Protein AF-A0A1Y0HB71-F1 (afdb_monomer_lite)

Structure (mmCIF, N/CA/C/O backbone):
data_AF-A0A1Y0HB71-F1
#
_entry.id   AF-A0A1Y0HB71-F1
#
loop_
_atom_site.group_PDB
_atom_site.id
_atom_site.type_symbol
_atom_site.label_atom_id
_atom_site.label_alt_id
_atom_site.label_comp_id
_atom_site.label_asym_id
_atom_site.label_entity_id
_atom_site.label_seq_id
_atom_site.pdbx_PDB_ins_code
_atom_site.Cartn_x
_atom_site.Cartn_y
_atom_site.Cartn_z
_atom_site.occupancy
_atom_site.B_iso_or_equiv
_atom_site.auth_seq_id
_atom_site.auth_comp_id
_atom_site.auth_asym_id
_atom_site.auth_atom_id
_atom_site.pdbx_PDB_model_num
ATOM 1 N N . MET A 1 1 ? -40.252 -22.165 -15.837 1.00 37.53 1 MET A N 1
ATOM 2 C CA . MET A 1 1 ? -40.962 -21.085 -16.557 1.00 37.53 1 MET A CA 1
ATOM 3 C C . MET A 1 1 ? -39.885 -20.087 -16.956 1.00 37.53 1 MET A C 1
ATOM 5 O O . MET A 1 1 ? -39.397 -19.407 -16.073 1.00 37.53 1 MET A O 1
ATOM 9 N N . GLY A 1 2 ? -39.192 -20.272 -18.083 1.00 37.19 2 GLY A N 1
ATOM 10 C CA . GLY A 1 2 ? -39.544 -19.841 -19.454 1.00 37.19 2 GLY A CA 1
ATOM 11 C C . GLY A 1 2 ? -38.642 -18.632 -19.774 1.00 37.19 2 GLY A C 1
ATOM 12 O O . GLY A 1 2 ? -38.455 -17.816 -18.886 1.00 37.19 2 GLY A O 1
ATOM 13 N N . ALA A 1 3 ? -37.976 -18.424 -20.906 1.00 38.16 3 ALA A N 1
ATOM 14 C CA . ALA A 1 3 ? -37.747 -19.089 -22.192 1.00 38.16 3 ALA A CA 1
ATOM 15 C C . ALA A 1 3 ? -36.296 -18.679 -22.601 1.00 38.16 3 ALA A C 1
ATOM 17 O O . ALA A 1 3 ? -35.815 -17.652 -22.133 1.00 38.16 3 ALA A O 1
ATOM 18 N N . GLY A 1 4 ? -35.474 -19.438 -23.329 1.00 35.97 4 GLY A N 1
ATOM 19 C CA . GLY A 1 4 ? -35.713 -20.003 -24.657 1.00 35.97 4 GLY A CA 1
ATOM 20 C C . GLY A 1 4 ? -35.324 -18.972 -25.726 1.00 35.97 4 GLY A C 1
ATOM 21 O O . GLY A 1 4 ? -36.161 -18.161 -26.102 1.00 35.97 4 GLY A O 1
ATOM 22 N N . GLY A 1 5 ? -34.065 -18.978 -26.176 1.00 39.28 5 GLY A N 1
ATOM 23 C CA . GLY A 1 5 ? -33.543 -18.055 -27.189 1.00 39.28 5 GLY A CA 1
ATOM 24 C C . GLY A 1 5 ? -32.379 -18.676 -27.957 1.00 39.28 5 GLY A C 1
ATOM 25 O O . GLY A 1 5 ? -31.220 -18.482 -27.600 1.00 39.28 5 GLY A O 1
ATOM 26 N N . ASP A 1 6 ? -32.725 -19.452 -28.982 1.00 39.50 6 ASP A N 1
ATOM 27 C CA . ASP A 1 6 ? -31.816 -20.077 -29.940 1.00 39.50 6 ASP A CA 1
ATOM 28 C C . ASP A 1 6 ? -31.273 -19.041 -30.934 1.00 39.50 6 ASP A C 1
ATOM 30 O O . ASP A 1 6 ? -32.037 -18.270 -31.516 1.00 39.50 6 ASP A O 1
ATOM 34 N N . CYS A 1 7 ? -29.959 -19.057 -31.179 1.00 41.44 7 CYS A N 1
ATOM 35 C CA . CYS A 1 7 ? -29.343 -18.322 -32.282 1.00 41.44 7 CYS A CA 1
ATOM 36 C C . CYS A 1 7 ? -28.682 -19.289 -33.268 1.00 41.44 7 CYS A C 1
ATOM 38 O O . CYS A 1 7 ? -27.858 -20.133 -32.920 1.00 41.44 7 CYS A O 1
ATOM 40 N N . VAL A 1 8 ? -29.112 -19.128 -34.514 1.00 42.53 8 VAL A N 1
ATOM 41 C CA . VAL A 1 8 ? -28.923 -19.972 -35.690 1.00 42.53 8 VAL A CA 1
ATOM 42 C C . VAL A 1 8 ? -27.473 -19.958 -36.182 1.00 42.53 8 VAL A C 1
ATOM 44 O O . VAL A 1 8 ? -26.896 -18.907 -36.452 1.00 42.53 8 VAL A O 1
ATOM 47 N N . SER A 1 9 ? -26.902 -21.149 -36.365 1.00 38.56 9 SER A N 1
ATOM 48 C CA . SER A 1 9 ? -25.626 -21.374 -37.045 1.00 38.56 9 SER A CA 1
ATOM 49 C C . SER A 1 9 ? -25.825 -21.437 -38.564 1.00 38.56 9 SER A C 1
ATOM 51 O O . SER A 1 9 ? -26.446 -22.377 -39.065 1.00 38.56 9 SER A O 1
ATOM 53 N N . HIS A 1 10 ? -25.255 -20.491 -39.310 1.00 45.56 10 HIS A N 1
ATOM 54 C CA . HIS A 1 10 ? -25.123 -20.611 -40.762 1.00 45.56 10 HIS A CA 1
ATOM 55 C C . HIS A 1 10 ? -23.908 -21.482 -41.116 1.00 45.56 10 HIS A C 1
ATOM 57 O O . HIS A 1 10 ? -22.760 -21.089 -40.915 1.00 45.56 10 HIS A O 1
ATOM 63 N N . ARG A 1 11 ? -24.188 -22.679 -41.646 1.00 34.50 11 ARG A N 1
ATOM 64 C CA . ARG A 1 11 ? -23.257 -23.494 -42.438 1.00 34.50 11 ARG A CA 1
ATOM 65 C C . ARG A 1 11 ? -23.169 -22.921 -43.850 1.00 34.50 11 ARG A C 1
ATOM 67 O O . ARG A 1 11 ? -24.202 -22.661 -44.460 1.00 34.50 11 ARG A O 1
ATOM 74 N N . CYS A 1 12 ? -21.952 -22.821 -44.373 1.00 43.66 12 CYS A N 1
ATOM 75 C CA . CYS A 1 12 ? -21.693 -22.801 -45.807 1.00 43.66 12 CYS A CA 1
ATOM 76 C C . CYS A 1 12 ? -20.943 -24.091 -46.162 1.00 43.66 12 CYS A C 1
ATOM 78 O O . CYS A 1 12 ? -19.768 -24.232 -45.823 1.00 43.66 12 CYS A O 1
ATOM 80 N N . ASP A 1 13 ? -21.652 -25.016 -46.807 1.00 37.22 13 ASP A N 1
ATOM 81 C CA . ASP A 1 13 ? -21.095 -26.075 -47.657 1.00 37.22 13 ASP A CA 1
ATOM 82 C C . ASP A 1 13 ? -20.677 -25.419 -48.996 1.00 37.22 13 ASP A C 1
ATOM 84 O O . ASP A 1 13 ? -21.332 -24.481 -49.446 1.00 37.22 13 ASP A O 1
ATOM 88 N N . GLU A 1 14 ? -19.498 -25.673 -49.570 1.00 35.81 14 GLU A N 1
ATOM 89 C CA . GLU A 1 14 ? -19.175 -26.670 -50.618 1.00 35.81 14 GLU A CA 1
ATOM 90 C C . GLU A 1 14 ? -17.928 -26.130 -51.389 1.00 35.81 14 GLU A C 1
ATOM 92 O O . GLU A 1 14 ? -17.605 -24.948 -51.248 1.00 35.81 14 GLU A O 1
ATOM 97 N N . PRO A 1 15 ? -17.280 -26.852 -52.333 1.00 50.31 15 PRO A N 1
ATOM 98 C CA . PRO A 1 15 ? -17.064 -28.290 -52.446 1.00 50.31 15 PRO A CA 1
ATOM 99 C C . PRO A 1 15 ? -15.590 -28.654 -52.758 1.00 50.31 15 PRO A C 1
ATOM 101 O O . PRO A 1 15 ? -14.739 -27.841 -53.124 1.00 50.31 15 PRO A O 1
ATOM 104 N N . ALA A 1 16 ? -15.323 -29.956 -52.681 1.00 42.69 16 ALA A N 1
ATOM 105 C CA . ALA A 1 16 ? -14.113 -30.614 -53.145 1.00 42.69 16 ALA A CA 1
ATOM 106 C C . ALA A 1 16 ? -13.842 -30.411 -54.651 1.00 42.69 16 ALA A C 1
ATOM 108 O O . ALA A 1 16 ? -14.721 -30.610 -55.489 1.00 42.69 16 ALA A O 1
ATOM 109 N N . ARG A 1 17 ? -12.576 -30.152 -55.008 1.00 41.50 17 ARG A N 1
ATOM 110 C CA . ARG A 1 17 ? -12.016 -30.486 -56.327 1.00 41.50 17 ARG A CA 1
ATOM 111 C C . ARG A 1 17 ? -10.620 -31.083 -56.190 1.00 41.50 17 ARG A C 1
ATOM 113 O O . ARG A 1 17 ? -9.627 -30.396 -55.986 1.00 41.50 17 ARG A O 1
ATOM 120 N N . SER A 1 18 ? -10.580 -32.397 -56.358 1.00 43.53 18 SER A N 1
ATOM 121 C CA . SER A 1 18 ? -9.426 -33.175 -56.791 1.00 43.53 18 SER A CA 1
ATOM 122 C C . SER A 1 18 ? -9.001 -32.759 -58.199 1.00 43.53 18 SER A C 1
ATOM 124 O O . SER A 1 18 ? -9.856 -32.777 -59.077 1.00 43.53 18 SER A O 1
ATOM 126 N N . HIS A 1 19 ? -7.714 -32.508 -58.444 1.00 38.91 19 HIS A N 1
ATOM 127 C CA . HIS A 1 19 ? -7.033 -32.814 -59.711 1.00 38.91 19 HIS A CA 1
ATOM 128 C C . HIS A 1 19 ? -5.520 -32.855 -59.470 1.00 38.91 19 HIS A C 1
ATOM 130 O O . HIS A 1 19 ? -4.896 -31.853 -59.130 1.00 38.91 19 HIS A O 1
ATOM 136 N N . GLY A 1 20 ? -4.935 -34.043 -59.630 1.00 40.62 20 GLY A N 1
ATOM 137 C CA . GLY A 1 20 ? -3.493 -34.201 -59.743 1.00 40.62 20 GLY A CA 1
ATOM 138 C C . GLY A 1 20 ? -3.025 -33.766 -61.126 1.00 40.62 20 GLY A C 1
ATOM 139 O O . GLY A 1 20 ? -3.658 -34.111 -62.120 1.00 40.62 20 GLY A O 1
ATOM 140 N N . ILE A 1 21 ? -1.899 -33.057 -61.198 1.00 41.69 21 ILE A N 1
ATOM 141 C CA . ILE A 1 21 ? -1.155 -32.861 -62.444 1.00 41.69 21 ILE A CA 1
ATOM 142 C C . ILE A 1 21 ? 0.341 -33.042 -62.182 1.00 41.69 21 ILE A C 1
ATOM 144 O O . ILE A 1 21 ? 0.893 -32.674 -61.148 1.00 41.69 21 ILE A O 1
ATOM 148 N N . ARG A 1 22 ? 0.936 -33.723 -63.157 1.00 36.00 22 ARG A N 1
ATOM 149 C CA . ARG A 1 22 ? 2.268 -34.303 -63.244 1.00 36.00 22 ARG A CA 1
ATOM 150 C C . ARG A 1 22 ? 3.395 -33.271 -63.245 1.00 36.00 22 ARG A C 1
ATOM 152 O O . ARG A 1 22 ? 3.250 -32.139 -63.691 1.00 36.00 22 ARG A O 1
ATOM 159 N N . ARG A 1 23 ? 4.564 -33.789 -62.860 1.00 43.31 23 ARG A N 1
ATOM 160 C CA . ARG A 1 23 ? 5.910 -33.308 -63.187 1.00 43.31 23 ARG A CA 1
ATOM 161 C C . ARG A 1 23 ? 6.000 -32.778 -64.625 1.00 43.31 23 ARG A C 1
ATOM 163 O O . ARG A 1 23 ? 5.721 -33.526 -65.556 1.00 43.31 23 ARG A O 1
ATOM 170 N N . HIS A 1 24 ? 6.545 -31.576 -64.782 1.00 40.75 24 HIS A N 1
ATOM 171 C CA . HIS A 1 24 ? 7.408 -31.238 -65.911 1.00 40.75 24 HIS A CA 1
ATOM 172 C C . HIS A 1 24 ? 8.488 -30.255 -65.456 1.00 40.75 24 HIS A C 1
ATOM 174 O O . HIS A 1 24 ? 8.236 -29.086 -65.186 1.00 40.75 24 HIS A O 1
ATOM 180 N N . ALA A 1 25 ? 9.708 -30.778 -65.356 1.00 45.47 25 ALA A N 1
ATOM 181 C CA . ALA A 1 25 ? 10.921 -29.998 -65.488 1.00 45.47 25 ALA A CA 1
ATOM 182 C C . ALA A 1 25 ? 11.126 -29.725 -66.984 1.00 45.47 25 ALA A C 1
ATOM 184 O O . ALA A 1 25 ? 11.156 -30.686 -67.755 1.00 45.47 25 ALA A O 1
ATOM 185 N N . ARG A 1 26 ? 11.223 -28.449 -67.370 1.00 42.66 26 ARG A N 1
ATOM 186 C CA . ARG A 1 26 ? 12.008 -27.921 -68.500 1.00 42.66 26 ARG A CA 1
ATOM 187 C C . ARG A 1 26 ? 11.769 -26.415 -68.651 1.00 42.66 26 ARG A C 1
ATOM 189 O O . ARG A 1 26 ? 10.639 -25.954 -68.563 1.00 42.66 26 ARG A O 1
ATOM 196 N N . ASP A 1 27 ? 12.877 -25.716 -68.865 1.00 42.56 27 ASP A N 1
ATOM 197 C CA . ASP A 1 27 ? 13.017 -24.471 -69.621 1.00 42.56 27 ASP A CA 1
ATOM 198 C C . ASP A 1 27 ? 12.305 -23.217 -69.085 1.00 42.56 27 ASP A C 1
ATOM 200 O O . ASP A 1 27 ? 11.171 -22.897 -69.435 1.00 42.56 27 ASP A O 1
ATOM 204 N N . ARG A 1 28 ? 13.041 -22.429 -68.285 1.00 36.97 28 ARG A N 1
ATOM 205 C CA . ARG A 1 28 ? 12.785 -20.989 -68.143 1.00 36.97 28 ARG A CA 1
ATOM 206 C C . ARG A 1 28 ? 13.726 -20.220 -69.079 1.00 36.97 28 ARG A C 1
ATOM 208 O O . ARG A 1 28 ? 14.933 -20.289 -68.858 1.00 36.97 28 ARG A O 1
ATOM 215 N N . PRO A 1 29 ? 13.206 -19.490 -70.079 1.00 46.69 29 PRO A N 1
ATOM 216 C CA . PRO A 1 29 ? 13.983 -18.517 -70.830 1.00 46.69 29 PRO A CA 1
ATOM 217 C C . PRO A 1 29 ? 14.178 -17.227 -70.019 1.00 46.69 29 PRO A C 1
ATOM 219 O O . PRO A 1 29 ? 13.343 -16.849 -69.192 1.00 46.69 29 PRO A O 1
ATOM 222 N N . ASP A 1 30 ? 15.305 -16.573 -70.281 1.00 44.78 30 ASP A N 1
ATOM 223 C CA . ASP A 1 30 ? 15.757 -15.307 -69.715 1.00 44.78 30 ASP A CA 1
ATOM 224 C C . ASP A 1 30 ? 14.691 -14.199 -69.757 1.00 44.78 30 ASP A C 1
ATOM 226 O O . ASP A 1 30 ? 14.412 -13.592 -70.791 1.00 44.78 30 ASP A O 1
ATOM 230 N N . LEU A 1 31 ? 14.142 -13.865 -68.588 1.00 46.94 31 LEU A N 1
ATOM 231 C CA . LEU A 1 31 ? 13.321 -12.673 -68.352 1.00 46.94 31 LEU A CA 1
ATOM 232 C C . LEU A 1 31 ? 14.199 -11.515 -67.846 1.00 46.94 31 LEU A C 1
ATOM 234 O O . LEU A 1 31 ? 13.994 -10.980 -66.760 1.00 46.94 31 LEU A O 1
ATOM 238 N N . ALA A 1 32 ? 15.193 -11.129 -68.650 1.00 43.88 32 ALA A N 1
ATOM 239 C CA . ALA A 1 32 ? 16.082 -9.994 -68.373 1.00 43.88 32 ALA A CA 1
ATOM 240 C C . ALA A 1 32 ? 15.720 -8.706 -69.148 1.00 43.88 32 ALA A C 1
ATOM 242 O O . ALA A 1 32 ? 16.464 -7.732 -69.090 1.00 43.88 32 ALA A O 1
ATOM 243 N N . HIS A 1 33 ? 14.586 -8.657 -69.860 1.00 50.19 33 HIS A N 1
ATOM 244 C CA . HIS A 1 33 ? 14.321 -7.596 -70.850 1.00 50.19 33 HIS A CA 1
ATOM 245 C C . HIS A 1 33 ? 13.199 -6.584 -70.541 1.00 50.19 33 HIS A C 1
ATOM 247 O O . HIS A 1 33 ? 12.836 -5.821 -71.431 1.00 50.19 33 HIS A O 1
ATOM 253 N N . LEU A 1 34 ? 12.680 -6.493 -69.308 1.00 44.88 34 LEU A N 1
ATOM 254 C CA . LEU A 1 34 ? 11.564 -5.573 -68.990 1.00 44.88 34 LEU A CA 1
ATOM 255 C C . LEU A 1 34 ? 11.853 -4.450 -67.981 1.00 44.88 34 LEU A C 1
ATOM 257 O O . LEU A 1 34 ? 10.953 -3.677 -67.668 1.00 44.88 34 LEU A O 1
ATOM 261 N N . CYS A 1 35 ? 13.099 -4.267 -67.547 1.00 44.94 35 CYS A N 1
ATOM 262 C CA . CYS A 1 35 ? 13.496 -3.040 -66.855 1.00 44.94 35 CYS A CA 1
ATOM 263 C C . CYS A 1 35 ? 14.275 -2.157 -67.826 1.00 44.94 35 CYS A C 1
ATOM 265 O O . CYS A 1 35 ? 15.440 -2.429 -68.112 1.00 44.94 35 CYS A O 1
ATOM 267 N N . GLY A 1 36 ? 13.627 -1.103 -68.330 1.00 46.41 36 GLY A N 1
ATOM 268 C CA . GLY A 1 36 ? 14.243 -0.014 -69.092 1.00 46.41 36 GLY A CA 1
ATOM 269 C C . GLY A 1 36 ? 15.231 0.790 -68.246 1.00 46.41 36 GLY A C 1
ATOM 270 O O . GLY A 1 36 ? 15.008 1.961 -67.960 1.00 46.41 36 GLY A O 1
ATOM 271 N N . LEU A 1 37 ? 16.317 0.147 -67.825 1.00 49.97 37 LEU A N 1
ATOM 272 C CA . LEU A 1 37 ? 17.476 0.800 -67.245 1.00 49.97 37 LEU A CA 1
ATOM 273 C C . LEU A 1 37 ? 18.379 1.275 -68.394 1.00 49.97 37 LEU A C 1
ATOM 275 O O . LEU A 1 37 ? 18.666 0.492 -69.307 1.00 49.97 37 LEU A O 1
ATOM 279 N N . PRO A 1 38 ? 18.819 2.543 -68.389 1.00 48.47 38 PRO A N 1
ATOM 280 C CA . PRO A 1 38 ? 19.704 3.066 -69.418 1.00 48.47 38 PRO A CA 1
ATOM 281 C C . PRO A 1 38 ? 21.017 2.271 -69.445 1.00 48.47 38 PRO A C 1
ATOM 283 O O . PRO A 1 38 ? 21.626 2.006 -68.407 1.00 48.47 38 PRO A O 1
ATOM 286 N N . LYS A 1 39 ? 21.441 1.878 -70.654 1.00 41.38 39 LYS A N 1
ATOM 287 C CA . LYS A 1 39 ? 22.754 1.274 -70.918 1.00 41.38 39 LYS A CA 1
ATOM 288 C C . LYS A 1 39 ? 23.847 2.164 -70.305 1.00 41.38 39 LYS A C 1
ATOM 290 O O . LYS A 1 39 ? 23.891 3.341 -70.657 1.00 41.38 39 LYS A O 1
ATOM 295 N N . PRO A 1 40 ? 24.756 1.637 -69.465 1.00 48.44 40 PRO A N 1
ATOM 296 C CA . PRO A 1 40 ? 25.954 2.376 -69.107 1.00 48.44 40 PRO A CA 1
ATOM 297 C C . PRO A 1 40 ? 26.813 2.512 -70.365 1.00 48.44 40 PRO A C 1
ATOM 299 O O . PRO A 1 40 ? 27.220 1.516 -70.973 1.00 48.44 40 PRO A O 1
ATOM 302 N N . GLU A 1 41 ? 27.034 3.755 -70.781 1.00 52.62 41 GLU A N 1
ATOM 303 C CA . GLU A 1 41 ? 27.940 4.098 -71.865 1.00 52.62 41 GLU A CA 1
ATOM 304 C C . GLU A 1 41 ? 29.330 3.535 -71.559 1.00 52.62 41 GLU A C 1
ATOM 306 O O . GLU A 1 41 ? 29.990 3.893 -70.585 1.00 52.62 41 GLU A O 1
ATOM 311 N N . ARG A 1 42 ? 29.775 2.609 -72.411 1.00 52.22 42 ARG A N 1
ATOM 312 C CA . ARG A 1 42 ? 31.172 2.193 -72.494 1.00 52.22 42 ARG A CA 1
ATOM 313 C C . ARG A 1 42 ? 31.933 3.247 -73.298 1.00 52.22 42 ARG A C 1
ATOM 315 O O . ARG A 1 42 ? 32.168 3.071 -74.487 1.00 52.22 42 ARG A O 1
ATOM 322 N N . GLY A 1 43 ? 32.309 4.328 -72.630 1.00 45.66 43 GLY A N 1
ATOM 323 C CA . GLY A 1 43 ? 33.417 5.211 -72.995 1.00 45.66 43 GLY A CA 1
ATOM 324 C C . GLY A 1 43 ? 34.159 5.480 -71.690 1.00 45.66 43 GLY A C 1
ATOM 325 O O . GLY A 1 43 ? 33.570 5.978 -70.746 1.00 45.66 43 GLY A O 1
ATOM 326 N N . GLY A 1 44 ? 35.356 4.951 -71.472 1.00 41.06 44 GLY A N 1
ATOM 327 C CA . GLY A 1 44 ? 36.568 5.399 -72.138 1.00 41.06 44 GLY A CA 1
ATOM 328 C C . GLY A 1 44 ? 37.365 6.229 -71.126 1.00 41.06 44 GLY A C 1
ATOM 329 O O . GLY A 1 44 ? 36.861 7.223 -70.620 1.00 41.06 44 GLY A O 1
ATOM 330 N N . GLY A 1 45 ? 38.596 5.807 -70.834 1.00 40.88 45 GLY A N 1
ATOM 331 C CA . GLY A 1 45 ? 39.602 6.659 -70.197 1.00 40.88 45 GLY A CA 1
ATOM 332 C C . GLY A 1 45 ? 39.843 6.418 -68.708 1.00 40.88 45 GLY A C 1
ATOM 333 O O . GLY A 1 45 ? 39.241 7.052 -67.850 1.00 40.88 45 GLY A O 1
ATOM 334 N N . ASP A 1 46 ? 40.790 5.530 -68.409 1.00 47.16 46 ASP A N 1
ATOM 335 C CA . ASP A 1 46 ? 42.024 5.864 -67.678 1.00 47.16 46 ASP A CA 1
ATOM 336 C C . ASP A 1 46 ? 41.981 7.045 -66.690 1.00 47.16 46 ASP A C 1
ATOM 338 O O . ASP A 1 46 ? 42.773 7.984 -66.757 1.00 47.16 46 ASP A O 1
ATOM 342 N N . LEU A 1 47 ? 41.108 6.959 -65.691 1.00 51.72 47 LEU A N 1
ATOM 343 C CA . LEU A 1 47 ? 41.172 7.772 -64.476 1.00 51.72 47 LEU A CA 1
ATOM 344 C C . LEU A 1 47 ? 41.129 6.880 -63.230 1.00 51.72 47 LEU A C 1
ATOM 346 O O . LEU A 1 47 ? 40.556 7.224 -62.201 1.00 51.72 47 LEU A O 1
ATOM 350 N N . CYS A 1 48 ? 41.866 5.765 -63.273 1.00 46.16 48 CYS A N 1
ATOM 351 C CA . CYS A 1 48 ? 42.450 5.163 -62.073 1.00 46.16 48 CYS A CA 1
ATOM 352 C C . CYS A 1 48 ? 43.557 6.089 -61.532 1.00 46.16 48 CYS A C 1
ATOM 354 O O . CYS A 1 48 ? 44.738 5.740 -61.476 1.00 46.16 48 CYS A O 1
ATOM 356 N N . ARG A 1 49 ? 43.176 7.300 -61.099 1.00 45.62 49 ARG A N 1
ATOM 357 C CA . ARG A 1 49 ? 43.984 8.060 -60.151 1.00 45.62 49 ARG A CA 1
ATOM 358 C C . ARG A 1 49 ? 44.034 7.226 -58.883 1.00 45.62 49 ARG A C 1
ATOM 360 O O . ARG A 1 49 ? 43.075 7.160 -58.122 1.00 45.62 49 ARG A O 1
ATOM 367 N N . ARG A 1 50 ? 45.190 6.594 -58.684 1.00 45.25 50 ARG A N 1
ATOM 368 C CA . ARG A 1 50 ? 45.729 6.231 -57.378 1.00 45.25 50 ARG A CA 1
ATOM 369 C C . ARG A 1 50 ? 45.517 7.430 -56.454 1.00 45.25 50 ARG A C 1
ATOM 371 O O . ARG A 1 50 ? 46.325 8.355 -56.453 1.00 45.25 50 ARG A O 1
ATOM 378 N N . HIS A 1 51 ? 44.421 7.449 -55.701 1.00 42.22 51 HIS A N 1
ATOM 379 C CA . HIS A 1 51 ? 44.377 8.267 -54.507 1.00 42.22 51 HIS A CA 1
ATOM 380 C C . HIS A 1 51 ? 45.441 7.663 -53.593 1.00 42.22 51 HIS A C 1
ATOM 382 O O . HIS A 1 51 ? 45.322 6.486 -53.240 1.00 42.22 51 HIS A O 1
ATOM 388 N N . PRO A 1 52 ? 46.526 8.393 -53.275 1.00 50.56 52 PRO A N 1
ATOM 389 C CA . PRO A 1 52 ? 47.464 7.905 -52.290 1.00 50.56 52 PRO A CA 1
ATOM 390 C C . PRO A 1 52 ? 46.650 7.633 -51.034 1.00 50.56 52 PRO A C 1
ATOM 392 O O . PRO A 1 52 ? 45.872 8.488 -50.600 1.00 50.56 52 PRO A O 1
ATOM 395 N N . ALA A 1 53 ? 46.811 6.432 -50.489 1.00 47.00 53 ALA A N 1
ATOM 396 C CA . ALA A 1 53 ? 46.439 6.128 -49.127 1.00 47.00 53 ALA A CA 1
ATOM 397 C C . ALA A 1 53 ? 47.157 7.148 -48.233 1.00 47.00 53 ALA A C 1
ATOM 399 O O . ALA A 1 53 ? 48.279 6.933 -47.782 1.00 47.00 53 ALA A O 1
ATOM 400 N N . ARG A 1 54 ? 46.538 8.315 -48.026 1.00 46.56 54 ARG A N 1
ATOM 401 C CA . ARG A 1 54 ? 46.884 9.227 -46.948 1.00 46.56 54 ARG A CA 1
ATOM 402 C C . ARG A 1 54 ? 46.458 8.498 -45.687 1.00 46.56 54 ARG A C 1
ATOM 404 O O . ARG A 1 54 ? 45.359 8.693 -45.182 1.00 46.56 54 ARG A O 1
ATOM 411 N N . GLY A 1 55 ? 47.355 7.641 -45.206 1.00 48.75 55 GLY A N 1
ATOM 412 C CA . GLY A 1 55 ? 47.403 7.128 -43.844 1.00 48.75 55 GLY A CA 1
ATOM 413 C C . GLY A 1 55 ? 47.693 8.258 -42.858 1.00 48.75 55 GLY A C 1
ATOM 414 O O . GLY A 1 55 ? 48.637 8.190 -42.085 1.00 48.75 55 GLY A O 1
ATOM 415 N N . GLY A 1 56 ? 46.897 9.323 -42.916 1.00 45.16 56 GLY A N 1
ATOM 416 C CA . GLY A 1 56 ? 46.772 10.284 -41.843 1.00 45.16 56 GLY A CA 1
ATOM 417 C C . GLY A 1 56 ? 45.681 9.766 -40.929 1.00 45.16 56 GLY A C 1
ATOM 418 O O . GLY A 1 56 ? 44.538 10.200 -41.040 1.00 45.16 56 GLY A O 1
ATOM 419 N N . ALA A 1 57 ? 46.020 8.814 -40.059 1.00 48.91 57 ALA A N 1
ATOM 420 C CA . ALA A 1 57 ? 45.264 8.635 -38.833 1.00 48.91 57 ALA A CA 1
ATOM 421 C C . ALA A 1 57 ? 45.348 9.980 -38.107 1.00 48.91 57 ALA A C 1
ATOM 423 O O . ALA A 1 57 ? 46.352 10.268 -37.460 1.00 48.91 57 ALA A O 1
ATOM 424 N N . GLN A 1 58 ? 44.364 10.860 -38.317 1.00 48.75 58 GLN A N 1
ATOM 425 C CA . GLN A 1 58 ? 44.259 12.053 -37.498 1.00 48.75 58 GLN A CA 1
ATOM 426 C C . GLN A 1 58 ? 44.098 11.551 -36.064 1.00 48.75 58 GLN A C 1
ATOM 428 O O . GLN A 1 58 ? 43.151 10.801 -35.805 1.00 48.75 58 GLN A O 1
ATOM 433 N N . PRO A 1 59 ? 45.031 11.870 -35.150 1.00 55.22 59 PRO A N 1
ATOM 434 C CA . PRO A 1 59 ? 44.832 11.566 -33.752 1.00 55.22 59 PRO A CA 1
ATOM 435 C C . PRO A 1 59 ? 43.612 12.376 -33.328 1.00 55.22 59 PRO A C 1
ATOM 437 O O . PRO A 1 59 ? 43.688 13.595 -33.187 1.00 55.22 59 PRO A O 1
ATOM 440 N N . TYR A 1 60 ? 42.464 11.710 -33.194 1.00 52.31 60 TYR A N 1
ATOM 441 C CA . TYR A 1 60 ? 41.345 12.295 -32.479 1.00 52.31 60 TYR A CA 1
ATOM 442 C C . TYR A 1 60 ? 41.905 12.714 -31.115 1.00 52.31 60 TYR A C 1
ATOM 444 O O . TYR A 1 60 ? 42.497 11.867 -30.434 1.00 52.31 60 TYR A O 1
ATOM 452 N N . PRO A 1 61 ? 41.820 14.003 -30.737 1.00 50.75 61 PRO A N 1
ATOM 453 C CA . PRO A 1 61 ? 42.282 14.433 -29.428 1.00 50.75 61 PRO A CA 1
ATOM 454 C C . PRO A 1 61 ? 41.597 13.559 -28.368 1.00 50.75 61 PRO A C 1
ATOM 456 O O . PRO A 1 61 ? 40.422 13.217 -28.549 1.00 50.75 61 PRO A O 1
ATOM 459 N N . PRO A 1 62 ? 42.305 13.149 -27.297 1.00 49.00 62 PRO A N 1
ATOM 460 C CA . PRO A 1 62 ? 41.700 12.355 -26.235 1.00 49.00 62 PRO A CA 1
ATOM 461 C C . PRO A 1 62 ? 40.459 13.100 -25.746 1.00 49.00 62 PRO A C 1
ATOM 463 O O . PRO A 1 62 ? 40.548 14.247 -25.306 1.00 49.00 62 PRO A O 1
ATOM 466 N N . ALA A 1 63 ? 39.291 12.485 -25.933 1.00 51.78 63 ALA A N 1
ATOM 467 C CA . ALA A 1 63 ? 38.025 13.163 -25.729 1.00 51.78 63 ALA A CA 1
ATOM 468 C C . ALA A 1 63 ? 37.937 13.677 -24.274 1.00 51.78 63 ALA A C 1
ATOM 470 O O . ALA A 1 63 ? 38.097 12.880 -23.344 1.00 51.78 63 ALA A O 1
ATOM 471 N N . PRO A 1 64 ? 37.643 14.971 -24.042 1.00 47.62 64 PRO A N 1
ATOM 472 C CA . PRO A 1 64 ? 37.508 15.569 -22.707 1.00 47.62 64 PRO A CA 1
ATOM 473 C C . PRO A 1 64 ? 36.285 15.061 -21.905 1.00 47.62 64 PRO A C 1
ATOM 475 O O . PRO A 1 64 ? 35.879 15.676 -20.924 1.00 47.62 64 PRO A O 1
ATOM 478 N N . SER A 1 65 ? 35.677 13.936 -22.295 1.00 51.88 65 SER A N 1
ATOM 479 C CA . SER A 1 65 ? 34.440 13.385 -21.727 1.00 51.88 65 SER A CA 1
ATOM 480 C C . SER A 1 65 ? 34.633 12.556 -20.449 1.00 51.88 65 SER A C 1
ATOM 482 O O . SER A 1 65 ? 33.655 12.253 -19.767 1.00 51.88 65 SER A O 1
ATOM 484 N N . GLN A 1 66 ? 35.869 12.208 -20.081 1.00 59.34 66 GLN A N 1
ATOM 485 C CA . GLN A 1 66 ? 36.152 11.371 -18.906 1.00 59.34 66 GLN A CA 1
ATOM 486 C C . GLN A 1 66 ? 35.898 12.042 -17.537 1.00 59.34 66 GLN A C 1
ATOM 488 O O . GLN A 1 66 ? 35.260 11.403 -16.695 1.00 59.34 66 GLN A O 1
ATOM 493 N N . PRO A 1 67 ? 36.316 13.300 -17.270 1.00 64.62 67 PRO A N 1
ATOM 494 C CA . PRO A 1 67 ? 36.070 13.920 -15.965 1.00 64.62 67 PRO A CA 1
ATOM 495 C C . PRO A 1 67 ? 34.582 14.205 -15.723 1.00 64.62 67 PRO A C 1
ATOM 497 O O . PRO A 1 67 ? 34.101 14.038 -14.605 1.00 64.62 67 PRO A O 1
ATOM 500 N N . LEU A 1 68 ? 33.827 14.561 -16.769 1.00 67.75 68 LEU A N 1
ATOM 501 C CA . LEU A 1 68 ? 32.392 14.830 -16.657 1.00 67.75 68 LEU A CA 1
ATOM 502 C C . LEU A 1 68 ? 31.610 13.566 -16.260 1.00 67.75 68 LEU A C 1
ATOM 504 O O . LEU A 1 68 ? 30.732 13.620 -15.403 1.00 67.75 68 LEU A O 1
ATOM 508 N N . GLY A 1 69 ? 31.972 12.414 -16.836 1.00 67.31 69 GLY A N 1
ATOM 509 C CA . GLY A 1 69 ? 31.386 11.125 -16.467 1.00 67.31 69 GLY A CA 1
ATOM 510 C C . GLY A 1 69 ? 31.648 10.760 -15.003 1.00 67.31 69 GLY A C 1
ATOM 511 O O . GLY A 1 69 ? 30.728 10.352 -14.300 1.00 67.31 69 GLY A O 1
ATOM 512 N N . ALA A 1 70 ? 32.873 10.973 -14.513 1.00 66.19 70 ALA A N 1
ATOM 513 C CA . ALA A 1 70 ? 33.215 10.727 -13.111 1.00 66.19 70 ALA A CA 1
ATOM 514 C C . ALA A 1 70 ? 32.417 11.624 -12.145 1.00 66.19 70 ALA A C 1
ATOM 516 O O . ALA A 1 70 ? 31.916 11.139 -11.129 1.00 66.19 70 ALA A O 1
ATOM 517 N N . ILE A 1 71 ? 32.236 12.904 -12.491 1.00 73.94 71 ILE A N 1
ATOM 518 C CA . ILE A 1 71 ? 31.442 13.860 -11.702 1.00 73.94 71 ILE A CA 1
ATOM 519 C C . ILE A 1 71 ? 29.967 13.439 -11.631 1.00 73.94 71 ILE A C 1
ATOM 521 O O . ILE A 1 71 ? 29.362 13.559 -10.571 1.00 73.94 71 ILE A O 1
ATOM 525 N N . LEU A 1 72 ? 29.392 12.909 -12.716 1.00 74.38 72 LEU A N 1
ATOM 526 C CA . LEU A 1 72 ? 27.993 12.452 -12.746 1.00 74.38 72 LEU A CA 1
ATOM 527 C C . LEU A 1 72 ? 27.769 11.116 -12.016 1.00 74.38 72 LEU A C 1
ATOM 529 O O . LEU A 1 72 ? 26.684 10.877 -11.490 1.00 74.38 72 LEU A O 1
ATOM 533 N N . ILE A 1 73 ? 28.785 10.250 -11.949 1.00 73.94 73 ILE A N 1
ATOM 534 C CA . ILE A 1 73 ? 28.712 8.965 -11.234 1.00 73.94 73 ILE A CA 1
ATOM 535 C C . ILE A 1 73 ? 28.781 9.165 -9.716 1.00 73.94 73 ILE A C 1
ATOM 537 O O . ILE A 1 73 ? 28.109 8.448 -8.974 1.00 73.94 73 ILE A O 1
ATOM 541 N N . LEU A 1 74 ? 29.556 10.143 -9.242 1.00 73.00 74 LEU A N 1
ATOM 542 C CA . LEU A 1 74 ? 29.737 10.408 -7.815 1.00 73.00 74 LEU A CA 1
ATOM 543 C C . LEU A 1 74 ? 28.414 10.581 -7.033 1.00 73.00 74 LEU A C 1
ATOM 545 O O . LEU A 1 74 ? 28.240 9.867 -6.045 1.00 73.00 74 LEU A O 1
ATOM 549 N N . PRO A 1 75 ? 27.457 11.442 -7.436 1.00 78.06 75 PRO A N 1
ATOM 550 C CA . PRO A 1 75 ? 26.192 11.587 -6.719 1.00 78.06 75 PRO A CA 1
ATOM 551 C C . PRO A 1 75 ? 25.330 10.320 -6.771 1.00 78.06 75 PRO A C 1
ATOM 553 O O . PRO A 1 75 ? 24.627 10.044 -5.806 1.00 78.06 75 PRO A O 1
ATOM 556 N N . LEU A 1 76 ? 25.407 9.513 -7.837 1.00 78.81 76 LEU A N 1
ATOM 557 C CA . LEU A 1 76 ? 24.691 8.232 -7.921 1.00 78.81 76 LEU A CA 1
ATOM 558 C C . LEU A 1 76 ? 25.258 7.202 -6.941 1.00 78.81 76 LEU A C 1
ATOM 560 O O . LEU A 1 76 ? 24.504 6.514 -6.255 1.00 78.81 76 LEU A O 1
ATOM 564 N N . VAL A 1 77 ? 26.587 7.120 -6.846 1.00 76.81 77 VAL A N 1
ATOM 565 C CA . VAL A 1 77 ? 27.270 6.257 -5.875 1.00 76.81 77 VAL A CA 1
ATOM 566 C C . VAL A 1 77 ? 26.964 6.724 -4.454 1.00 76.81 77 VAL A C 1
ATOM 568 O O . VAL A 1 77 ? 26.602 5.904 -3.616 1.00 76.81 77 VAL A O 1
ATOM 571 N N . LEU A 1 78 ? 27.021 8.033 -4.191 1.00 77.56 78 LEU A N 1
ATOM 572 C CA . LEU A 1 78 ? 26.633 8.598 -2.899 1.00 77.56 78 LEU A CA 1
ATOM 573 C C . LEU A 1 78 ? 25.168 8.299 -2.571 1.00 77.56 78 LEU A C 1
ATOM 575 O O . LEU A 1 78 ? 24.893 7.857 -1.464 1.00 77.56 78 LEU A O 1
ATOM 579 N N . ALA A 1 79 ? 24.236 8.450 -3.514 1.00 79.31 79 ALA A N 1
ATOM 580 C CA . ALA A 1 79 ? 22.830 8.111 -3.300 1.00 79.31 79 ALA A CA 1
ATOM 581 C C . ALA A 1 79 ? 22.641 6.619 -2.974 1.00 79.31 79 ALA A C 1
ATOM 583 O O . ALA A 1 79 ? 21.930 6.278 -2.030 1.00 79.31 79 ALA A O 1
ATOM 584 N N . LEU A 1 80 ? 23.314 5.715 -3.692 1.00 79.25 80 LEU A N 1
ATOM 585 C CA . LEU A 1 80 ? 23.272 4.275 -3.406 1.00 79.25 80 LEU A CA 1
ATOM 586 C C . LEU A 1 80 ? 23.843 3.934 -2.021 1.00 79.25 80 LEU A C 1
ATOM 588 O O . LEU A 1 80 ? 23.291 3.091 -1.317 1.00 79.25 80 LEU A O 1
ATOM 592 N N . LEU A 1 81 ? 24.924 4.598 -1.613 1.00 77.31 81 LEU A N 1
ATOM 593 C CA . LEU A 1 81 ? 25.545 4.390 -0.304 1.00 77.31 81 LEU A CA 1
ATOM 594 C C . LEU A 1 81 ? 24.698 4.968 0.833 1.00 77.31 81 LEU A C 1
ATOM 596 O O . LEU A 1 81 ? 24.507 4.307 1.851 1.00 77.31 81 LEU A O 1
ATOM 600 N N . LEU A 1 82 ? 24.165 6.178 0.652 1.00 75.88 82 LEU A N 1
ATOM 601 C CA . LEU A 1 82 ? 23.343 6.871 1.644 1.00 75.88 82 LEU A CA 1
ATOM 602 C C . LEU A 1 82 ? 21.982 6.197 1.833 1.00 75.88 82 LEU A C 1
ATOM 604 O O . LEU A 1 82 ? 21.468 6.178 2.946 1.00 75.88 82 LEU A O 1
ATOM 608 N N . THR A 1 83 ? 21.418 5.601 0.778 1.00 77.00 83 THR A N 1
ATOM 609 C CA . THR A 1 83 ? 20.157 4.844 0.877 1.00 77.00 83 THR A CA 1
ATOM 610 C C . THR A 1 83 ? 20.327 3.474 1.532 1.00 77.00 83 THR A C 1
ATOM 612 O O . THR A 1 83 ? 19.330 2.880 1.933 1.00 77.00 83 THR A O 1
ATOM 615 N N . GLN A 1 84 ? 21.558 2.949 1.630 1.00 75.31 84 GLN A N 1
ATOM 616 C CA . GLN A 1 84 ? 21.879 1.634 2.212 1.00 75.31 84 GLN A CA 1
ATOM 617 C C . GLN A 1 84 ? 21.022 0.470 1.666 1.00 75.31 84 GLN A C 1
ATOM 619 O O . GLN A 1 84 ? 20.870 -0.576 2.305 1.00 75.31 84 GLN A O 1
ATOM 624 N N . SER A 1 85 ? 20.469 0.612 0.457 1.00 80.50 85 SER A N 1
ATOM 625 C CA . SER A 1 85 ? 19.601 -0.403 -0.137 1.00 80.50 85 SER A CA 1
ATOM 626 C C . SER A 1 85 ? 20.433 -1.585 -0.630 1.00 80.50 85 SER A C 1
ATOM 628 O O . SER A 1 85 ? 21.030 -1.538 -1.707 1.00 80.50 85 SER A O 1
ATOM 630 N N . ARG A 1 86 ? 20.450 -2.690 0.134 1.00 83.12 86 ARG A N 1
ATOM 631 C CA . ARG A 1 86 ? 21.130 -3.935 -0.282 1.00 83.12 86 ARG A CA 1
ATOM 632 C C . ARG A 1 86 ? 20.630 -4.424 -1.646 1.00 83.12 86 ARG A C 1
ATOM 634 O O . ARG A 1 86 ? 21.430 -4.892 -2.447 1.00 83.12 86 ARG A O 1
ATOM 641 N N . GLY A 1 87 ? 19.331 -4.271 -1.923 1.00 85.88 87 GLY A N 1
ATOM 642 C CA . GLY A 1 87 ? 18.735 -4.612 -3.218 1.00 85.88 87 GLY A CA 1
ATOM 643 C C . GLY A 1 87 ? 19.310 -3.773 -4.360 1.00 85.88 87 GLY A C 1
ATOM 644 O O . GLY A 1 87 ? 19.756 -4.332 -5.360 1.00 85.88 87 GLY A O 1
ATOM 645 N N . GLY A 1 88 ? 19.401 -2.453 -4.171 1.00 86.94 88 GLY A N 1
ATOM 646 C CA . GLY A 1 88 ? 19.997 -1.544 -5.153 1.00 86.94 88 GLY A CA 1
ATOM 647 C C . GLY A 1 88 ? 21.482 -1.823 -5.403 1.00 86.94 88 GLY A C 1
ATOM 648 O O . GLY A 1 88 ? 21.913 -1.857 -6.555 1.00 86.94 88 GLY A O 1
ATOM 649 N N . LEU A 1 89 ? 22.256 -2.096 -4.346 1.00 88.12 89 LEU A N 1
ATOM 650 C CA . LEU A 1 89 ? 23.677 -2.450 -4.458 1.00 88.12 89 LEU A CA 1
ATOM 651 C C . LEU A 1 89 ? 23.887 -3.786 -5.188 1.00 88.12 89 LEU A C 1
ATOM 653 O O . LEU A 1 89 ? 24.731 -3.866 -6.081 1.00 88.12 89 LEU A O 1
ATOM 657 N N . LEU A 1 90 ? 23.104 -4.819 -4.854 1.00 89.94 90 LEU A N 1
ATOM 658 C CA . LEU A 1 90 ? 23.155 -6.117 -5.537 1.00 89.94 90 LEU A CA 1
ATOM 659 C C . LEU A 1 90 ? 22.766 -5.992 -7.011 1.00 89.94 90 LEU A C 1
ATOM 661 O O . LEU A 1 90 ? 23.433 -6.561 -7.872 1.00 89.94 90 LEU A O 1
ATOM 665 N N . ALA A 1 91 ? 21.726 -5.216 -7.311 1.00 92.19 91 ALA A N 1
ATOM 666 C CA . ALA A 1 91 ? 21.280 -4.969 -8.673 1.00 92.19 91 ALA A CA 1
ATOM 667 C C . ALA A 1 91 ? 22.324 -4.205 -9.502 1.00 92.19 91 ALA A C 1
ATOM 669 O O . ALA A 1 91 ? 22.620 -4.595 -10.633 1.00 92.19 91 ALA A O 1
ATOM 670 N N . ALA A 1 92 ? 22.934 -3.161 -8.932 1.00 91.06 92 ALA A N 1
ATOM 671 C CA . ALA A 1 92 ? 24.029 -2.431 -9.566 1.00 91.06 92 ALA A CA 1
ATOM 672 C C . ALA A 1 92 ? 25.232 -3.351 -9.832 1.00 91.06 92 ALA A C 1
ATOM 674 O O . ALA A 1 92 ? 25.768 -3.366 -10.941 1.00 91.06 92 ALA A O 1
ATOM 675 N N . GLY A 1 93 ? 25.614 -4.172 -8.848 1.00 91.00 93 GLY A N 1
ATOM 676 C CA . GLY A 1 93 ? 26.678 -5.162 -9.002 1.00 91.00 93 GLY A CA 1
ATOM 677 C C . GLY A 1 93 ? 26.380 -6.188 -10.095 1.00 91.00 93 GLY A C 1
ATOM 678 O O . GLY A 1 93 ? 27.234 -6.433 -10.945 1.00 91.00 93 GLY A O 1
ATOM 679 N N . ALA A 1 94 ? 25.159 -6.727 -10.140 1.00 94.25 94 ALA A N 1
ATOM 680 C CA . ALA A 1 94 ? 24.726 -7.648 -11.188 1.00 94.25 94 ALA A CA 1
ATOM 681 C C . ALA A 1 94 ? 24.823 -7.012 -12.585 1.00 94.25 94 ALA A C 1
ATOM 683 O O . ALA A 1 94 ? 25.364 -7.629 -13.504 1.00 94.25 94 ALA A O 1
ATOM 684 N N . GLY A 1 95 ? 24.378 -5.761 -12.742 1.00 94.19 95 GLY A N 1
ATOM 685 C CA . GLY A 1 95 ? 24.498 -5.030 -14.004 1.00 94.19 95 GLY A CA 1
ATOM 686 C C . GLY A 1 95 ? 25.944 -4.811 -14.449 1.00 94.19 95 GLY A C 1
ATOM 687 O O . GLY A 1 95 ? 26.258 -5.028 -15.620 1.00 94.19 95 GLY A O 1
ATOM 688 N N . LEU A 1 96 ? 26.841 -4.446 -13.524 1.00 93.00 96 LEU A N 1
ATOM 689 C CA . LEU A 1 96 ? 28.273 -4.283 -13.809 1.00 93.00 96 LEU A CA 1
ATOM 690 C C . LEU A 1 96 ? 28.940 -5.608 -14.198 1.00 93.00 96 LEU A C 1
ATOM 692 O O . LEU A 1 96 ? 29.715 -5.642 -15.153 1.00 93.00 96 LEU A O 1
ATOM 696 N N . VAL A 1 97 ? 28.614 -6.706 -13.509 1.00 94.94 97 VAL A N 1
ATOM 697 C CA . VAL A 1 97 ? 29.119 -8.050 -13.841 1.00 94.94 97 VAL A CA 1
ATOM 698 C C . VAL A 1 97 ? 28.645 -8.483 -15.230 1.00 94.94 97 VAL A C 1
ATOM 700 O O . VAL A 1 97 ? 29.443 -8.987 -16.020 1.00 94.94 97 VAL A O 1
ATOM 703 N N . ILE A 1 98 ? 27.374 -8.242 -15.565 1.00 96.69 98 ILE A N 1
ATOM 704 C CA . ILE A 1 98 ? 26.817 -8.548 -16.889 1.00 96.69 98 ILE A CA 1
ATOM 705 C C . ILE A 1 98 ? 27.482 -7.689 -17.972 1.00 96.69 98 ILE A C 1
ATOM 707 O O . ILE A 1 98 ? 27.894 -8.229 -19.000 1.00 96.69 98 ILE A O 1
ATOM 711 N N . ALA A 1 99 ? 27.653 -6.384 -17.739 1.00 95.19 99 ALA A N 1
ATOM 712 C CA . ALA A 1 99 ? 28.357 -5.497 -18.665 1.00 95.19 99 ALA A CA 1
ATOM 713 C C . ALA A 1 99 ? 29.802 -5.961 -18.899 1.00 95.19 99 ALA A C 1
ATOM 715 O O . ALA A 1 99 ? 30.227 -6.097 -20.046 1.00 95.19 99 ALA A O 1
ATOM 716 N N . ALA A 1 100 ? 30.545 -6.273 -17.832 1.00 93.69 100 ALA A N 1
ATOM 717 C CA . ALA A 1 100 ? 31.907 -6.788 -17.928 1.00 93.69 100 ALA A CA 1
ATOM 718 C C . ALA A 1 100 ? 31.956 -8.108 -18.715 1.00 93.69 100 ALA A C 1
ATOM 720 O O . ALA A 1 100 ? 32.751 -8.238 -19.647 1.00 93.69 100 ALA A O 1
ATOM 721 N N . GLY A 1 101 ? 31.069 -9.059 -18.404 1.00 96.38 101 GLY A N 1
ATOM 722 C CA . GLY A 1 101 ? 30.956 -10.333 -19.119 1.00 96.38 101 GLY A CA 1
ATOM 723 C C . GLY A 1 101 ? 30.678 -10.155 -20.615 1.00 96.38 101 GLY A C 1
ATOM 724 O O . GLY A 1 101 ? 31.324 -10.799 -21.446 1.00 96.38 101 GLY A O 1
ATOM 725 N N . LEU A 1 102 ? 29.787 -9.226 -20.977 1.00 95.94 102 LEU A N 1
ATOM 726 C CA . LEU A 1 102 ? 29.529 -8.869 -22.373 1.00 95.94 102 LEU A CA 1
ATOM 727 C C . LEU A 1 102 ? 30.749 -8.233 -23.043 1.00 95.94 102 LEU A C 1
ATOM 729 O O . LEU A 1 102 ? 31.091 -8.621 -24.158 1.00 95.94 102 LEU A O 1
ATOM 733 N N . LEU A 1 103 ? 31.450 -7.319 -22.369 1.00 95.38 103 LEU A N 1
ATOM 734 C CA . LEU A 1 103 ? 32.681 -6.716 -22.889 1.00 95.38 103 LEU A CA 1
ATOM 735 C C . LEU A 1 103 ? 33.748 -7.781 -23.179 1.00 95.38 103 LEU A C 1
ATOM 737 O O . LEU A 1 103 ? 34.361 -7.754 -24.247 1.00 95.38 103 LEU A O 1
ATOM 741 N N . PHE A 1 104 ? 33.924 -8.774 -22.302 1.00 95.56 104 PHE A N 1
ATOM 742 C CA . PHE A 1 104 ? 34.796 -9.921 -22.581 1.00 95.56 104 PHE A CA 1
ATOM 743 C C . PHE A 1 104 ? 34.311 -10.736 -23.790 1.00 95.56 104 PHE A C 1
ATOM 745 O O . PHE A 1 104 ? 35.101 -11.029 -24.691 1.00 95.56 104 PHE A O 1
ATOM 752 N N . ALA A 1 105 ? 33.013 -11.045 -23.871 1.00 95.88 105 ALA A N 1
ATOM 753 C CA . ALA A 1 105 ? 32.420 -11.798 -24.982 1.00 95.88 105 ALA A CA 1
ATOM 754 C C . ALA A 1 105 ? 32.483 -11.067 -26.342 1.00 95.88 105 ALA A C 1
ATOM 756 O O . ALA A 1 105 ? 32.437 -11.714 -27.400 1.00 95.88 105 ALA A O 1
ATOM 757 N N . LEU A 1 106 ? 32.600 -9.736 -26.312 1.00 93.88 106 LEU A N 1
ATOM 758 C CA . LEU A 1 106 ? 32.781 -8.841 -27.458 1.00 93.88 106 LEU A CA 1
ATOM 759 C C . LEU A 1 106 ? 34.261 -8.514 -27.741 1.00 93.88 106 LEU A C 1
ATOM 761 O O . LEU A 1 106 ? 34.544 -7.696 -28.607 1.00 93.88 106 LEU A O 1
ATOM 765 N N . ARG A 1 107 ? 35.215 -9.187 -27.077 1.00 94.62 107 ARG A N 1
ATOM 766 C CA . ARG A 1 107 ? 36.676 -8.998 -27.234 1.00 94.62 107 ARG A CA 1
ATOM 767 C C . ARG A 1 107 ? 37.199 -7.625 -26.778 1.00 94.62 107 ARG A C 1
ATOM 769 O O . ARG A 1 107 ? 38.289 -7.220 -27.167 1.00 94.62 107 ARG A O 1
ATOM 776 N N . GLN A 1 108 ? 36.477 -6.954 -25.882 1.00 93.00 108 GLN A N 1
ATOM 777 C CA . GLN A 1 108 ? 36.841 -5.678 -25.254 1.00 93.00 108 GLN A CA 1
ATOM 778 C C . GLN A 1 108 ? 37.371 -5.870 -23.819 1.00 93.00 108 GLN A C 1
ATOM 780 O O . GLN A 1 108 ? 36.987 -5.156 -22.894 1.00 93.00 108 GLN A O 1
ATOM 785 N N . GLY A 1 109 ? 38.263 -6.844 -23.603 1.00 87.44 109 GLY A N 1
ATOM 786 C CA . GLY A 1 109 ? 38.663 -7.285 -22.255 1.00 87.44 109 GLY A CA 1
ATOM 787 C C . GLY A 1 109 ? 39.226 -6.188 -21.336 1.00 87.44 109 GLY A C 1
ATOM 788 O O . GLY A 1 109 ? 38.944 -6.193 -20.142 1.00 87.44 109 GLY A O 1
ATOM 789 N N . ARG A 1 110 ? 39.957 -5.197 -21.874 1.00 89.06 110 ARG A N 1
ATOM 790 C CA . ARG A 1 110 ? 40.460 -4.053 -21.081 1.00 89.06 110 ARG A CA 1
ATOM 791 C C . ARG A 1 110 ? 39.327 -3.179 -20.538 1.00 89.06 110 ARG A C 1
ATOM 793 O O . ARG A 1 110 ? 39.364 -2.795 -19.373 1.00 89.06 110 ARG A O 1
ATOM 800 N N . ALA A 1 111 ? 38.317 -2.902 -21.362 1.00 84.00 111 ALA A N 1
ATOM 801 C CA . ALA A 1 111 ? 37.123 -2.181 -20.928 1.00 84.00 111 ALA A CA 1
ATOM 802 C C . ALA A 1 111 ? 36.310 -3.016 -19.926 1.00 84.00 111 ALA A C 1
ATOM 804 O O . ALA A 1 111 ? 35.792 -2.471 -18.956 1.00 84.00 111 ALA A O 1
ATOM 805 N N . GLY A 1 112 ? 36.260 -4.340 -20.118 1.00 83.19 112 GLY A N 1
ATOM 806 C CA . GLY A 1 112 ? 35.636 -5.272 -19.175 1.00 83.19 112 GLY A CA 1
ATOM 807 C C . GLY A 1 112 ? 36.249 -5.204 -17.775 1.00 83.19 112 GLY A C 1
ATOM 808 O O . GLY A 1 112 ? 35.516 -5.087 -16.798 1.00 83.19 112 GLY A O 1
ATOM 809 N N . LEU A 1 113 ? 37.583 -5.196 -17.668 1.00 88.19 113 LEU A N 1
ATOM 810 C CA . LEU A 1 113 ? 38.276 -5.010 -16.384 1.00 88.19 113 LEU A CA 1
ATOM 811 C C . 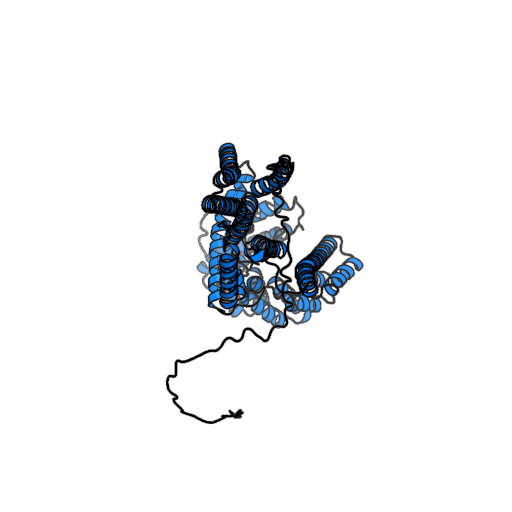LEU A 1 113 ? 37.984 -3.638 -15.762 1.00 88.19 113 LEU A C 1
ATOM 813 O O . LEU A 1 113 ? 37.726 -3.555 -14.563 1.00 88.19 113 LEU A O 1
ATOM 817 N N . ALA A 1 114 ? 37.983 -2.571 -16.566 1.00 84.75 114 ALA A N 1
ATOM 818 C CA . ALA A 1 114 ? 37.676 -1.224 -16.084 1.00 84.75 114 ALA A CA 1
ATOM 819 C C . ALA A 1 114 ? 36.246 -1.115 -15.519 1.00 84.75 114 ALA A C 1
ATOM 821 O O . ALA A 1 114 ? 36.041 -0.465 -14.496 1.00 84.75 114 ALA A O 1
ATOM 822 N N . ALA A 1 115 ? 35.272 -1.802 -16.126 1.00 81.00 115 ALA A N 1
ATOM 823 C CA . ALA A 1 115 ? 33.887 -1.835 -15.652 1.00 81.00 115 ALA A CA 1
ATOM 824 C C . ALA A 1 115 ? 33.723 -2.483 -14.261 1.00 81.00 115 ALA A C 1
ATOM 826 O O . ALA A 1 115 ? 32.737 -2.214 -13.579 1.00 81.00 115 ALA A O 1
ATOM 827 N N . LEU A 1 116 ? 34.683 -3.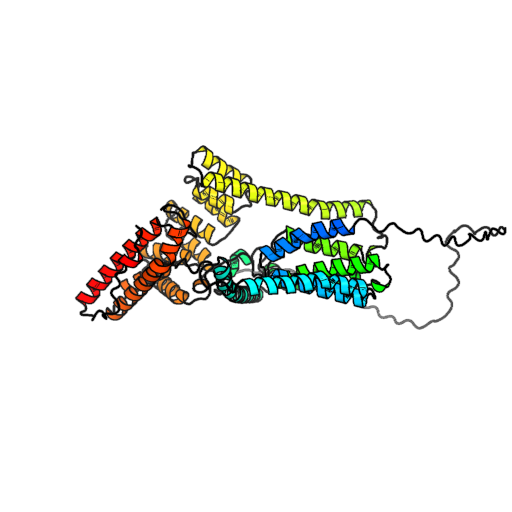301 -13.812 1.00 85.69 116 LEU A N 1
ATOM 828 C CA . LEU A 1 116 ? 34.665 -3.924 -12.483 1.00 85.69 116 LEU A CA 1
ATOM 829 C C . LEU A 1 116 ? 35.254 -3.030 -11.381 1.00 85.69 116 LEU A C 1
ATOM 831 O O . LEU A 1 116 ? 35.012 -3.287 -10.202 1.00 85.69 116 LEU A O 1
ATOM 835 N N . VAL A 1 117 ? 35.989 -1.967 -11.727 1.00 85.62 117 VAL A N 1
ATOM 836 C CA . VAL A 1 117 ? 36.613 -1.067 -10.740 1.00 85.62 117 VAL A CA 1
ATOM 837 C C . VAL A 1 117 ? 35.586 -0.450 -9.776 1.00 85.62 117 VAL A C 1
ATOM 839 O O . VAL A 1 117 ? 35.815 -0.529 -8.568 1.00 85.62 117 VAL A O 1
ATOM 842 N N . PRO A 1 118 ? 34.431 0.091 -10.227 1.00 80.44 118 PRO A N 1
ATOM 843 C CA . PRO A 1 118 ? 33.420 0.633 -9.317 1.00 80.44 118 PRO A CA 1
ATOM 844 C C . PRO A 1 118 ? 32.859 -0.412 -8.349 1.00 80.44 118 PRO A C 1
ATOM 846 O O . PRO A 1 118 ? 32.587 -0.087 -7.197 1.00 80.44 118 PRO A O 1
ATOM 849 N N . LEU A 1 119 ? 32.721 -1.668 -8.791 1.00 83.00 119 LEU A N 1
ATOM 850 C CA . LEU A 1 119 ? 32.250 -2.764 -7.945 1.00 83.00 119 LEU A CA 1
ATOM 851 C C . LEU A 1 119 ? 33.256 -3.064 -6.828 1.00 83.00 119 LEU A C 1
ATOM 853 O O . LEU A 1 119 ? 32.867 -3.161 -5.668 1.00 83.00 119 LEU A O 1
ATOM 857 N N . VAL A 1 120 ? 34.547 -3.155 -7.163 1.00 84.12 120 VAL A N 1
ATOM 858 C CA . VAL A 1 120 ? 35.614 -3.353 -6.170 1.00 84.12 120 VAL A CA 1
ATOM 859 C C . VAL A 1 120 ? 35.643 -2.193 -5.176 1.00 84.12 120 VAL A C 1
ATOM 861 O O . VAL A 1 120 ? 35.677 -2.429 -3.971 1.00 84.12 120 VAL A O 1
ATOM 864 N N . LEU A 1 121 ? 35.562 -0.948 -5.653 1.00 82.94 121 LEU A N 1
ATOM 865 C CA . LEU A 1 121 ? 35.522 0.232 -4.786 1.00 82.94 121 LEU A CA 1
ATOM 866 C C . LEU A 1 121 ? 34.300 0.229 -3.858 1.00 82.94 121 LEU A C 1
ATOM 868 O O . LEU A 1 121 ? 34.448 0.516 -2.673 1.00 82.94 121 LEU A O 1
ATOM 872 N N . ALA A 1 122 ? 33.117 -0.138 -4.358 1.00 80.19 122 ALA A N 1
ATOM 873 C CA . ALA A 1 122 ? 31.905 -0.240 -3.548 1.00 80.19 122 ALA A CA 1
ATOM 874 C C . ALA A 1 122 ? 32.014 -1.334 -2.472 1.00 80.19 122 ALA A C 1
ATOM 876 O O . ALA A 1 122 ? 31.604 -1.110 -1.336 1.00 80.19 122 ALA A O 1
ATOM 877 N N . VAL A 1 123 ? 32.604 -2.491 -2.798 1.00 82.31 123 VAL A N 1
ATOM 878 C CA . VAL A 1 123 ? 32.855 -3.578 -1.834 1.00 82.31 123 VAL A CA 1
ATOM 879 C C . VAL A 1 123 ? 33.856 -3.145 -0.764 1.00 82.31 123 VAL A C 1
ATOM 881 O O . VAL A 1 123 ? 33.599 -3.336 0.423 1.00 82.31 123 VAL A O 1
ATOM 884 N N . LEU A 1 124 ? 34.971 -2.524 -1.162 1.00 83.81 124 LEU A N 1
ATOM 885 C CA . LEU A 1 124 ? 35.981 -2.016 -0.230 1.00 83.81 124 LEU A CA 1
ATOM 886 C C . LEU A 1 124 ? 35.404 -0.942 0.698 1.00 83.81 124 LEU A C 1
ATOM 888 O O . LEU A 1 124 ? 35.641 -0.978 1.904 1.00 83.81 124 LEU A O 1
ATOM 892 N N . LEU A 1 125 ? 34.610 -0.018 0.153 1.00 81.00 125 LEU A N 1
ATOM 893 C CA . LEU A 1 125 ? 33.950 1.023 0.933 1.00 81.00 125 LEU A CA 1
ATOM 894 C C . LEU A 1 125 ? 32.893 0.440 1.876 1.00 81.00 125 LEU A C 1
ATOM 896 O O . LEU A 1 125 ? 32.842 0.822 3.041 1.00 81.00 125 LEU A O 1
ATOM 900 N N . GLY A 1 126 ? 32.094 -0.520 1.406 1.00 77.12 126 GLY A N 1
ATOM 901 C CA . GLY A 1 126 ? 31.138 -1.245 2.240 1.00 77.12 126 GLY A CA 1
ATOM 902 C C . GLY A 1 126 ? 31.821 -1.931 3.423 1.00 77.12 126 GLY A C 1
ATOM 903 O O . GLY A 1 126 ? 31.391 -1.748 4.558 1.00 77.12 126 GLY A O 1
ATOM 904 N N . PHE A 1 127 ? 32.932 -2.631 3.177 1.00 80.62 127 PHE A N 1
ATOM 905 C CA . PHE A 1 127 ? 33.729 -3.283 4.220 1.00 80.62 127 PHE A CA 1
ATOM 906 C C . PHE A 1 127 ? 34.340 -2.279 5.217 1.00 80.62 127 PHE A C 1
ATOM 908 O O . PHE A 1 127 ? 34.337 -2.511 6.428 1.00 80.62 127 PHE A O 1
ATOM 915 N N . ALA A 1 128 ? 34.826 -1.132 4.732 1.00 81.94 128 ALA A N 1
ATOM 916 C CA . ALA A 1 128 ? 35.347 -0.062 5.583 1.00 81.94 128 ALA A CA 1
ATOM 917 C C . ALA A 1 128 ? 34.261 0.533 6.501 1.00 81.94 128 ALA A C 1
ATOM 919 O O . ALA A 1 128 ? 34.503 0.753 7.692 1.00 81.94 128 ALA A O 1
ATOM 920 N N . LEU A 1 129 ? 33.054 0.749 5.964 1.00 77.44 129 LEU A N 1
ATOM 921 C CA . LEU A 1 129 ? 31.906 1.264 6.712 1.00 77.44 129 LEU A CA 1
ATOM 922 C C . LEU A 1 129 ? 31.402 0.261 7.757 1.00 77.44 129 LEU A C 1
ATOM 924 O O . LEU A 1 129 ? 31.129 0.666 8.885 1.00 77.44 129 LEU A O 1
ATOM 928 N N . THR A 1 130 ? 31.330 -1.036 7.436 1.00 72.00 130 THR A N 1
ATOM 929 C CA . THR A 1 130 ? 30.911 -2.063 8.407 1.00 72.00 130 THR A CA 1
ATOM 930 C C . THR A 1 130 ? 31.917 -2.239 9.540 1.00 72.00 130 THR A C 1
ATOM 932 O O . THR A 1 130 ? 31.516 -2.396 10.689 1.00 72.00 130 THR A O 1
ATOM 935 N N . ASN A 1 131 ? 33.222 -2.145 9.264 1.00 76.06 131 ASN A N 1
ATOM 936 C CA . ASN A 1 131 ? 34.247 -2.285 10.307 1.00 76.06 131 ASN A CA 1
ATOM 937 C C . ASN A 1 131 ? 34.306 -1.076 11.251 1.00 76.06 131 ASN A C 1
ATOM 939 O O . ASN A 1 131 ? 34.620 -1.220 12.434 1.00 76.06 131 ASN A O 1
ATOM 943 N N . SER A 1 132 ? 33.942 0.106 10.750 1.00 68.81 132 SER A N 1
ATOM 944 C CA . SER A 1 132 ? 33.901 1.348 11.530 1.00 68.81 132 SER A CA 1
ATOM 945 C C . SER A 1 132 ? 32.707 1.410 12.499 1.00 68.81 132 SER A C 1
ATOM 947 O O . SER A 1 132 ? 32.690 2.244 13.400 1.00 68.81 132 SER A O 1
ATOM 949 N N . GLN A 1 133 ? 31.728 0.505 12.368 1.00 63.00 133 GLN A N 1
ATOM 950 C CA . GLN A 1 133 ? 30.545 0.417 13.236 1.00 63.00 133 GLN A CA 1
ATOM 951 C C . GLN A 1 133 ? 30.759 -0.396 14.526 1.00 63.00 133 GLN A C 1
ATOM 953 O O . GLN A 1 133 ? 29.803 -0.649 15.253 1.00 63.00 133 GLN A O 1
ATOM 958 N N . SER A 1 134 ? 32.003 -0.728 14.890 1.00 55.53 134 SER A N 1
ATOM 959 C CA . SER A 1 134 ? 32.341 -1.386 16.171 1.00 55.53 134 SER A CA 1
ATOM 960 C C . SER A 1 134 ? 32.117 -0.504 17.423 1.00 55.53 134 SER A C 1
ATOM 962 O O . SER A 1 134 ? 32.562 -0.842 18.520 1.00 55.53 134 SER A O 1
ATOM 964 N N . ALA A 1 135 ? 31.430 0.636 17.297 1.00 51.31 135 ALA A N 1
ATOM 965 C CA . ALA A 1 135 ? 31.102 1.525 18.403 1.00 51.31 135 ALA A CA 1
ATOM 966 C C . ALA A 1 135 ? 29.746 1.145 19.029 1.00 51.31 135 ALA A C 1
ATOM 968 O O . ALA A 1 135 ? 28.706 1.303 18.403 1.00 51.31 135 ALA A O 1
ATOM 969 N N . LYS A 1 136 ? 29.808 0.642 20.272 1.00 54.06 136 LYS A N 1
ATOM 970 C CA . LYS A 1 136 ? 28.738 0.403 21.267 1.00 54.06 136 LYS A CA 1
ATOM 971 C C . LYS A 1 136 ? 27.304 0.164 20.724 1.00 54.06 136 LYS A C 1
ATOM 973 O O . LYS A 1 136 ? 26.635 1.118 20.315 1.00 54.06 136 LYS A O 1
ATOM 978 N N . PRO A 1 137 ? 26.768 -1.067 20.860 1.00 45.00 137 PRO A N 1
ATOM 979 C CA . PRO A 1 137 ? 25.357 -1.362 20.608 1.00 45.00 137 PRO A CA 1
ATOM 980 C C . PRO A 1 137 ? 24.466 -0.423 21.435 1.00 45.00 137 PRO A C 1
ATOM 982 O O . PRO A 1 137 ? 24.570 -0.399 22.658 1.00 45.00 137 PRO A O 1
ATOM 985 N N . GLY A 1 138 ? 23.629 0.380 20.773 1.00 51.75 138 GLY A N 1
ATOM 986 C CA . GLY A 1 138 ? 22.600 1.201 21.427 1.00 51.75 138 GLY A CA 1
ATOM 987 C C . GLY A 1 138 ? 22.703 2.719 21.240 1.00 51.75 138 GLY A C 1
ATOM 988 O O . GLY A 1 138 ? 21.706 3.396 21.459 1.00 51.75 138 GLY A O 1
ATOM 989 N N . ALA A 1 139 ? 23.839 3.267 20.792 1.00 50.84 139 ALA A N 1
ATOM 990 C CA . ALA A 1 139 ? 23.991 4.725 20.624 1.00 50.84 139 ALA A CA 1
ATOM 991 C C . ALA A 1 139 ? 23.919 5.212 19.164 1.00 50.84 139 ALA A C 1
ATOM 993 O O . ALA A 1 139 ? 23.714 6.399 18.918 1.00 50.84 139 ALA A O 1
ATOM 994 N N . ALA A 1 140 ? 24.085 4.319 18.185 1.00 51.59 140 ALA A N 1
ATOM 995 C CA . ALA A 1 140 ? 24.106 4.699 16.777 1.00 51.59 140 ALA A CA 1
ATOM 996 C C . ALA A 1 140 ? 22.709 4.555 16.132 1.00 51.59 140 ALA A C 1
ATOM 998 O O . ALA A 1 140 ? 22.120 3.471 16.204 1.00 51.59 140 ALA A O 1
ATOM 999 N N . PRO A 1 141 ? 22.202 5.586 15.421 1.00 54.41 141 PRO A N 1
ATOM 1000 C CA . PRO A 1 141 ? 20.963 5.533 14.629 1.00 54.41 141 PRO A CA 1
ATOM 1001 C C . PRO A 1 141 ? 20.883 4.342 13.657 1.00 54.41 141 PRO A C 1
ATOM 1003 O O . PRO A 1 141 ? 19.798 3.920 13.269 1.00 54.41 141 PRO A O 1
ATOM 1006 N N . THR A 1 142 ? 22.029 3.760 13.297 1.00 50.47 142 THR A N 1
ATOM 1007 C CA . THR A 1 142 ? 22.150 2.606 12.401 1.00 50.47 142 THR A CA 1
ATOM 1008 C C . THR A 1 142 ? 21.691 1.281 13.017 1.00 50.47 142 THR A C 1
ATOM 1010 O O . THR A 1 142 ? 21.312 0.380 12.276 1.00 50.47 142 THR A O 1
ATOM 1013 N N . GLY A 1 143 ? 21.643 1.146 14.349 1.00 48.03 143 GLY A N 1
ATOM 1014 C CA . GLY A 1 143 ? 21.147 -0.072 15.010 1.00 48.03 143 GLY A CA 1
ATOM 1015 C C . GLY A 1 143 ? 19.649 -0.318 14.788 1.00 48.03 143 GLY A C 1
ATOM 1016 O O . GLY A 1 143 ? 19.224 -1.461 14.632 1.00 48.03 143 GLY A O 1
ATOM 1017 N N . ARG A 1 144 ? 18.854 0.757 14.666 1.00 53.50 144 ARG A N 1
ATOM 1018 C CA . ARG A 1 144 ? 17.421 0.679 14.318 1.00 53.50 144 ARG A CA 1
ATOM 1019 C C . ARG A 1 144 ? 17.199 0.167 12.890 1.00 53.50 144 ARG A C 1
ATOM 1021 O O . ARG A 1 144 ? 16.194 -0.478 12.614 1.00 53.50 144 ARG A O 1
ATOM 1028 N N . ILE A 1 145 ? 18.172 0.386 12.003 1.00 50.09 145 ILE A N 1
ATOM 1029 C CA . ILE A 1 145 ? 18.121 -0.057 10.604 1.00 50.09 145 ILE A CA 1
ATOM 1030 C C . ILE A 1 145 ? 18.228 -1.588 10.515 1.00 50.09 145 ILE A C 1
ATOM 1032 O O . ILE A 1 145 ? 17.550 -2.194 9.694 1.00 50.09 145 ILE A O 1
ATOM 1036 N N . GLY A 1 146 ? 19.014 -2.233 11.387 1.00 50.78 146 GLY A N 1
ATOM 1037 C CA . GLY A 1 146 ? 19.177 -3.694 11.401 1.00 50.78 146 GLY A CA 1
ATOM 1038 C C . GLY A 1 146 ? 17.910 -4.461 11.805 1.00 50.78 146 GLY A C 1
ATOM 1039 O O . GLY A 1 146 ? 17.542 -5.425 11.136 1.00 50.78 146 GLY A O 1
ATOM 1040 N N . ALA A 1 147 ? 17.198 -4.002 12.840 1.00 51.69 147 ALA A N 1
ATOM 1041 C CA . ALA A 1 147 ? 15.932 -4.610 13.269 1.00 51.69 147 ALA A CA 1
ATOM 1042 C C . ALA A 1 147 ? 14.805 -4.389 12.240 1.00 51.69 147 ALA A C 1
ATOM 1044 O O . ALA A 1 147 ? 14.091 -5.328 11.889 1.00 51.69 147 ALA A O 1
ATOM 1045 N N . ALA A 1 148 ? 14.726 -3.188 11.651 1.00 54.97 148 ALA A N 1
ATOM 1046 C CA . ALA A 1 148 ? 13.840 -2.917 10.514 1.00 54.97 148 ALA A CA 1
ATOM 1047 C C . ALA A 1 148 ? 14.160 -3.810 9.295 1.00 54.97 148 ALA A C 1
ATOM 1049 O O . ALA A 1 148 ? 13.300 -4.098 8.457 1.00 54.97 148 ALA A O 1
ATOM 1050 N N . GLN A 1 149 ? 15.403 -4.287 9.190 1.00 53.38 149 GLN A N 1
ATOM 1051 C CA . GLN A 1 149 ? 15.865 -5.064 8.054 1.00 53.38 149 GLN A CA 1
ATOM 1052 C C . GLN A 1 149 ? 15.477 -6.548 8.100 1.00 53.38 149 GLN A C 1
ATOM 1054 O O . GLN A 1 149 ? 15.067 -7.080 7.064 1.00 53.38 149 GLN A O 1
ATOM 1059 N N . GLU A 1 150 ? 15.574 -7.231 9.242 1.00 56.66 150 GLU A N 1
ATOM 1060 C CA . GLU A 1 150 ? 15.086 -8.620 9.352 1.00 56.66 150 GLU A CA 1
ATOM 1061 C C . GLU A 1 150 ? 13.581 -8.691 9.081 1.00 56.66 150 GLU A C 1
ATOM 1063 O O . GLU A 1 150 ? 13.109 -9.538 8.314 1.00 56.66 150 GLU A O 1
ATOM 1068 N N . GLN A 1 151 ? 12.852 -7.697 9.584 1.00 63.91 151 GLN A N 1
ATOM 1069 C CA . GLN A 1 151 ? 11.433 -7.526 9.325 1.00 63.91 151 GLN A CA 1
ATOM 1070 C C . GLN A 1 151 ? 11.125 -7.373 7.823 1.00 63.91 151 GLN A C 1
ATOM 1072 O O . GLN A 1 151 ? 10.166 -7.963 7.320 1.00 63.91 151 GLN A O 1
ATOM 1077 N N . SER A 1 152 ? 11.980 -6.674 7.066 1.00 75.31 152 SER A N 1
ATOM 1078 C CA . SER A 1 152 ? 11.783 -6.464 5.624 1.00 75.31 152 SER A CA 1
ATOM 1079 C C . SER A 1 152 ? 11.798 -7.760 4.797 1.00 75.31 152 SER A C 1
ATOM 1081 O O . SER A 1 152 ? 11.085 -7.859 3.798 1.00 75.31 152 SER A O 1
ATOM 1083 N N . THR A 1 153 ? 12.563 -8.782 5.202 1.00 85.75 153 THR A N 1
ATOM 1084 C CA . THR A 1 153 ? 12.653 -10.044 4.440 1.00 85.75 153 THR A CA 1
ATOM 1085 C C . THR A 1 153 ? 11.428 -10.927 4.678 1.00 85.75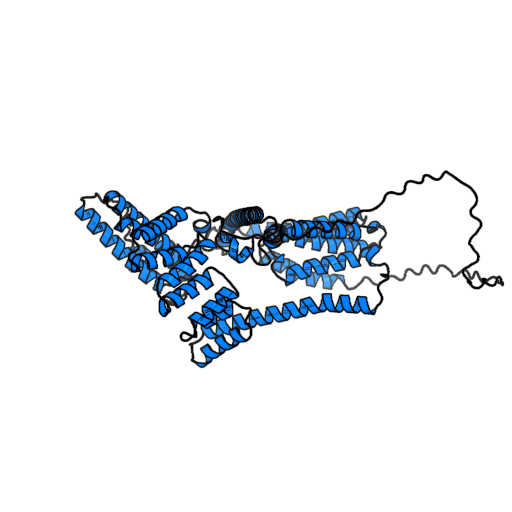 153 THR A C 1
ATOM 1087 O O . THR A 1 153 ? 10.878 -11.495 3.728 1.00 85.75 153 THR A O 1
ATOM 1090 N N . GLY A 1 154 ? 10.959 -11.001 5.929 1.00 88.56 154 GLY A N 1
ATOM 1091 C CA . GLY A 1 154 ? 9.728 -11.714 6.280 1.00 88.56 154 GLY A CA 1
ATOM 1092 C C . GLY A 1 154 ? 8.503 -11.105 5.596 1.00 88.56 154 GLY A C 1
ATOM 1093 O O . GLY A 1 154 ? 7.740 -11.821 4.945 1.00 88.56 154 GLY A O 1
ATOM 1094 N N . VAL A 1 155 ? 8.377 -9.773 5.645 1.00 89.69 155 VAL A N 1
ATOM 1095 C CA . VAL A 1 155 ? 7.290 -9.039 4.977 1.00 89.69 155 VAL A CA 1
ATOM 1096 C C . VAL A 1 155 ? 7.306 -9.281 3.465 1.00 89.69 155 VAL A C 1
ATOM 1098 O O . VAL A 1 155 ? 6.278 -9.652 2.904 1.00 89.69 155 VAL A O 1
ATOM 1101 N N . ARG A 1 156 ? 8.465 -9.175 2.797 1.00 92.06 156 ARG A N 1
ATOM 1102 C CA . ARG A 1 156 ? 8.586 -9.456 1.350 1.00 92.06 156 ARG A CA 1
ATOM 1103 C C . ARG A 1 156 ? 8.183 -10.879 0.984 1.00 92.06 156 ARG A C 1
ATOM 1105 O O . ARG A 1 156 ? 7.470 -11.080 0.007 1.00 92.06 156 ARG A O 1
ATOM 1112 N N . THR A 1 157 ? 8.593 -11.864 1.780 1.00 94.38 157 THR A N 1
ATOM 1113 C CA . THR A 1 157 ? 8.229 -13.266 1.532 1.00 94.38 157 THR A CA 1
ATOM 1114 C C . THR A 1 157 ? 6.713 -13.456 1.581 1.00 94.38 157 THR A C 1
ATOM 1116 O O . THR A 1 157 ? 6.148 -14.125 0.714 1.00 94.38 157 THR A O 1
ATOM 1119 N N . ASN A 1 158 ? 6.040 -12.836 2.552 1.00 94.81 158 ASN A N 1
ATOM 1120 C CA . ASN A 1 158 ? 4.582 -12.874 2.633 1.00 94.81 158 ASN A CA 1
ATOM 1121 C C . ASN A 1 158 ? 3.916 -12.087 1.500 1.00 94.81 158 ASN A C 1
ATOM 1123 O O . ASN A 1 158 ? 2.932 -12.560 0.948 1.00 94.81 158 ASN A O 1
ATOM 1127 N N . LEU A 1 159 ? 4.485 -10.964 1.060 1.00 95.38 159 LEU A N 1
ATOM 1128 C CA . LEU A 1 159 ? 3.991 -10.240 -0.115 1.00 95.38 159 LEU A CA 1
ATOM 1129 C C . LEU A 1 159 ? 4.069 -11.060 -1.403 1.00 95.38 159 LEU A C 1
ATOM 1131 O O . LEU A 1 159 ? 3.136 -11.045 -2.206 1.00 95.38 159 LEU A O 1
ATOM 1135 N N . TRP A 1 160 ? 5.149 -11.814 -1.598 1.00 97.31 160 TRP A N 1
ATOM 1136 C CA . TRP A 1 160 ? 5.279 -12.702 -2.752 1.00 97.31 160 TRP A CA 1
ATOM 1137 C C . TRP A 1 160 ? 4.271 -13.843 -2.692 1.00 97.31 160 TRP A C 1
ATOM 1139 O O . TRP A 1 160 ? 3.647 -14.166 -3.702 1.00 97.31 160 TRP A O 1
ATOM 1149 N N . ARG A 1 161 ? 4.061 -14.428 -1.509 1.00 97.56 161 ARG A N 1
ATOM 1150 C CA . ARG A 1 161 ? 3.025 -15.447 -1.305 1.00 97.56 161 ARG A CA 1
ATOM 1151 C C . ARG A 1 161 ? 1.619 -14.877 -1.550 1.00 97.56 161 ARG A C 1
ATOM 1153 O O . ARG A 1 161 ? 0.832 -15.556 -2.209 1.00 97.56 161 ARG A O 1
ATOM 1160 N N . THR A 1 162 ? 1.342 -13.634 -1.145 1.00 97.38 162 THR A N 1
ATOM 1161 C CA . THR A 1 162 ? 0.093 -12.917 -1.451 1.00 97.38 162 THR A CA 1
ATOM 1162 C C . THR A 1 162 ? -0.079 -12.776 -2.956 1.00 97.38 162 THR A C 1
ATOM 1164 O O . THR A 1 162 ? -1.121 -13.145 -3.492 1.00 97.38 162 THR A O 1
ATOM 1167 N N . ALA A 1 163 ? 0.949 -12.306 -3.667 1.00 98.06 163 ALA A N 1
ATOM 1168 C CA . ALA A 1 163 ? 0.889 -12.146 -5.117 1.00 98.06 163 ALA A CA 1
ATOM 1169 C C . ALA A 1 163 ? 0.662 -13.482 -5.841 1.00 98.06 163 ALA A C 1
ATOM 1171 O O . ALA A 1 163 ? -0.133 -13.562 -6.777 1.00 98.06 163 ALA A O 1
ATOM 1172 N N . ILE A 1 164 ? 1.308 -14.557 -5.383 1.00 98.31 164 ILE A N 1
ATOM 1173 C CA . ILE A 1 164 ? 1.101 -15.904 -5.923 1.00 98.31 164 ILE A CA 1
ATOM 1174 C C . ILE A 1 164 ? -0.330 -16.387 -5.651 1.00 98.31 164 ILE A C 1
ATOM 1176 O O . ILE A 1 164 ? -0.952 -16.950 -6.550 1.00 98.31 164 ILE A O 1
ATOM 1180 N N . ALA A 1 165 ? -0.865 -16.168 -4.446 1.00 98.25 165 ALA A N 1
ATOM 1181 C CA . ALA A 1 165 ? -2.235 -16.541 -4.095 1.00 98.25 165 ALA A CA 1
ATOM 1182 C C . ALA A 1 165 ? -3.259 -15.810 -4.978 1.00 98.25 165 ALA A C 1
ATOM 1184 O O . ALA A 1 165 ? -4.097 -16.459 -5.603 1.00 98.25 165 ALA A O 1
ATOM 1185 N N . LEU A 1 166 ? -3.122 -14.490 -5.126 1.00 98.31 166 LEU A N 1
ATOM 1186 C CA . LEU A 1 166 ? -3.986 -13.683 -5.992 1.00 98.31 166 LEU A CA 1
ATOM 1187 C C . LEU A 1 166 ? -3.869 -14.090 -7.467 1.00 98.31 166 LEU A C 1
ATOM 1189 O O . LEU A 1 166 ? -4.881 -14.212 -8.153 1.00 98.31 166 LEU A O 1
ATOM 1193 N N . SER A 1 167 ? -2.657 -14.374 -7.952 1.00 98.38 167 SER A N 1
ATOM 1194 C CA . SER A 1 167 ? -2.440 -14.841 -9.331 1.00 98.38 167 SER A CA 1
ATOM 1195 C C . SER A 1 167 ? -3.092 -16.201 -9.604 1.00 98.38 167 SER A C 1
ATOM 1197 O O . SER A 1 167 ? -3.475 -16.483 -10.737 1.00 98.38 167 SER A O 1
ATOM 1199 N N . ARG A 1 168 ? -3.205 -17.067 -8.586 1.00 98.31 168 ARG A N 1
ATOM 1200 C CA . ARG A 1 168 ? -3.910 -18.355 -8.696 1.00 98.31 168 ARG A CA 1
ATOM 1201 C C . ARG A 1 168 ? -5.424 -18.180 -8.704 1.00 98.31 168 ARG A C 1
ATOM 1203 O O . ARG A 1 168 ? -6.096 -18.924 -9.407 1.00 98.31 168 ARG A O 1
ATOM 1210 N N . GLU A 1 169 ? -5.937 -17.214 -7.945 1.00 98.06 169 GLU A N 1
ATOM 1211 C CA . GLU A 1 169 ? -7.366 -16.886 -7.903 1.00 98.06 169 GLU A CA 1
ATOM 1212 C C . GLU A 1 169 ? -7.867 -16.343 -9.250 1.00 98.06 169 GLU A C 1
ATOM 1214 O O . GLU A 1 169 ? -8.922 -16.761 -9.721 1.00 98.06 169 GLU A O 1
ATOM 1219 N N . ALA A 1 170 ? -7.090 -15.475 -9.909 1.00 98.19 170 ALA A N 1
ATOM 1220 C CA . ALA A 1 170 ? -7.410 -14.952 -11.239 1.00 98.19 170 ALA A CA 1
ATOM 1221 C C . ALA A 1 170 ? -6.204 -15.061 -12.193 1.00 98.19 170 ALA A C 1
ATOM 1223 O O . ALA A 1 170 ? -5.448 -14.102 -12.356 1.00 98.19 170 ALA A O 1
ATOM 1224 N N . PRO A 1 171 ? -6.026 -16.199 -12.896 1.00 97.94 171 PRO A N 1
ATOM 1225 C CA . PRO A 1 171 ? -4.897 -16.400 -13.814 1.00 97.94 171 PRO A CA 1
ATOM 1226 C C . PRO A 1 171 ? -4.836 -15.403 -14.981 1.00 97.94 171 PRO A C 1
ATOM 1228 O O . PRO A 1 171 ? -3.764 -15.171 -15.544 1.00 97.94 171 PRO A O 1
ATOM 1231 N N . MET A 1 172 ? -5.980 -14.815 -15.346 1.00 98.12 172 MET A N 1
ATOM 1232 C CA . MET A 1 172 ? -6.092 -13.771 -16.376 1.00 98.12 172 MET A CA 1
ATOM 1233 C C . MET A 1 172 ? -5.831 -12.358 -15.836 1.00 98.12 172 MET A C 1
ATOM 1235 O O . MET A 1 172 ? -5.854 -11.403 -16.606 1.00 98.12 172 MET A O 1
ATOM 1239 N N . GLY A 1 173 ? -5.522 -12.239 -14.544 1.00 97.94 173 GLY A N 1
ATOM 1240 C CA . GLY A 1 173 ? -5.275 -10.984 -13.851 1.00 97.94 173 GLY A CA 1
ATOM 1241 C C . GLY A 1 173 ? -6.523 -10.429 -13.168 1.00 97.94 173 GLY A C 1
ATOM 1242 O O . GLY A 1 173 ? -7.654 -10.726 -13.549 1.00 97.94 173 GLY A O 1
ATOM 1243 N N . HIS A 1 174 ? -6.296 -9.600 -12.153 1.00 97.25 174 HIS A N 1
ATOM 1244 C CA . HIS A 1 174 ? -7.325 -8.856 -11.415 1.00 97.25 174 HIS A CA 1
ATOM 1245 C C . HIS A 1 174 ? -7.563 -7.441 -11.974 1.00 97.25 174 HIS A C 1
ATOM 1247 O O . HIS A 1 174 ? -8.393 -6.696 -11.459 1.00 97.25 174 HIS A O 1
ATOM 1253 N N . GLY A 1 175 ? -6.843 -7.055 -13.032 1.00 96.25 175 GLY A N 1
ATOM 1254 C CA . GLY A 1 175 ? -6.885 -5.723 -13.634 1.00 96.25 175 GLY A CA 1
ATOM 1255 C C . GLY A 1 175 ? -5.777 -4.797 -13.126 1.00 96.25 175 GLY A C 1
ATOM 1256 O O . GLY A 1 175 ? -5.204 -4.994 -12.052 1.00 96.25 175 GLY A O 1
ATOM 1257 N N . LEU A 1 176 ? -5.461 -3.768 -13.917 1.00 93.19 176 LEU A N 1
ATOM 1258 C CA . LEU A 1 176 ? -4.393 -2.812 -13.608 1.00 93.19 176 LEU A CA 1
ATOM 1259 C C . LEU A 1 176 ? -4.699 -2.019 -12.333 1.00 93.19 176 LEU A C 1
ATOM 1261 O O . LEU A 1 176 ? -5.798 -1.500 -12.150 1.00 93.19 176 LEU A O 1
ATOM 1265 N N . GLY A 1 177 ? -3.705 -1.915 -11.457 1.00 92.19 177 GLY A N 1
ATOM 1266 C CA . GLY A 1 177 ? -3.810 -1.271 -10.154 1.00 92.19 177 GLY A CA 1
ATOM 1267 C C . GLY A 1 177 ? -4.571 -2.065 -9.091 1.00 92.19 177 GLY A C 1
ATOM 1268 O O . GLY A 1 177 ? -4.732 -1.538 -7.990 1.00 92.19 177 GLY A O 1
ATOM 1269 N N . SER A 1 178 ? -5.038 -3.286 -9.379 1.00 95.88 178 SER A N 1
ATOM 1270 C CA . SER A 1 178 ? -5.868 -4.076 -8.457 1.00 95.88 178 SER A CA 1
ATOM 1271 C C . SER A 1 178 ? -5.123 -4.578 -7.218 1.00 95.88 178 SER A C 1
ATOM 1273 O O . SER A 1 178 ? -5.749 -4.751 -6.169 1.00 95.88 178 SER A O 1
ATOM 1275 N N . PHE A 1 179 ? -3.796 -4.762 -7.295 1.00 96.62 179 PHE A N 1
ATOM 1276 C CA . PHE A 1 179 ? -3.014 -5.325 -6.190 1.00 96.62 179 PHE A CA 1
ATOM 1277 C C . PHE A 1 179 ? -3.204 -4.515 -4.904 1.00 96.62 179 PHE A C 1
ATOM 1279 O O . PHE A 1 179 ? -3.400 -5.089 -3.835 1.00 96.62 179 PHE A O 1
ATOM 1286 N N . ARG A 1 180 ? -3.262 -3.181 -5.030 1.00 94.75 180 ARG A N 1
ATOM 1287 C CA . ARG A 1 180 ? -3.435 -2.270 -3.893 1.00 94.75 180 ARG A CA 1
ATOM 1288 C C . ARG A 1 180 ? -4.722 -2.492 -3.101 1.00 94.75 180 ARG A C 1
ATOM 1290 O O . ARG A 1 180 ? -4.782 -2.076 -1.953 1.00 94.75 180 ARG A O 1
ATOM 1297 N N . TYR A 1 181 ? -5.753 -3.087 -3.704 1.00 94.25 181 TYR A N 1
ATOM 1298 C CA . TYR A 1 181 ? -7.048 -3.340 -3.059 1.00 94.25 181 TYR A CA 1
ATOM 1299 C C . TYR A 1 181 ? -7.185 -4.770 -2.549 1.00 94.25 181 TYR A C 1
ATOM 1301 O O . TYR A 1 181 ? -7.926 -5.008 -1.606 1.00 94.25 181 TYR A O 1
ATOM 1309 N N . LEU A 1 182 ? -6.480 -5.710 -3.179 1.00 96.50 182 LEU A N 1
ATOM 1310 C CA . LEU A 1 182 ? -6.661 -7.141 -2.949 1.00 96.50 182 LEU A CA 1
ATOM 1311 C C . LEU A 1 182 ? -5.544 -7.770 -2.115 1.00 96.50 182 LEU A C 1
ATOM 1313 O O . LEU A 1 182 ? -5.678 -8.917 -1.697 1.00 96.50 182 LEU A O 1
ATOM 1317 N N . SER A 1 183 ? -4.441 -7.062 -1.853 1.00 96.62 183 SER A N 1
ATOM 1318 C CA . SER A 1 183 ? -3.285 -7.645 -1.159 1.00 96.62 183 SER A CA 1
ATOM 1319 C C . SER A 1 183 ? -3.584 -8.114 0.273 1.00 96.62 183 SER A C 1
ATOM 1321 O O . SER A 1 183 ? -2.876 -8.990 0.767 1.00 96.62 183 SER A O 1
ATOM 1323 N N . GLY A 1 184 ? -4.610 -7.557 0.929 1.00 95.12 184 GLY A N 1
ATOM 1324 C CA . GLY A 1 184 ? -5.061 -7.978 2.263 1.00 95.12 184 GLY A CA 1
ATOM 1325 C C . GLY A 1 184 ? -5.880 -9.274 2.254 1.00 95.12 184 GLY A C 1
ATOM 1326 O O . GLY A 1 184 ? -5.884 -10.018 3.233 1.00 95.12 184 GLY A O 1
ATOM 1327 N N . LYS A 1 185 ? -6.506 -9.615 1.120 1.00 96.44 185 LYS A N 1
ATOM 1328 C CA . LYS A 1 185 ? -7.449 -10.736 0.998 1.00 96.44 185 LYS A CA 1
ATOM 1329 C C . LYS A 1 185 ? -6.860 -12.100 1.400 1.00 96.44 185 LYS A C 1
ATOM 1331 O O . LYS A 1 185 ? -7.543 -12.836 2.107 1.00 96.44 185 LYS A O 1
ATOM 1336 N N . PRO A 1 186 ? -5.604 -12.459 1.047 1.00 97.06 186 PRO A N 1
ATOM 1337 C CA . PRO A 1 186 ? -5.006 -13.722 1.491 1.00 97.06 186 PRO A CA 1
ATOM 1338 C C . PRO A 1 186 ? -4.603 -13.765 2.975 1.00 97.06 186 PRO A C 1
ATOM 1340 O O . PRO A 1 186 ? -4.097 -14.796 3.413 1.00 97.06 186 PRO A O 1
ATOM 1343 N N . MET A 1 187 ? -4.761 -12.668 3.731 1.00 95.06 187 MET A N 1
ATOM 1344 C CA . MET A 1 187 ? -4.409 -12.545 5.156 1.00 95.06 187 MET A CA 1
ATOM 1345 C C . MET A 1 187 ? -2.943 -12.874 5.487 1.00 95.06 187 MET A C 1
ATOM 1347 O O . MET A 1 187 ? -2.625 -13.364 6.569 1.00 95.06 187 MET A O 1
ATOM 1351 N N . GLN A 1 188 ? -2.023 -12.624 4.555 1.00 94.69 188 GLN A N 1
ATOM 1352 C CA . GLN A 1 188 ? -0.583 -12.833 4.776 1.00 94.69 188 GLN A CA 1
ATOM 1353 C C . GLN A 1 188 ? 0.156 -11.530 5.078 1.00 94.69 188 GLN A C 1
ATOM 1355 O O . GLN A 1 188 ? 1.209 -11.542 5.715 1.00 94.69 188 GLN A O 1
ATOM 1360 N N . VAL A 1 189 ? -0.404 -10.415 4.620 1.00 93.75 189 VAL A N 1
ATOM 1361 C CA . VAL A 1 189 ? 0.062 -9.056 4.871 1.00 93.75 189 VAL A CA 1
ATOM 1362 C C . VAL A 1 189 ? -1.142 -8.140 5.029 1.00 93.75 189 VAL A C 1
ATOM 1364 O O . VAL A 1 189 ? -2.224 -8.460 4.540 1.00 93.75 189 VAL A O 1
ATOM 1367 N N . ALA A 1 190 ? -0.943 -6.994 5.673 1.00 90.75 190 ALA A N 1
ATOM 1368 C CA . ALA A 1 190 ? -1.904 -5.906 5.581 1.00 90.75 190 ALA A CA 1
ATOM 1369 C C . ALA A 1 190 ? -1.988 -5.383 4.135 1.00 90.75 190 ALA A C 1
ATOM 1371 O O . ALA A 1 190 ? -1.089 -5.606 3.309 1.00 90.75 190 ALA A O 1
ATOM 1372 N N . GLN A 1 191 ? -3.066 -4.666 3.827 1.00 92.25 191 GLN A N 1
ATOM 1373 C CA . GLN A 1 191 ? -3.228 -4.014 2.535 1.00 92.25 191 GLN A CA 1
ATOM 1374 C C . GLN A 1 191 ? -2.020 -3.107 2.198 1.00 92.25 191 GLN A C 1
ATOM 1376 O O . GLN A 1 191 ? -1.595 -2.279 3.000 1.00 92.25 191 GLN A O 1
ATOM 1381 N N . THR A 1 192 ? -1.450 -3.260 1.002 1.00 92.62 192 THR A N 1
ATOM 1382 C CA . THR A 1 192 ? -0.284 -2.512 0.514 1.00 92.62 192 THR A CA 1
ATOM 1383 C C . THR A 1 192 ? -0.358 -2.339 -0.999 1.00 92.62 192 THR A C 1
ATOM 1385 O O . THR A 1 192 ? -1.094 -3.039 -1.683 1.00 92.62 192 THR A O 1
ATOM 1388 N N . HIS A 1 193 ? 0.430 -1.424 -1.551 1.00 92.62 193 HIS A N 1
ATOM 1389 C CA . HIS A 1 193 ? 0.333 -1.012 -2.948 1.00 92.62 193 HIS A CA 1
ATOM 1390 C C . HIS A 1 193 ? 1.003 -1.966 -3.938 1.00 92.62 193 HIS A C 1
ATOM 1392 O O . HIS A 1 193 ? 0.634 -1.966 -5.111 1.00 92.62 193 HIS A O 1
ATOM 1398 N N . ASN A 1 194 ? 2.003 -2.739 -3.505 1.00 94.62 194 ASN A N 1
ATOM 1399 C CA . ASN A 1 194 ? 2.797 -3.568 -4.406 1.00 94.62 194 ASN A CA 1
ATOM 1400 C C . ASN A 1 194 ? 3.455 -4.766 -3.680 1.00 94.62 194 ASN A C 1
ATOM 1402 O O . ASN A 1 194 ? 3.646 -4.712 -2.463 1.00 94.62 194 ASN A O 1
ATOM 1406 N N . PRO A 1 195 ? 3.821 -5.844 -4.400 1.00 96.12 195 PRO A N 1
ATOM 1407 C CA . PRO A 1 195 ? 4.407 -7.047 -3.803 1.00 96.12 195 PRO A CA 1
ATOM 1408 C C . PRO A 1 195 ? 5.935 -7.001 -3.617 1.00 96.12 195 PRO A C 1
ATOM 1410 O O . PRO A 1 195 ? 6.544 -8.030 -3.341 1.00 96.12 195 PRO A O 1
ATOM 1413 N N . HIS A 1 196 ? 6.586 -5.853 -3.811 1.00 94.25 196 HIS A N 1
ATOM 1414 C CA . HIS A 1 196 ? 8.048 -5.730 -3.960 1.00 94.25 196 HIS A CA 1
ATOM 1415 C C . HIS A 1 196 ? 8.674 -6.713 -4.978 1.00 94.25 196 HIS A C 1
ATOM 1417 O O . HIS A 1 196 ? 9.742 -7.275 -4.734 1.00 94.25 196 HIS A O 1
ATOM 1423 N N . GLN A 1 197 ? 7.999 -6.963 -6.108 1.00 96.19 197 GLN A N 1
ATOM 1424 C CA . GLN A 1 197 ? 8.519 -7.767 -7.224 1.00 96.19 197 GLN A CA 1
ATOM 1425 C C . GLN A 1 197 ? 7.704 -7.489 -8.495 1.00 96.19 197 GLN A C 1
ATOM 1427 O O . GLN A 1 197 ? 6.514 -7.803 -8.567 1.00 96.19 197 GLN A O 1
ATOM 1432 N N . ASN A 1 198 ? 8.338 -6.915 -9.516 1.00 96.12 198 ASN A N 1
ATOM 1433 C CA . ASN A 1 198 ? 7.639 -6.391 -10.693 1.00 96.12 198 ASN A CA 1
ATOM 1434 C C . ASN A 1 198 ? 6.921 -7.450 -11.553 1.00 96.12 198 ASN A C 1
ATOM 1436 O O . ASN A 1 198 ? 5.863 -7.166 -12.104 1.00 96.12 198 ASN A O 1
ATOM 1440 N N . LEU A 1 199 ? 7.478 -8.653 -11.708 1.00 97.25 199 LEU A N 1
ATOM 1441 C CA . LEU A 1 199 ? 6.879 -9.726 -12.516 1.00 97.25 199 LEU A CA 1
ATOM 1442 C C . LEU A 1 199 ? 5.664 -10.358 -11.834 1.00 97.25 199 LEU A C 1
ATOM 1444 O O . LEU A 1 199 ? 4.678 -10.633 -12.504 1.00 97.25 199 LEU A O 1
ATOM 1448 N N . LEU A 1 200 ? 5.720 -10.563 -10.516 1.00 97.88 200 LEU A N 1
ATOM 1449 C CA . LEU A 1 200 ? 4.591 -11.014 -9.710 1.00 97.88 200 LEU A CA 1
ATOM 1450 C C . LEU A 1 200 ? 3.503 -9.949 -9.706 1.00 97.88 200 LEU A C 1
ATOM 1452 O O . LEU A 1 200 ? 2.332 -10.279 -9.837 1.00 97.88 200 LEU A O 1
ATOM 1456 N N . HIS A 1 201 ? 3.883 -8.672 -9.620 1.00 97.50 201 HIS A N 1
ATOM 1457 C CA . HIS A 1 201 ? 2.929 -7.575 -9.739 1.00 97.50 201 HIS A CA 1
ATOM 1458 C C . HIS A 1 201 ? 2.245 -7.580 -11.112 1.00 97.50 201 HIS A C 1
ATOM 1460 O O . HIS A 1 201 ? 1.017 -7.609 -11.186 1.00 97.50 201 HIS A O 1
ATOM 1466 N N . LEU A 1 202 ? 3.030 -7.656 -12.193 1.00 97.25 202 LEU A N 1
ATOM 1467 C CA . LEU A 1 202 ? 2.515 -7.762 -13.559 1.00 97.25 202 LEU A CA 1
ATOM 1468 C C . LEU A 1 202 ? 1.607 -8.985 -13.733 1.00 97.25 202 LEU A C 1
ATOM 1470 O O . LEU A 1 202 ? 0.591 -8.896 -14.416 1.00 97.25 202 LEU A O 1
ATOM 1474 N N . GLN A 1 203 ? 1.950 -10.112 -13.109 1.00 98.00 203 GLN A N 1
ATOM 1475 C CA . GLN A 1 203 ? 1.150 -11.329 -13.158 1.00 98.00 203 GLN A CA 1
ATOM 1476 C C . GLN A 1 203 ? -0.176 -11.190 -12.404 1.00 98.00 203 GLN A C 1
ATOM 1478 O O . GLN A 1 203 ? -1.196 -11.633 -12.922 1.00 98.00 203 GLN A O 1
ATOM 1483 N N . VAL A 1 204 ? -0.196 -10.572 -11.218 1.00 98.19 204 VAL A N 1
ATOM 1484 C CA . VAL A 1 204 ? -1.448 -10.356 -10.471 1.00 98.19 204 VAL A CA 1
ATOM 1485 C C . VAL A 1 204 ? -2.386 -9.439 -11.245 1.00 98.19 204 VAL A C 1
ATOM 1487 O O . VAL A 1 204 ? -3.577 -9.717 -11.336 1.00 98.19 204 VAL A O 1
ATOM 1490 N N . GLU A 1 205 ? -1.869 -8.347 -11.803 1.00 97.75 205 GLU A N 1
ATOM 1491 C CA . GLU A 1 205 ? -2.713 -7.326 -12.425 1.00 97.75 205 GLU A CA 1
ATOM 1492 C C . GLU A 1 205 ? -3.063 -7.644 -13.882 1.00 97.75 205 GLU A C 1
ATOM 1494 O O . GLU A 1 205 ? -4.220 -7.521 -14.278 1.00 97.75 205 GLU A O 1
ATOM 1499 N N . GLY A 1 206 ? -2.082 -8.070 -14.680 1.00 97.00 206 GLY A N 1
ATOM 1500 C CA . GLY A 1 206 ? -2.240 -8.359 -16.110 1.00 97.00 206 GLY A CA 1
ATOM 1501 C C . GLY A 1 206 ? -2.365 -9.846 -16.462 1.00 97.00 206 GLY A C 1
ATOM 1502 O O . GLY A 1 206 ? -2.560 -10.186 -17.630 1.00 97.00 206 GLY A O 1
ATOM 1503 N N . GLY A 1 207 ? -2.229 -10.744 -15.486 1.00 98.06 207 GLY A N 1
ATOM 1504 C CA . GLY A 1 207 ? -2.348 -12.184 -15.691 1.00 98.06 207 GLY A CA 1
ATOM 1505 C C . GLY A 1 207 ? -1.140 -12.836 -16.362 1.00 98.06 207 GLY A C 1
ATOM 1506 O O . GLY A 1 207 ? -0.129 -12.212 -16.702 1.00 98.06 207 GLY A O 1
ATOM 1507 N N . VAL A 1 208 ? -1.271 -14.141 -16.604 1.00 98.00 208 VAL A N 1
ATOM 1508 C CA . VAL A 1 208 ? -0.253 -14.950 -17.291 1.00 98.00 208 VAL A CA 1
ATOM 1509 C C . VAL A 1 208 ? 0.002 -14.476 -18.725 1.00 98.00 208 VAL A C 1
ATOM 1511 O O . VAL A 1 208 ? 1.122 -14.592 -19.218 1.00 98.00 208 VAL A O 1
ATOM 1514 N N . LEU A 1 209 ? -1.009 -13.901 -19.386 1.00 97.19 209 LEU A N 1
ATOM 1515 C CA . LEU A 1 209 ? -0.881 -13.377 -20.745 1.00 97.19 209 LEU A CA 1
ATOM 1516 C C . LEU A 1 209 ? 0.008 -12.131 -20.791 1.00 97.19 209 LEU A C 1
ATOM 1518 O O . LEU A 1 209 ? 0.889 -12.062 -21.647 1.00 97.19 209 LEU A O 1
ATOM 1522 N N . ALA A 1 210 ? -0.160 -11.181 -19.863 1.00 97.00 210 ALA A N 1
ATOM 1523 C CA . ALA A 1 210 ? 0.703 -10.002 -19.795 1.00 97.00 210 ALA A CA 1
ATOM 1524 C C . ALA A 1 210 ? 2.152 -10.381 -19.464 1.00 97.00 210 ALA A C 1
ATOM 1526 O O . ALA A 1 210 ? 3.078 -9.893 -20.115 1.00 97.00 210 ALA A O 1
ATOM 1527 N N . LEU A 1 211 ? 2.353 -11.299 -18.510 1.00 97.50 211 LEU A N 1
ATOM 1528 C CA . LEU A 1 211 ? 3.684 -11.817 -18.193 1.00 97.50 211 LEU A CA 1
ATOM 1529 C C . LEU A 1 211 ? 4.308 -12.536 -19.399 1.00 97.50 211 LEU A C 1
ATOM 1531 O O . LEU A 1 211 ? 5.458 -12.276 -19.746 1.00 97.50 211 LEU A O 1
ATOM 1535 N N . GLY A 1 212 ? 3.548 -13.403 -20.072 1.00 97.81 212 GLY A N 1
ATOM 1536 C CA . GLY A 1 212 ? 3.994 -14.107 -21.272 1.00 97.81 212 GLY A CA 1
ATOM 1537 C C . GLY A 1 212 ? 4.387 -13.147 -22.394 1.00 97.81 212 GLY A C 1
ATOM 1538 O O . GLY A 1 212 ? 5.465 -13.286 -22.968 1.00 97.81 212 GLY A O 1
ATOM 1539 N N . LEU A 1 213 ? 3.566 -12.128 -22.662 1.00 97.38 213 LEU A N 1
ATOM 1540 C CA . LEU A 1 213 ? 3.867 -11.096 -23.654 1.00 97.38 213 LEU A CA 1
ATOM 1541 C C . LEU A 1 213 ? 5.128 -10.308 -23.285 1.00 97.38 213 LEU A C 1
ATOM 1543 O O . LEU A 1 213 ? 5.982 -10.097 -24.144 1.00 97.38 213 LEU A O 1
ATOM 1547 N N . PHE A 1 214 ? 5.281 -9.921 -22.017 1.00 96.25 214 PHE A N 1
ATOM 1548 C CA . PHE A 1 214 ? 6.480 -9.241 -21.534 1.00 96.25 214 PHE A CA 1
ATOM 1549 C C . PHE A 1 214 ? 7.742 -10.086 -21.768 1.00 96.25 214 PHE A C 1
ATOM 1551 O O . PHE A 1 214 ? 8.739 -9.578 -22.283 1.00 96.25 214 PHE A O 1
ATOM 1558 N N . LEU A 1 215 ? 7.689 -11.389 -21.471 1.00 97.06 215 LEU A N 1
ATOM 1559 C CA . LEU A 1 215 ? 8.800 -12.314 -21.712 1.00 97.06 215 LEU A CA 1
ATOM 1560 C C . LEU A 1 215 ? 9.088 -12.507 -23.207 1.00 97.06 215 LEU A C 1
ATOM 1562 O O . LEU A 1 215 ? 10.254 -12.532 -23.599 1.00 97.06 215 LEU A O 1
ATOM 1566 N N . VAL A 1 216 ? 8.057 -12.607 -24.051 1.00 97.56 216 VAL A N 1
ATOM 1567 C CA . VAL A 1 216 ? 8.213 -12.721 -25.511 1.00 97.56 216 VAL A CA 1
ATOM 1568 C C . VAL A 1 216 ? 8.853 -11.460 -26.087 1.00 97.56 216 VAL A C 1
ATOM 1570 O O . VAL A 1 216 ? 9.844 -11.560 -26.809 1.00 97.56 216 VAL A O 1
ATOM 1573 N N . VAL A 1 217 ? 8.346 -10.276 -25.734 1.00 96.06 217 VAL A N 1
ATOM 1574 C CA . VAL A 1 217 ? 8.905 -8.989 -26.178 1.00 96.06 217 VAL A CA 1
ATOM 1575 C C . VAL A 1 217 ? 10.341 -8.829 -25.681 1.00 96.06 217 VAL A C 1
ATOM 1577 O O . VAL A 1 217 ? 11.219 -8.475 -26.466 1.00 96.06 217 VAL A O 1
ATOM 1580 N N . GLY A 1 218 ? 10.613 -9.164 -24.417 1.00 95.81 218 GLY A N 1
ATOM 1581 C CA . GLY A 1 218 ? 11.965 -9.164 -23.859 1.00 95.81 218 GLY A CA 1
ATOM 1582 C C . GLY A 1 218 ? 12.908 -10.126 -24.591 1.00 95.81 218 GLY A C 1
ATOM 1583 O O . GLY A 1 218 ? 14.032 -9.756 -24.925 1.00 95.81 218 GLY A O 1
ATOM 1584 N N . GLY A 1 219 ? 12.444 -11.335 -24.917 1.00 96.69 219 GLY A N 1
ATOM 1585 C CA . GLY A 1 219 ? 13.203 -12.327 -25.681 1.00 96.69 219 GLY A CA 1
ATOM 1586 C C . GLY A 1 219 ? 13.472 -11.898 -27.127 1.00 96.69 219 GLY A C 1
ATOM 1587 O O . GLY A 1 219 ? 14.581 -12.081 -27.635 1.00 96.69 219 GLY A O 1
ATOM 1588 N N . MET A 1 220 ? 12.494 -11.274 -27.788 1.00 95.75 220 MET A N 1
ATOM 1589 C CA . MET A 1 220 ? 12.669 -10.684 -29.118 1.00 95.75 220 MET A CA 1
ATOM 1590 C C . MET A 1 220 ? 13.669 -9.526 -29.081 1.00 95.75 220 MET A C 1
ATOM 1592 O O . MET A 1 220 ? 14.588 -9.495 -29.901 1.00 95.75 220 MET A O 1
ATOM 1596 N N . ALA A 1 221 ? 13.550 -8.624 -28.104 1.00 95.25 221 ALA A N 1
ATOM 1597 C CA . ALA A 1 221 ? 14.498 -7.534 -27.897 1.00 95.25 221 ALA A CA 1
ATOM 1598 C C . ALA A 1 221 ? 15.917 -8.070 -27.643 1.00 95.25 221 ALA A C 1
ATOM 1600 O O . ALA A 1 221 ? 16.859 -7.600 -28.270 1.00 95.25 221 ALA A O 1
ATOM 1601 N N . ALA A 1 222 ? 16.074 -9.121 -26.829 1.00 96.00 222 ALA A N 1
ATOM 1602 C CA . ALA A 1 222 ? 17.337 -9.842 -26.647 1.00 96.00 222 ALA A CA 1
ATOM 1603 C C . ALA A 1 222 ? 17.915 -10.372 -27.958 1.00 96.00 222 ALA A C 1
ATOM 1605 O O . ALA A 1 222 ? 19.060 -10.075 -28.306 1.00 96.00 222 ALA A O 1
ATOM 1606 N N . ARG A 1 223 ? 17.112 -11.110 -28.724 1.00 95.56 223 ARG A N 1
ATOM 1607 C CA . ARG A 1 223 ? 17.535 -11.668 -30.008 1.00 95.56 223 ARG A CA 1
ATOM 1608 C C . ARG A 1 223 ? 18.009 -10.582 -30.976 1.00 95.56 223 ARG A C 1
ATOM 1610 O O . ARG A 1 223 ? 19.063 -10.748 -31.584 1.00 95.56 223 ARG A O 1
ATOM 1617 N N . HIS A 1 224 ? 17.245 -9.502 -31.127 1.00 93.12 224 HIS A N 1
ATOM 1618 C CA . HIS A 1 224 ? 17.573 -8.412 -32.050 1.00 93.12 224 HIS A CA 1
ATOM 1619 C C . HIS A 1 224 ? 18.731 -7.551 -31.549 1.00 93.12 224 HIS A C 1
ATOM 1621 O O . HIS A 1 224 ? 19.655 -7.271 -32.308 1.00 93.12 224 HIS A O 1
ATOM 1627 N N . GLY A 1 225 ? 18.740 -7.212 -30.262 1.00 94.75 225 GLY A N 1
ATOM 1628 C CA . GLY A 1 225 ? 19.789 -6.414 -29.643 1.00 94.75 225 GLY A CA 1
ATOM 1629 C C . GLY A 1 225 ? 21.166 -7.058 -29.778 1.00 94.75 225 GLY A C 1
ATOM 1630 O O . GLY A 1 225 ? 22.130 -6.367 -30.093 1.00 94.75 225 GLY A O 1
ATOM 1631 N N . PHE A 1 226 ? 21.279 -8.380 -29.610 1.00 96.62 226 PHE A N 1
ATOM 1632 C CA . PHE A 1 226 ? 22.562 -9.085 -29.732 1.00 96.62 226 PHE A CA 1
ATOM 1633 C C . PHE A 1 226 ? 22.926 -9.512 -31.160 1.00 96.62 226 PHE A C 1
ATOM 1635 O O . PHE A 1 226 ? 24.074 -9.911 -31.405 1.00 96.62 226 PHE A O 1
ATOM 1642 N N . ARG A 1 227 ? 22.003 -9.424 -32.126 1.00 95.00 227 ARG A N 1
ATOM 1643 C CA . ARG A 1 227 ? 22.291 -9.796 -33.515 1.00 95.00 227 ARG A CA 1
ATOM 1644 C C . ARG A 1 227 ? 23.338 -8.844 -34.095 1.00 95.00 227 ARG A C 1
ATOM 1646 O O . ARG A 1 227 ? 23.160 -7.633 -34.110 1.00 95.00 227 ARG A O 1
ATOM 1653 N N . GLY A 1 228 ? 24.467 -9.396 -34.541 1.00 93.50 228 GLY A N 1
ATOM 1654 C CA . GLY A 1 228 ? 25.557 -8.608 -35.128 1.00 93.50 228 GLY A CA 1
ATOM 1655 C C . GLY A 1 228 ? 26.337 -7.726 -34.141 1.00 93.50 228 GLY A C 1
ATOM 1656 O O . GLY A 1 228 ? 27.157 -6.928 -34.581 1.00 93.50 228 GLY A O 1
ATOM 1657 N N . ALA A 1 229 ? 26.164 -7.866 -32.820 1.00 95.06 229 ALA A N 1
ATOM 1658 C CA . ALA A 1 229 ? 26.885 -7.029 -31.847 1.00 95.06 229 ALA A CA 1
ATOM 1659 C C . ALA A 1 229 ? 28.422 -7.109 -32.013 1.00 95.06 229 ALA A C 1
ATOM 1661 O O . ALA A 1 229 ? 29.129 -6.107 -31.938 1.00 95.06 229 ALA A O 1
ATOM 1662 N N . ARG A 1 230 ? 28.954 -8.294 -32.350 1.00 95.62 230 ARG A N 1
ATOM 1663 C CA . ARG A 1 230 ? 30.396 -8.515 -32.580 1.00 95.62 230 ARG A CA 1
ATOM 1664 C C . ARG A 1 230 ? 30.963 -7.842 -33.833 1.00 95.62 230 ARG A C 1
ATOM 1666 O O . ARG A 1 230 ? 32.176 -7.684 -33.909 1.00 95.62 230 ARG A O 1
ATOM 1673 N N . SER A 1 231 ? 30.133 -7.485 -34.813 1.00 94.44 231 SER A N 1
ATOM 1674 C CA . SER A 1 231 ? 30.594 -6.817 -36.041 1.00 94.44 231 SER A CA 1
ATOM 1675 C C . SER A 1 231 ? 30.600 -5.292 -35.929 1.00 94.44 231 SER A C 1
ATOM 1677 O O . SER A 1 231 ? 30.986 -4.612 -36.874 1.00 94.44 231 SER A O 1
ATOM 1679 N N . GLN A 1 232 ? 30.159 -4.741 -34.798 1.00 93.88 232 GLN A N 1
ATOM 1680 C CA . GLN A 1 232 ? 30.154 -3.300 -34.560 1.00 93.88 232 GLN A CA 1
ATOM 1681 C C . GLN A 1 232 ? 31.550 -2.770 -34.204 1.00 93.88 232 GLN A C 1
ATOM 1683 O O . GLN A 1 232 ? 32.441 -3.537 -33.842 1.00 93.88 232 GLN A O 1
ATOM 1688 N N . SER A 1 233 ? 31.733 -1.448 -34.263 1.00 93.62 233 SER A N 1
ATOM 1689 C CA . SER A 1 233 ? 32.949 -0.796 -33.766 1.00 93.62 233 SER A CA 1
ATOM 1690 C C . SER A 1 233 ? 33.123 -1.008 -32.257 1.00 93.62 233 SER A C 1
ATOM 1692 O O . SER A 1 233 ? 32.147 -1.187 -31.530 1.00 93.62 233 SER A O 1
ATOM 1694 N N . ALA A 1 234 ? 34.367 -0.945 -31.771 1.00 91.88 234 ALA A N 1
ATOM 1695 C CA . ALA A 1 234 ? 34.683 -1.121 -30.351 1.00 91.88 234 ALA A CA 1
ATOM 1696 C C . ALA A 1 234 ? 33.891 -0.164 -29.440 1.00 91.88 234 ALA A C 1
ATOM 1698 O O . ALA A 1 234 ? 33.365 -0.578 -28.413 1.00 91.88 234 ALA A O 1
ATOM 1699 N N . GLU A 1 235 ? 33.742 1.097 -29.849 1.00 90.44 235 GLU A N 1
ATOM 1700 C CA . GLU A 1 235 ? 32.961 2.099 -29.116 1.00 90.44 235 GLU A CA 1
ATOM 1701 C C . GLU A 1 235 ? 31.481 1.706 -28.994 1.00 90.44 235 GLU A C 1
ATOM 1703 O O . GLU A 1 235 ? 30.919 1.735 -27.899 1.00 90.44 235 GLU A O 1
ATOM 1708 N N . ARG A 1 236 ? 30.860 1.257 -30.095 1.00 91.06 236 ARG A N 1
ATOM 1709 C CA . ARG A 1 236 ? 29.467 0.785 -30.081 1.00 91.0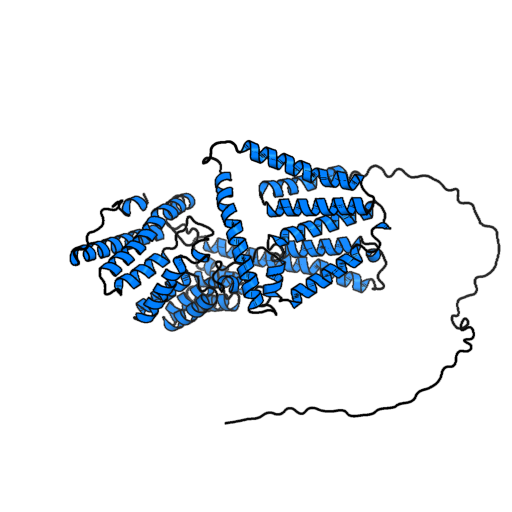6 236 ARG A CA 1
ATOM 1710 C C . ARG A 1 236 ? 29.304 -0.478 -29.247 1.00 91.06 236 ARG A C 1
ATOM 1712 O O . ARG A 1 236 ? 28.329 -0.575 -28.515 1.00 91.06 236 ARG A O 1
ATOM 1719 N N . GLN A 1 237 ? 30.261 -1.404 -29.305 1.00 94.06 237 GLN A N 1
ATOM 1720 C CA . GLN A 1 237 ? 30.267 -2.600 -28.458 1.00 94.06 237 GLN A CA 1
ATOM 1721 C C . GLN A 1 237 ? 30.311 -2.242 -26.969 1.00 94.06 237 GLN A C 1
ATOM 1723 O O . GLN A 1 237 ? 29.595 -2.850 -26.175 1.00 94.06 237 GLN A O 1
ATOM 1728 N N . ILE A 1 238 ? 31.123 -1.246 -26.592 1.00 92.81 238 ILE A N 1
ATOM 1729 C CA . ILE A 1 238 ? 31.199 -0.770 -25.207 1.00 92.81 238 ILE A CA 1
ATOM 1730 C C . ILE A 1 238 ? 29.866 -0.157 -24.780 1.00 92.81 238 ILE A C 1
ATOM 1732 O O . ILE A 1 238 ? 29.312 -0.557 -23.758 1.00 92.81 238 ILE A O 1
ATOM 1736 N N . LEU A 1 239 ? 29.320 0.763 -25.580 1.00 92.88 239 LEU A N 1
ATOM 1737 C CA . LEU A 1 239 ? 28.033 1.393 -25.292 1.00 92.88 239 LEU A CA 1
ATOM 1738 C C . LEU A 1 239 ? 26.900 0.359 -25.193 1.00 92.88 239 LEU A C 1
ATOM 1740 O O . LEU A 1 239 ? 26.088 0.418 -24.273 1.00 92.88 239 LEU A O 1
ATOM 1744 N N . HIS A 1 240 ? 26.876 -0.616 -26.103 1.00 94.38 240 HIS A N 1
ATOM 1745 C CA . HIS A 1 240 ? 25.908 -1.713 -26.125 1.00 94.38 240 HIS A CA 1
ATOM 1746 C C . HIS A 1 240 ? 25.951 -2.545 -24.840 1.00 94.38 240 HIS A C 1
ATOM 1748 O O . HIS A 1 240 ? 24.912 -2.752 -24.211 1.00 94.38 240 HIS A O 1
ATOM 1754 N N . ALA A 1 241 ? 27.149 -2.950 -24.407 1.00 95.44 241 ALA A N 1
ATOM 1755 C CA . ALA A 1 241 ? 27.340 -3.703 -23.171 1.00 95.44 241 ALA A CA 1
ATOM 1756 C C . ALA A 1 241 ? 26.934 -2.895 -21.927 1.00 95.44 241 ALA A C 1
ATOM 1758 O O . ALA A 1 241 ? 26.284 -3.437 -21.034 1.00 95.44 241 ALA A O 1
ATOM 1759 N N . CYS A 1 242 ? 27.264 -1.600 -21.879 1.00 93.94 242 CYS A N 1
ATOM 1760 C CA . CYS A 1 242 ? 26.884 -0.716 -20.776 1.00 93.94 242 CYS A CA 1
ATOM 1761 C C . CYS A 1 242 ? 25.364 -0.509 -20.689 1.00 93.94 242 CYS A C 1
ATOM 1763 O O . CYS A 1 242 ? 24.799 -0.617 -19.602 1.00 93.94 242 CYS A O 1
ATOM 1765 N N . LEU A 1 243 ? 24.689 -0.252 -21.817 1.00 95.38 243 LEU A N 1
ATOM 1766 C CA . LEU A 1 243 ? 23.232 -0.080 -21.854 1.00 95.38 243 LEU A CA 1
ATOM 1767 C C . LEU A 1 243 ? 22.504 -1.363 -21.441 1.00 95.38 243 LEU A C 1
ATOM 1769 O O . LEU A 1 243 ? 21.580 -1.311 -20.629 1.00 95.38 243 LEU A O 1
ATOM 1773 N N . PHE A 1 244 ? 22.951 -2.524 -21.932 1.00 97.31 244 PHE A N 1
ATOM 1774 C CA . PHE A 1 244 ? 22.378 -3.800 -21.510 1.00 97.31 244 PHE A CA 1
ATOM 1775 C C . PHE A 1 244 ? 22.656 -4.105 -20.033 1.00 97.31 244 PHE A C 1
ATOM 1777 O O . PHE A 1 244 ? 21.771 -4.586 -19.331 1.00 97.31 244 PHE A O 1
ATOM 1784 N N . GLY A 1 245 ? 23.854 -3.789 -19.532 1.00 95.94 245 GLY A N 1
ATOM 1785 C CA . GLY A 1 245 ? 24.176 -3.902 -18.109 1.00 95.94 245 GLY A CA 1
ATOM 1786 C C . GLY A 1 245 ? 23.274 -3.033 -17.230 1.00 95.94 245 GLY A C 1
ATOM 1787 O O . GLY A 1 245 ? 22.780 -3.504 -16.208 1.00 95.94 245 GLY A O 1
ATOM 1788 N N . ALA A 1 246 ? 22.986 -1.797 -17.649 1.00 94.88 246 ALA A N 1
ATOM 1789 C CA . ALA A 1 246 ? 22.051 -0.910 -16.955 1.00 94.88 246 ALA A CA 1
ATOM 1790 C C . ALA A 1 246 ? 20.612 -1.458 -16.961 1.00 94.88 246 ALA A C 1
ATOM 1792 O O . ALA A 1 246 ? 19.937 -1.441 -15.930 1.00 94.88 246 ALA A O 1
ATOM 1793 N N . LEU A 1 247 ? 20.155 -2.008 -18.091 1.00 96.19 247 LEU A N 1
ATOM 1794 C CA . LEU A 1 247 ? 18.865 -2.702 -18.180 1.00 96.19 247 LEU A CA 1
ATOM 1795 C C . LEU A 1 247 ? 18.796 -3.909 -17.251 1.00 96.19 247 LEU A C 1
ATOM 1797 O O . LEU A 1 247 ? 17.807 -4.084 -16.541 1.00 96.19 247 LEU A O 1
ATOM 1801 N N . ALA A 1 248 ? 19.856 -4.715 -17.224 1.00 96.56 248 ALA A N 1
ATOM 1802 C CA . ALA A 1 248 ? 19.950 -5.868 -16.347 1.00 96.56 248 ALA A CA 1
ATOM 1803 C C . ALA A 1 248 ? 19.963 -5.460 -14.867 1.00 96.56 248 ALA A C 1
ATOM 1805 O O . ALA A 1 248 ? 19.323 -6.129 -14.061 1.00 96.56 248 ALA A O 1
ATOM 1806 N N . ALA A 1 249 ? 20.607 -4.341 -14.511 1.00 94.44 249 ALA A N 1
ATOM 1807 C CA . ALA A 1 249 ? 20.537 -3.781 -13.163 1.00 94.44 249 ALA A CA 1
ATOM 1808 C C . ALA A 1 249 ? 19.105 -3.369 -12.794 1.00 94.44 249 ALA A C 1
ATOM 1810 O O . ALA A 1 249 ? 18.603 -3.773 -11.750 1.00 94.44 249 ALA A O 1
ATOM 1811 N N . LEU A 1 250 ? 18.409 -2.611 -13.649 1.00 94.31 250 LEU A N 1
ATOM 1812 C CA . LEU A 1 250 ? 17.016 -2.221 -13.389 1.00 94.31 250 LEU A CA 1
ATOM 1813 C C . LEU A 1 250 ? 16.089 -3.433 -13.277 1.00 94.31 250 LEU A C 1
ATOM 1815 O O . LEU A 1 250 ? 15.217 -3.462 -12.409 1.00 94.31 250 LEU A O 1
ATOM 1819 N N . PHE A 1 251 ? 16.297 -4.438 -14.126 1.00 95.88 251 PHE A N 1
ATOM 1820 C CA . PHE A 1 251 ? 15.561 -5.691 -14.072 1.00 95.88 251 PHE A CA 1
ATOM 1821 C C . PHE A 1 251 ? 15.832 -6.452 -12.769 1.00 95.88 251 PHE A C 1
ATOM 1823 O O . PHE A 1 251 ? 14.888 -6.832 -12.083 1.00 95.88 251 PHE A O 1
ATOM 1830 N N . ALA A 1 252 ? 17.102 -6.620 -12.385 1.00 95.06 252 ALA A N 1
ATOM 1831 C CA . ALA A 1 252 ? 17.501 -7.286 -11.147 1.00 95.06 252 ALA A CA 1
ATOM 1832 C C . ALA A 1 252 ? 16.948 -6.568 -9.908 1.00 95.06 252 ALA A C 1
ATOM 1834 O O . ALA A 1 252 ? 16.433 -7.214 -9.000 1.00 95.06 252 ALA A O 1
ATOM 1835 N N . ASN A 1 253 ? 16.973 -5.234 -9.899 1.00 93.38 253 ASN A N 1
ATOM 1836 C CA . ASN A 1 253 ? 16.350 -4.433 -8.849 1.00 93.38 253 ASN A CA 1
ATOM 1837 C C . ASN A 1 253 ? 14.832 -4.678 -8.794 1.00 93.38 253 ASN A C 1
ATOM 1839 O O . ASN A 1 253 ? 14.256 -4.824 -7.723 1.00 93.38 253 ASN A O 1
ATOM 1843 N N . GLY A 1 254 ? 14.193 -4.807 -9.957 1.00 94.00 254 GLY A N 1
ATOM 1844 C CA . GLY A 1 254 ? 12.783 -5.169 -10.087 1.00 94.00 254 GLY A CA 1
ATOM 1845 C C . GLY A 1 254 ? 12.404 -6.563 -9.573 1.00 94.00 254 GLY A C 1
ATOM 1846 O O . GLY A 1 254 ? 11.218 -6.857 -9.437 1.00 94.00 254 GLY A O 1
ATOM 1847 N N . MET A 1 255 ? 13.380 -7.432 -9.286 1.00 94.62 255 MET A N 1
ATOM 1848 C CA . MET A 1 255 ? 13.137 -8.741 -8.663 1.00 94.62 255 MET A CA 1
ATOM 1849 C C . MET A 1 255 ? 13.025 -8.666 -7.135 1.00 94.62 255 MET A C 1
ATOM 1851 O O . MET A 1 255 ? 12.645 -9.651 -6.508 1.00 94.62 255 MET A O 1
ATOM 1855 N N . VAL A 1 256 ? 13.376 -7.530 -6.532 1.00 91.38 256 VAL A N 1
ATOM 1856 C CA . VAL A 1 256 ? 13.343 -7.322 -5.073 1.00 91.38 256 VAL A CA 1
ATOM 1857 C C . VAL A 1 256 ? 12.570 -6.068 -4.668 1.00 91.38 256 VAL A C 1
ATOM 1859 O O . VAL A 1 256 ? 12.440 -5.784 -3.477 1.00 91.38 256 VAL A O 1
ATOM 1862 N N . GLU A 1 257 ? 12.089 -5.313 -5.654 1.00 91.12 257 GLU A N 1
ATOM 1863 C CA . GLU A 1 257 ? 11.404 -4.041 -5.489 1.00 91.12 257 GLU A CA 1
ATOM 1864 C C . GLU A 1 257 ? 10.357 -3.855 -6.598 1.00 91.12 257 GLU A C 1
ATOM 1866 O O . GLU A 1 257 ? 10.517 -4.388 -7.698 1.00 91.12 257 GLU A O 1
ATOM 1871 N N . SER A 1 258 ? 9.304 -3.071 -6.348 1.00 88.69 258 SER A N 1
ATOM 1872 C CA . SER A 1 258 ? 8.239 -2.825 -7.340 1.00 88.69 258 SER A CA 1
ATOM 1873 C C . SER A 1 258 ? 8.407 -1.503 -8.079 1.00 88.69 258 SER A C 1
ATOM 1875 O O . SER A 1 258 ? 7.453 -0.749 -8.282 1.00 88.69 258 SER A O 1
ATOM 1877 N N . ASN A 1 259 ? 9.634 -1.183 -8.486 1.00 88.25 259 ASN A N 1
ATOM 1878 C CA . ASN A 1 259 ? 9.917 0.125 -9.074 1.00 88.25 259 ASN A CA 1
ATOM 1879 C C . ASN A 1 259 ? 9.129 0.389 -10.363 1.00 88.25 259 ASN A C 1
ATOM 1881 O O . ASN A 1 259 ? 8.892 1.541 -10.700 1.00 88.25 259 ASN A O 1
ATOM 1885 N N . TRP A 1 260 ? 8.665 -0.644 -11.073 1.00 90.19 260 TRP A N 1
ATOM 1886 C CA . TRP A 1 260 ? 7.869 -0.454 -12.290 1.00 90.19 260 TRP A CA 1
ATOM 1887 C C . TRP A 1 260 ? 6.425 -0.023 -12.018 1.00 90.19 260 TRP A C 1
ATOM 1889 O O . TRP A 1 260 ? 5.745 0.395 -12.950 1.00 90.19 260 TRP A O 1
ATOM 1899 N N . SER A 1 261 ? 5.971 -0.052 -10.760 1.00 86.69 261 SER A N 1
ATOM 1900 C CA . SER A 1 261 ? 4.722 0.611 -10.356 1.00 86.69 261 SER A CA 1
ATOM 1901 C C . SER A 1 261 ? 4.809 2.131 -10.496 1.00 86.69 261 SER A C 1
ATOM 1903 O O . SER A 1 261 ? 3.792 2.803 -10.655 1.00 86.69 261 SER A O 1
ATOM 1905 N N . PHE A 1 262 ? 6.024 2.682 -10.434 1.00 85.62 262 PHE A N 1
ATOM 1906 C CA . PHE A 1 262 ? 6.261 4.105 -10.598 1.00 85.62 262 PHE A CA 1
ATOM 1907 C C . PHE A 1 262 ? 6.560 4.415 -12.058 1.00 85.62 262 PHE A C 1
ATOM 1909 O O . PHE A 1 262 ? 7.480 3.860 -12.667 1.00 85.62 262 PHE A O 1
ATOM 1916 N N . PHE A 1 263 ? 5.802 5.367 -12.600 1.00 84.50 263 PHE A N 1
ATOM 1917 C CA . PHE A 1 263 ? 5.891 5.763 -13.999 1.00 84.50 263 PHE A CA 1
ATOM 1918 C C . PHE A 1 263 ? 7.326 6.100 -14.432 1.00 84.50 263 PHE A C 1
ATOM 1920 O O . PHE A 1 263 ? 7.787 5.618 -15.464 1.00 84.50 263 PHE A O 1
ATOM 1927 N N . GLY A 1 264 ? 8.063 6.864 -13.617 1.00 84.50 264 GLY A N 1
ATOM 1928 C CA . GLY A 1 264 ? 9.424 7.296 -13.943 1.00 84.50 264 GLY A CA 1
ATOM 1929 C C . GLY A 1 264 ? 10.412 6.140 -14.129 1.00 84.50 264 GLY A C 1
ATOM 1930 O O . GLY A 1 264 ? 11.160 6.116 -15.105 1.00 84.50 264 GLY A O 1
ATOM 1931 N N . SER A 1 265 ? 10.401 5.148 -13.236 1.00 88.25 265 SER A N 1
ATOM 1932 C CA . SER A 1 265 ? 11.307 3.996 -13.332 1.00 88.25 265 SER A CA 1
ATOM 1933 C C . SER A 1 265 ? 10.900 3.025 -14.439 1.00 88.25 265 SER A C 1
ATOM 1935 O O . SER A 1 265 ? 11.774 2.485 -15.119 1.00 88.25 265 SER A O 1
ATOM 1937 N N . LEU A 1 266 ? 9.595 2.823 -14.655 1.00 89.75 266 LEU A N 1
ATOM 1938 C CA . LEU A 1 266 ? 9.091 2.043 -15.788 1.00 89.75 266 LEU A CA 1
ATOM 1939 C C . LEU A 1 266 ? 9.489 2.688 -17.121 1.00 89.75 266 LEU A C 1
ATOM 1941 O O . LEU A 1 266 ? 9.982 2.009 -18.022 1.00 89.75 266 LEU A O 1
ATOM 1945 N N . TRP A 1 267 ? 9.323 4.005 -17.237 1.00 87.94 267 TRP A N 1
ATOM 1946 C CA . TRP A 1 267 ? 9.725 4.751 -18.421 1.00 87.94 267 TRP A CA 1
ATOM 1947 C C . TRP A 1 267 ? 11.234 4.662 -18.659 1.00 87.94 267 TRP A C 1
ATOM 1949 O O . TRP A 1 267 ? 11.651 4.360 -19.773 1.00 87.94 267 TRP A O 1
ATOM 1959 N N . LEU A 1 268 ? 12.054 4.844 -17.617 1.00 89.25 268 LEU A N 1
ATOM 1960 C CA . LEU A 1 268 ? 13.511 4.729 -17.719 1.00 89.25 268 LEU A CA 1
ATOM 1961 C C . LEU A 1 268 ? 13.942 3.346 -18.229 1.00 89.25 268 LEU A C 1
ATOM 1963 O O . LEU A 1 268 ? 14.829 3.257 -19.079 1.00 89.25 268 LEU A O 1
ATOM 1967 N N . PHE A 1 269 ? 13.301 2.275 -17.750 1.00 93.00 269 PHE A N 1
ATOM 1968 C CA . PHE A 1 269 ? 13.552 0.917 -18.231 1.00 93.00 269 PHE A CA 1
ATOM 1969 C C . PHE A 1 269 ? 13.303 0.801 -19.743 1.00 93.00 269 PHE A C 1
ATOM 1971 O O . PHE A 1 269 ? 14.182 0.357 -20.483 1.00 93.00 269 PHE A O 1
ATOM 1978 N N . TRP A 1 270 ? 12.148 1.261 -20.228 1.00 92.00 270 TRP A N 1
ATOM 1979 C CA . TRP A 1 270 ? 11.823 1.201 -21.657 1.00 92.00 270 TRP A CA 1
ATOM 1980 C C . TRP A 1 270 ? 12.661 2.157 -22.514 1.00 92.00 270 TRP A C 1
ATOM 1982 O O . TRP A 1 270 ? 13.033 1.799 -23.631 1.00 92.00 270 TRP A O 1
ATOM 1992 N N . ALA A 1 271 ? 13.024 3.330 -21.994 1.00 90.25 271 ALA A N 1
ATOM 1993 C CA . ALA A 1 271 ? 13.914 4.270 -22.669 1.00 90.25 271 ALA A CA 1
ATOM 1994 C C . ALA A 1 271 ? 15.310 3.663 -22.877 1.00 90.25 271 ALA A C 1
ATOM 1996 O O . ALA A 1 271 ? 15.851 3.713 -23.982 1.00 90.25 271 ALA A O 1
ATOM 1997 N N . LEU A 1 272 ? 15.870 3.015 -21.849 1.00 93.25 272 LEU A N 1
ATOM 1998 C CA . LEU A 1 272 ? 17.142 2.298 -21.962 1.00 93.25 272 LEU A CA 1
ATOM 1999 C C . LEU A 1 272 ? 17.047 1.112 -22.929 1.00 93.25 272 LEU A C 1
ATOM 2001 O O . LEU A 1 272 ? 17.988 0.879 -23.687 1.00 93.25 272 LEU A O 1
ATOM 2005 N N . ALA A 1 273 ? 15.915 0.401 -22.957 1.00 94.62 273 ALA A N 1
ATOM 2006 C CA . ALA A 1 273 ? 15.688 -0.705 -23.885 1.00 94.62 273 ALA A CA 1
ATOM 2007 C C . ALA A 1 273 ? 15.658 -0.205 -25.334 1.00 94.62 273 ALA A C 1
ATOM 2009 O O . ALA A 1 273 ? 16.319 -0.780 -26.199 1.00 94.62 273 ALA A O 1
ATOM 2010 N N . GLY A 1 274 ? 14.969 0.911 -25.583 1.00 91.50 274 GLY A N 1
ATOM 2011 C CA . GLY A 1 274 ? 14.948 1.580 -26.881 1.00 91.50 274 GLY A CA 1
ATOM 2012 C C . GLY A 1 274 ? 16.333 2.058 -27.321 1.00 91.50 274 GLY A C 1
ATOM 2013 O O . GLY A 1 274 ? 16.748 1.769 -28.441 1.00 91.50 274 GLY A O 1
ATOM 2014 N N . LEU A 1 275 ? 17.087 2.723 -26.436 1.00 91.56 275 LEU A N 1
ATOM 2015 C CA . LEU A 1 275 ? 18.457 3.173 -26.722 1.00 91.56 275 LEU A CA 1
ATOM 2016 C C . LEU A 1 275 ? 19.395 2.004 -27.032 1.00 91.56 275 LEU A C 1
ATOM 2018 O O . LEU A 1 275 ? 20.177 2.061 -27.978 1.00 91.56 275 LEU A O 1
ATOM 2022 N N . TRP A 1 276 ? 19.302 0.925 -26.259 1.00 95.38 276 TRP A N 1
ATOM 2023 C CA . TRP A 1 276 ? 20.092 -0.277 -26.484 1.00 95.38 276 TRP A CA 1
ATOM 2024 C C . TRP A 1 276 ? 19.798 -0.917 -27.848 1.00 95.38 276 TRP A C 1
ATOM 2026 O O . TRP A 1 276 ? 20.728 -1.238 -28.593 1.00 95.38 276 TRP A O 1
ATOM 2036 N N . LEU A 1 277 ? 18.519 -1.039 -28.216 1.00 93.62 277 LEU A N 1
ATOM 2037 C CA . LEU A 1 277 ? 18.114 -1.534 -29.532 1.00 93.62 277 LEU A CA 1
ATOM 2038 C C . LEU A 1 277 ? 18.540 -0.588 -30.663 1.00 93.62 277 LEU A C 1
ATOM 2040 O O . LEU A 1 277 ? 18.975 -1.067 -31.708 1.00 93.62 277 LEU A O 1
ATOM 2044 N N . ALA A 1 278 ? 18.504 0.730 -30.459 1.00 90.81 278 ALA A N 1
ATOM 2045 C CA . ALA A 1 278 ? 18.965 1.711 -31.445 1.00 90.81 278 ALA A CA 1
ATOM 2046 C C . ALA A 1 278 ? 20.479 1.618 -31.714 1.00 90.81 278 ALA A C 1
ATOM 2048 O O . ALA A 1 278 ? 20.929 1.832 -32.838 1.00 90.81 278 ALA A O 1
ATOM 2049 N N . VAL A 1 279 ? 21.272 1.255 -30.699 1.00 92.00 279 VAL A N 1
ATOM 2050 C CA . VAL A 1 279 ? 22.722 1.035 -30.833 1.00 92.00 279 VAL A CA 1
ATOM 2051 C C . VAL A 1 279 ? 23.044 -0.347 -31.421 1.00 92.00 279 VAL A C 1
ATOM 2053 O O . VAL A 1 279 ? 24.179 -0.570 -31.837 1.00 92.00 279 VAL A O 1
ATOM 2056 N N . SER A 1 280 ? 22.081 -1.275 -31.508 1.00 92.69 280 SER A N 1
ATOM 2057 C CA . SER A 1 280 ? 22.275 -2.607 -32.108 1.00 92.69 280 SER A CA 1
ATOM 2058 C C . SER A 1 280 ? 22.606 -2.543 -33.609 1.00 92.69 280 SER A C 1
ATOM 2060 O O . SER A 1 280 ? 22.414 -1.522 -34.271 1.00 92.69 280 SER A O 1
ATOM 2062 N N . ALA A 1 281 ? 23.146 -3.631 -34.175 1.00 88.69 281 ALA A N 1
ATOM 2063 C CA . ALA A 1 281 ? 23.569 -3.638 -35.580 1.00 88.69 281 ALA A CA 1
ATOM 2064 C C . ALA A 1 281 ? 22.378 -3.393 -36.519 1.00 88.69 281 ALA A C 1
ATOM 2066 O O . ALA A 1 281 ? 22.492 -2.636 -37.483 1.00 88.69 281 ALA A O 1
ATOM 2067 N N . ASP A 1 282 ? 21.226 -3.965 -36.169 1.00 82.38 282 ASP A N 1
ATOM 2068 C CA . ASP A 1 282 ? 19.975 -3.810 -36.904 1.00 82.38 282 ASP A CA 1
ATOM 2069 C C . ASP A 1 282 ? 19.377 -2.407 -36.770 1.00 82.38 282 ASP A C 1
ATOM 2071 O O . ASP A 1 282 ? 18.852 -1.886 -37.751 1.00 82.38 282 ASP A O 1
ATOM 2075 N N . GLY A 1 283 ? 19.497 -1.782 -35.593 1.00 78.38 283 GLY A N 1
ATOM 2076 C CA . GLY A 1 283 ? 18.972 -0.437 -35.324 1.00 78.38 283 GLY A CA 1
ATOM 2077 C C . GLY A 1 283 ? 19.645 0.666 -36.144 1.00 78.38 283 GLY A C 1
ATOM 2078 O O . GLY A 1 283 ? 19.093 1.750 -36.301 1.00 78.38 283 GLY A O 1
ATOM 2079 N N . SER A 1 284 ? 20.821 0.382 -36.712 1.00 69.69 284 SER A N 1
ATOM 2080 C CA . SER A 1 284 ? 21.533 1.314 -37.592 1.00 69.69 284 SER A CA 1
ATOM 2081 C C . SER A 1 284 ? 21.131 1.233 -39.067 1.00 69.69 284 SER A C 1
ATOM 2083 O O . SER A 1 284 ? 21.579 2.062 -39.861 1.00 69.69 284 SER A O 1
ATOM 2085 N N . ASN A 1 285 ? 20.279 0.273 -39.444 1.00 72.88 285 ASN A N 1
ATOM 2086 C CA . ASN A 1 285 ? 19.745 0.214 -40.799 1.00 72.88 285 ASN A CA 1
ATOM 2087 C C . ASN A 1 285 ? 18.653 1.280 -40.974 1.00 72.88 285 ASN A C 1
ATOM 2089 O O . ASN A 1 285 ? 17.794 1.416 -40.101 1.00 72.88 285 ASN A O 1
ATOM 2093 N N . PRO A 1 286 ? 18.635 2.030 -42.091 1.00 67.25 286 PRO A N 1
ATOM 2094 C CA . PRO A 1 286 ? 17.543 2.949 -42.367 1.00 67.25 286 PRO A CA 1
ATOM 2095 C C . PRO A 1 286 ? 16.246 2.145 -42.477 1.00 67.25 286 PRO A C 1
ATOM 2097 O O . PRO A 1 286 ? 16.073 1.351 -43.400 1.00 67.25 286 PRO A O 1
ATOM 2100 N N . GLU A 1 287 ? 15.337 2.334 -41.522 1.00 67.00 287 GLU A N 1
ATOM 2101 C CA . GLU A 1 287 ? 14.021 1.708 -41.590 1.00 67.00 287 GLU A CA 1
ATOM 2102 C C . GLU A 1 287 ? 13.312 2.111 -42.894 1.00 67.00 287 GLU A C 1
ATOM 2104 O O . GLU A 1 287 ? 13.392 3.270 -43.308 1.00 67.00 287 GLU A O 1
ATOM 2109 N N . PRO A 1 288 ? 12.540 1.223 -43.533 1.00 74.31 288 PRO A N 1
ATOM 2110 C CA . PRO A 1 288 ? 11.744 1.581 -44.711 1.00 74.31 288 PRO A CA 1
ATOM 2111 C C . PRO A 1 288 ? 10.598 2.561 -44.389 1.00 74.31 288 PRO A C 1
ATOM 2113 O O . PRO A 1 288 ? 9.856 2.975 -45.275 1.00 74.31 288 PRO A O 1
ATOM 2116 N N . VAL A 1 289 ? 10.435 2.938 -43.119 1.00 76.12 289 VAL A N 1
ATOM 2117 C CA . VAL A 1 289 ? 9.394 3.840 -42.634 1.00 76.12 289 VAL A CA 1
ATOM 2118 C C . VAL A 1 289 ? 9.735 5.287 -43.003 1.00 76.12 289 VAL A C 1
ATOM 2120 O O . VAL A 1 289 ? 10.815 5.783 -42.671 1.00 76.12 289 VAL A O 1
ATOM 2123 N N . GLY A 1 290 ? 8.809 5.979 -43.672 1.00 81.94 290 GLY A N 1
ATOM 2124 C CA . GLY A 1 290 ? 8.981 7.377 -44.076 1.00 81.94 290 GLY A CA 1
ATOM 2125 C C . GLY A 1 290 ? 9.163 8.340 -42.893 1.00 81.94 290 GLY A C 1
ATOM 2126 O O . GLY A 1 290 ? 8.627 8.124 -41.805 1.00 81.94 290 GLY A O 1
ATOM 2127 N N . HIS A 1 291 ? 9.879 9.448 -43.125 1.00 78.00 291 HIS A N 1
ATOM 2128 C CA . HIS A 1 291 ? 10.145 10.505 -42.136 1.00 78.00 291 HIS A CA 1
ATOM 2129 C C . HIS A 1 291 ? 8.923 10.967 -41.308 1.00 78.00 291 HIS A C 1
ATOM 2131 O O . HIS A 1 291 ? 9.067 11.074 -40.088 1.00 78.00 291 HIS A O 1
ATOM 2137 N N . PRO A 1 292 ? 7.723 11.212 -41.885 1.00 82.75 292 PRO A N 1
ATOM 2138 C CA . PRO A 1 292 ? 6.590 11.696 -41.090 1.00 82.75 292 PRO A CA 1
ATOM 2139 C C . PRO A 1 292 ? 6.139 10.689 -40.025 1.00 82.75 292 PRO A C 1
ATOM 2141 O O . PRO A 1 292 ? 5.818 11.084 -38.908 1.00 82.75 292 PRO A O 1
ATOM 2144 N N . HIS A 1 293 ? 6.179 9.390 -40.324 1.00 80.94 293 HIS A N 1
ATOM 2145 C CA . HIS A 1 293 ? 5.795 8.349 -39.369 1.00 80.94 293 HIS A CA 1
ATOM 2146 C C . HIS A 1 293 ? 6.819 8.201 -38.240 1.00 80.94 293 HIS A C 1
ATOM 2148 O O . HIS A 1 293 ? 6.434 7.987 -37.095 1.00 80.94 293 HIS A O 1
ATOM 2154 N N . ARG A 1 294 ? 8.113 8.384 -38.536 1.00 77.31 294 ARG A N 1
ATOM 2155 C CA . ARG A 1 294 ? 9.169 8.393 -37.511 1.00 77.31 294 ARG A CA 1
ATOM 2156 C C . ARG A 1 294 ? 9.018 9.573 -36.564 1.00 77.31 294 ARG A C 1
ATOM 2158 O O . ARG A 1 294 ? 9.104 9.398 -35.355 1.00 77.31 294 ARG A O 1
ATOM 2165 N N . PHE A 1 295 ? 8.763 10.763 -37.110 1.00 80.25 295 PHE A N 1
ATOM 2166 C CA . PHE A 1 295 ? 8.518 11.946 -36.294 1.00 80.25 295 PHE A CA 1
ATOM 2167 C C . PHE A 1 295 ? 7.256 11.779 -35.445 1.00 80.25 295 PHE A C 1
ATOM 2169 O O . PHE A 1 295 ? 7.292 12.072 -34.258 1.00 80.25 295 PHE A O 1
ATOM 2176 N N . ALA A 1 296 ? 6.174 11.241 -36.014 1.00 83.06 296 ALA A N 1
ATOM 2177 C CA . ALA A 1 296 ? 4.952 10.954 -35.266 1.00 83.06 296 ALA A CA 1
ATOM 2178 C C . ALA A 1 296 ? 5.189 9.941 -34.133 1.00 83.06 296 ALA A C 1
ATOM 2180 O O . ALA A 1 296 ? 4.741 10.170 -33.014 1.00 83.06 296 ALA A O 1
ATOM 2181 N N . ALA A 1 297 ? 5.934 8.861 -34.388 1.00 80.12 297 ALA A N 1
ATOM 2182 C CA . ALA A 1 297 ? 6.285 7.877 -33.366 1.00 80.12 297 ALA A CA 1
ATOM 2183 C C . ALA A 1 297 ? 7.172 8.482 -32.269 1.00 80.12 297 ALA A C 1
ATOM 2185 O O . ALA A 1 297 ? 6.921 8.262 -31.089 1.00 80.12 297 ALA A O 1
ATOM 2186 N N . LEU A 1 298 ? 8.171 9.285 -32.641 1.00 80.50 298 LEU A N 1
ATOM 2187 C CA . LEU A 1 298 ? 9.060 9.956 -31.694 1.00 80.50 298 LEU A CA 1
ATOM 2188 C C . LEU A 1 298 ? 8.314 11.009 -30.866 1.00 80.50 298 LEU A C 1
ATOM 2190 O O . LEU A 1 298 ? 8.517 11.089 -29.659 1.00 80.50 298 LEU A O 1
ATOM 2194 N N . ALA A 1 299 ? 7.413 11.771 -31.486 1.00 82.75 299 ALA A N 1
ATOM 2195 C CA . ALA A 1 299 ? 6.552 12.721 -30.795 1.00 82.75 299 ALA A CA 1
ATOM 2196 C C . ALA A 1 299 ? 5.593 12.001 -29.840 1.00 82.75 299 ALA A C 1
ATOM 2198 O O . ALA A 1 299 ? 5.488 12.401 -28.688 1.00 82.75 299 ALA A O 1
ATOM 2199 N N . ALA A 1 300 ? 4.947 10.913 -30.264 1.00 83.31 300 ALA A N 1
ATOM 2200 C CA . ALA A 1 300 ? 4.066 10.135 -29.396 1.00 83.31 300 ALA A CA 1
ATOM 2201 C C . ALA A 1 300 ? 4.841 9.523 -28.215 1.00 83.31 300 ALA A C 1
ATOM 2203 O O . ALA A 1 300 ? 4.529 9.791 -27.060 1.00 83.31 300 ALA A O 1
ATOM 2204 N N . LEU A 1 301 ? 5.910 8.770 -28.480 1.00 79.75 301 LEU A N 1
ATOM 2205 C CA . LEU A 1 301 ? 6.691 8.089 -27.441 1.00 79.75 301 LEU A CA 1
ATOM 2206 C C . LEU A 1 301 ? 7.472 9.055 -26.539 1.00 79.75 301 LEU A C 1
ATOM 2208 O O . LEU A 1 301 ? 7.733 8.726 -25.384 1.00 79.75 301 LEU A O 1
ATOM 2212 N N . GLY A 1 302 ? 7.847 10.230 -27.050 1.00 80.62 302 GLY A N 1
ATOM 2213 C CA . GLY A 1 302 ? 8.581 11.254 -26.310 1.00 80.62 302 GLY A CA 1
ATOM 2214 C C . GLY A 1 302 ? 7.683 12.206 -25.518 1.00 80.62 302 GLY A C 1
ATOM 2215 O O . GLY A 1 302 ? 8.002 12.525 -24.377 1.00 80.62 302 GLY A O 1
ATOM 2216 N N . LEU A 1 303 ? 6.551 12.646 -26.079 1.00 86.19 303 LEU A N 1
ATOM 2217 C CA . LEU A 1 303 ? 5.672 13.626 -25.432 1.00 86.19 303 LEU A CA 1
ATOM 2218 C C . LEU A 1 303 ? 4.667 12.982 -24.481 1.00 86.19 303 LEU A C 1
ATOM 2220 O O . LEU A 1 303 ? 4.418 13.545 -23.419 1.00 86.19 303 LEU A O 1
ATOM 2224 N N . THR A 1 304 ? 4.112 11.808 -24.805 1.00 85.81 304 THR A N 1
ATOM 2225 C CA . THR A 1 304 ? 3.194 11.094 -23.902 1.00 85.81 304 THR A CA 1
ATOM 2226 C C . THR A 1 304 ? 3.749 10.946 -22.481 1.00 85.81 304 THR A C 1
ATOM 2228 O O . THR A 1 304 ? 3.040 11.323 -21.549 1.00 85.81 304 THR A O 1
ATOM 2231 N N . PRO A 1 305 ? 4.991 10.476 -22.249 1.00 81.31 305 PRO A N 1
ATOM 2232 C CA . PRO A 1 305 ? 5.511 10.349 -20.893 1.00 81.31 305 PRO A CA 1
ATOM 2233 C C . PRO A 1 305 ? 5.702 11.687 -20.183 1.00 81.31 305 PRO A C 1
ATOM 2235 O O . PRO A 1 305 ? 5.501 11.757 -18.972 1.00 81.31 305 PRO A O 1
ATOM 2238 N N . ILE A 1 306 ? 6.030 12.752 -20.916 1.00 86.56 306 ILE A N 1
ATOM 2239 C CA . ILE A 1 306 ? 6.125 14.104 -20.356 1.00 86.56 306 ILE A CA 1
ATOM 2240 C C . ILE A 1 306 ? 4.736 14.565 -19.907 1.00 86.56 306 ILE A C 1
ATOM 2242 O O . ILE A 1 306 ? 4.574 14.971 -18.760 1.00 86.56 306 ILE A O 1
ATOM 2246 N N . PHE A 1 307 ? 3.720 14.435 -20.765 1.00 90.38 307 PHE A N 1
ATOM 2247 C CA . PHE A 1 307 ? 2.342 14.796 -20.429 1.00 90.38 307 PHE A CA 1
ATOM 2248 C C . PHE A 1 307 ? 1.798 13.991 -19.247 1.00 90.38 307 PHE A C 1
ATOM 2250 O O . PHE A 1 307 ? 1.221 14.579 -18.336 1.00 90.38 307 PHE A O 1
ATOM 2257 N N . VAL A 1 308 ? 2.019 12.673 -19.225 1.00 88.88 308 VAL A N 1
ATOM 2258 C CA . VAL A 1 308 ? 1.610 11.814 -18.104 1.00 88.88 308 VAL A CA 1
ATOM 2259 C C . VAL A 1 308 ? 2.321 12.237 -16.821 1.00 88.88 308 VAL A C 1
ATOM 2261 O O . VAL A 1 308 ? 1.658 12.412 -15.805 1.00 88.88 308 VAL A O 1
ATOM 2264 N N . SER A 1 309 ? 3.633 12.483 -16.870 1.00 86.00 309 SER A N 1
ATOM 2265 C CA . SER A 1 309 ? 4.403 12.913 -15.694 1.00 86.00 309 SER A CA 1
ATOM 2266 C C . SER A 1 309 ? 3.914 14.254 -15.150 1.00 86.00 309 SER A C 1
ATOM 2268 O O . SER A 1 309 ? 3.683 14.377 -13.948 1.00 86.00 309 SER A O 1
ATOM 2270 N N . LEU A 1 310 ? 3.703 15.246 -16.023 1.00 91.19 310 LEU A N 1
ATOM 2271 C CA . LEU A 1 310 ? 3.176 16.560 -15.644 1.00 91.19 310 LEU A CA 1
ATOM 2272 C C . LEU A 1 310 ? 1.768 16.453 -15.056 1.00 91.19 310 LEU A C 1
ATOM 2274 O O . LEU A 1 310 ? 1.461 17.106 -14.062 1.00 91.19 310 LEU A O 1
ATOM 2278 N N . TRP A 1 311 ? 0.924 15.599 -15.632 1.00 92.56 311 TRP A N 1
ATOM 2279 C CA . TRP A 1 311 ? -0.417 15.352 -15.122 1.00 92.56 311 TRP A CA 1
ATOM 2280 C C . TRP A 1 311 ? -0.395 14.693 -13.739 1.00 92.56 311 TRP A C 1
ATOM 2282 O O . TRP A 1 311 ? -1.070 15.177 -12.832 1.00 92.56 311 TRP A O 1
ATOM 2292 N N . THR A 1 312 ? 0.428 13.660 -13.532 1.00 89.25 312 THR A N 1
ATOM 2293 C CA . THR A 1 312 ? 0.587 13.028 -12.213 1.00 89.25 312 THR A CA 1
ATOM 2294 C C . THR A 1 312 ? 1.192 13.981 -11.187 1.00 89.25 312 THR A C 1
ATOM 2296 O O . THR A 1 312 ? 0.712 14.039 -10.061 1.00 89.25 312 THR A O 1
ATOM 2299 N N . ALA A 1 313 ? 2.182 14.790 -11.577 1.00 90.12 313 ALA A N 1
ATOM 2300 C CA . ALA A 1 313 ? 2.781 15.794 -10.702 1.00 90.12 313 ALA A CA 1
ATOM 2301 C C . ALA A 1 313 ? 1.755 16.857 -10.289 1.00 90.12 313 ALA A C 1
ATOM 2303 O O . ALA A 1 313 ? 1.720 17.261 -9.133 1.00 90.12 313 ALA A O 1
ATOM 2304 N N . ASN A 1 314 ? 0.876 17.263 -11.208 1.00 95.00 314 ASN A N 1
ATOM 2305 C CA . ASN A 1 314 ? -0.231 18.162 -10.906 1.00 95.00 314 ASN A CA 1
ATOM 2306 C C . ASN A 1 314 ? -1.238 17.540 -9.919 1.00 95.00 314 ASN A C 1
ATOM 2308 O O . ASN A 1 314 ? -1.747 18.250 -9.059 1.00 95.00 314 ASN A O 1
ATOM 2312 N N . LEU A 1 315 ? -1.519 16.233 -10.000 1.00 94.06 315 LEU A N 1
ATOM 2313 C CA . LEU A 1 315 ? -2.372 15.550 -9.014 1.00 94.06 315 LEU A CA 1
ATOM 2314 C C . LEU A 1 315 ? -1.717 15.500 -7.628 1.00 94.06 315 LEU A C 1
ATOM 2316 O O . LEU A 1 315 ? -2.350 15.883 -6.646 1.00 94.06 315 LEU A O 1
ATOM 2320 N N . GLU A 1 316 ? -0.443 15.108 -7.545 1.00 92.75 316 GLU A N 1
ATOM 2321 C CA . GLU A 1 316 ? 0.293 15.096 -6.272 1.00 92.75 316 GLU A CA 1
ATOM 2322 C C . GLU A 1 316 ? 0.416 16.500 -5.670 1.00 92.75 316 GLU A C 1
ATOM 2324 O O . GLU A 1 316 ? 0.251 16.681 -4.465 1.00 92.75 316 GLU A O 1
ATOM 2329 N N . TRP A 1 317 ? 0.628 17.518 -6.507 1.00 96.25 317 TRP A N 1
ATOM 2330 C CA . TRP A 1 317 ? 0.644 18.910 -6.072 1.00 96.25 317 TRP A CA 1
ATOM 2331 C C . TRP A 1 317 ? -0.687 19.330 -5.439 1.00 96.25 317 TRP A C 1
ATOM 2333 O O . TRP A 1 317 ? -0.692 19.934 -4.369 1.00 96.25 317 TRP A O 1
ATOM 2343 N N . LYS A 1 318 ? -1.824 18.957 -6.040 1.00 97.19 318 LYS A N 1
ATOM 2344 C CA . LYS A 1 318 ? -3.153 19.227 -5.468 1.00 97.19 318 LYS A CA 1
ATOM 2345 C C . LYS A 1 318 ? -3.378 18.497 -4.144 1.00 97.19 318 LYS A C 1
ATOM 2347 O O . LYS A 1 318 ? -3.935 19.092 -3.226 1.00 97.19 318 LYS A O 1
ATOM 2352 N N . ARG A 1 319 ? -2.925 17.243 -4.013 1.00 95.69 319 ARG A N 1
ATOM 2353 C CA . ARG A 1 319 ? -2.973 16.510 -2.732 1.00 95.69 319 ARG A CA 1
ATOM 2354 C C . ARG A 1 319 ? -2.157 17.212 -1.656 1.00 95.69 319 ARG A C 1
ATOM 2356 O O . ARG A 1 319 ? -2.646 17.381 -0.543 1.00 95.69 319 ARG A O 1
ATOM 2363 N N . LEU A 1 320 ? -0.949 17.660 -1.997 1.00 95.44 320 LEU A N 1
ATOM 2364 C CA . LEU A 1 320 ? -0.100 18.417 -1.082 1.00 95.44 320 LEU A CA 1
ATOM 2365 C C . LEU A 1 320 ? -0.765 19.734 -0.663 1.00 95.44 320 LEU A C 1
ATOM 2367 O O . LEU A 1 320 ? -0.786 20.042 0.523 1.00 95.44 320 LEU A O 1
ATOM 2371 N N . GLN A 1 321 ? -1.349 20.481 -1.606 1.00 97.44 321 GLN A N 1
ATOM 2372 C CA . GLN A 1 321 ? -2.103 21.700 -1.299 1.00 97.44 321 GLN A CA 1
ATOM 2373 C C . GLN A 1 321 ? -3.264 21.420 -0.339 1.00 97.44 321 GLN A C 1
ATOM 2375 O O . GLN A 1 321 ? -3.369 22.087 0.685 1.00 97.44 321 GLN A O 1
ATOM 2380 N N . ALA A 1 322 ? -4.087 20.403 -0.614 1.00 97.12 322 ALA A N 1
ATOM 2381 C CA . ALA A 1 322 ? -5.193 20.026 0.263 1.00 97.12 322 ALA A CA 1
ATOM 2382 C C . ALA A 1 322 ? -4.710 19.627 1.670 1.00 97.12 322 ALA A C 1
ATOM 2384 O O . ALA A 1 322 ? -5.287 20.061 2.664 1.00 97.12 322 ALA A O 1
ATOM 2385 N N . ALA A 1 323 ? -3.619 18.860 1.767 1.00 93.62 323 ALA A N 1
ATOM 2386 C CA . ALA A 1 323 ? -3.029 18.474 3.047 1.00 93.62 323 ALA A CA 1
ATOM 2387 C C . ALA A 1 323 ? -2.498 19.685 3.837 1.00 93.62 323 ALA A C 1
ATOM 2389 O O . ALA A 1 323 ? -2.724 19.780 5.040 1.00 93.62 323 ALA A O 1
ATOM 2390 N N . LEU A 1 324 ? -1.834 20.638 3.172 1.00 94.12 324 LEU A N 1
ATOM 2391 C CA . LEU A 1 324 ? -1.364 21.877 3.804 1.00 94.12 324 LEU A CA 1
ATOM 2392 C C . LEU A 1 324 ? -2.525 22.743 4.310 1.00 94.12 324 LEU A C 1
ATOM 2394 O O . LEU A 1 324 ? -2.432 23.313 5.398 1.00 94.12 324 LEU A O 1
ATOM 2398 N N . ILE A 1 325 ? -3.620 22.813 3.548 1.00 95.69 325 ILE A N 1
ATOM 2399 C CA . ILE A 1 325 ? -4.834 23.528 3.955 1.00 95.69 325 ILE A CA 1
ATOM 2400 C C . ILE A 1 325 ? -5.452 22.872 5.199 1.00 95.69 325 ILE A C 1
ATOM 2402 O O . ILE A 1 325 ? -5.797 23.575 6.144 1.00 95.69 325 ILE A O 1
ATOM 2406 N N . ILE A 1 326 ? -5.535 21.537 5.235 1.00 93.25 326 ILE A N 1
ATOM 2407 C CA . ILE A 1 326 ? -6.107 20.781 6.364 1.00 93.25 326 ILE A CA 1
ATOM 2408 C C . ILE A 1 326 ? -5.272 20.897 7.638 1.00 93.25 326 ILE A C 1
ATOM 2410 O O . ILE A 1 326 ? -5.832 20.950 8.729 1.00 93.25 326 ILE A O 1
ATOM 2414 N N . ASN A 1 327 ? -3.950 20.978 7.503 1.00 88.88 327 ASN A N 1
ATOM 2415 C CA . ASN A 1 327 ? -3.040 21.149 8.635 1.00 88.88 327 ASN A CA 1
ATOM 2416 C C . ASN A 1 327 ? -2.957 22.604 9.137 1.00 88.88 327 ASN A C 1
ATOM 2418 O O . ASN A 1 327 ? -2.238 22.881 10.094 1.00 88.88 327 ASN A O 1
ATOM 2422 N N . SER A 1 328 ? -3.666 23.538 8.498 1.00 92.44 328 SER A N 1
ATOM 2423 C CA . SER A 1 328 ? -3.784 24.934 8.931 1.00 92.44 328 SER A CA 1
ATOM 2424 C C . SER A 1 328 ? -5.116 25.160 9.667 1.00 92.44 328 SER A C 1
ATOM 2426 O O . SER A 1 328 ? -6.042 24.363 9.506 1.00 92.44 328 SER A O 1
ATOM 2428 N N . PRO A 1 329 ? -5.274 26.242 10.460 1.00 93.69 329 PRO A N 1
ATOM 2429 C CA . PRO A 1 329 ? -6.559 26.572 11.074 1.00 93.69 329 PRO A CA 1
ATOM 2430 C C . PRO A 1 329 ? -7.687 26.617 10.035 1.00 93.69 329 PRO A C 1
ATOM 2432 O O . PRO A 1 329 ? -7.654 27.408 9.092 1.00 93.69 329 PRO A O 1
ATOM 2435 N N . MET A 1 330 ? -8.680 25.743 10.202 1.00 95.75 330 MET A N 1
ATOM 2436 C CA . MET A 1 330 ? -9.714 25.513 9.195 1.00 95.75 330 MET A CA 1
ATOM 2437 C C . MET A 1 330 ? -10.696 26.692 9.117 1.00 95.75 330 MET A C 1
ATOM 2439 O O . MET A 1 330 ? -11.492 26.906 10.031 1.00 95.75 330 MET A O 1
ATOM 2443 N N . THR A 1 331 ? -10.688 27.422 7.999 1.00 96.25 331 THR A N 1
ATOM 2444 C CA . THR A 1 331 ? -11.658 28.494 7.695 1.00 96.25 331 THR A CA 1
ATOM 2445 C C . THR A 1 331 ? -12.731 28.017 6.703 1.00 96.25 331 THR A C 1
ATOM 2447 O O . THR A 1 331 ? -12.510 27.014 6.021 1.00 96.25 331 THR A O 1
ATOM 2450 N N . PRO A 1 332 ? -13.885 28.702 6.562 1.00 96.56 332 PRO A N 1
ATOM 2451 C CA . PRO A 1 332 ? -14.863 28.379 5.517 1.00 96.56 332 PRO A CA 1
ATOM 2452 C C . PRO A 1 332 ? -14.250 28.356 4.107 1.00 96.56 332 PRO A C 1
ATOM 2454 O O . PRO A 1 332 ? -14.458 27.399 3.370 1.00 96.56 332 PRO A O 1
ATOM 2457 N N . THR A 1 333 ? -13.399 29.334 3.781 1.00 97.00 333 THR A N 1
ATOM 2458 C CA . THR A 1 333 ? -12.678 29.398 2.497 1.00 97.00 333 THR A CA 1
ATOM 2459 C C . THR A 1 333 ? -11.742 28.205 2.305 1.00 97.00 333 THR A C 1
ATOM 2461 O O . THR A 1 333 ? -11.731 27.592 1.246 1.00 97.00 333 THR A O 1
ATOM 2464 N N . SER A 1 334 ? -11.019 27.798 3.353 1.00 95.94 334 SER A N 1
ATOM 2465 C CA . SER A 1 334 ? -10.152 26.612 3.315 1.00 95.94 334 SER A CA 1
ATOM 2466 C C . SER A 1 334 ? -10.922 25.330 2.972 1.00 95.94 334 SER A C 1
ATOM 2468 O O . SER A 1 334 ? -10.415 24.482 2.239 1.00 95.94 334 SER A O 1
ATOM 2470 N N . ARG A 1 335 ? -12.158 25.184 3.472 1.00 97.06 335 ARG A N 1
ATOM 2471 C CA . ARG A 1 335 ? -13.022 24.037 3.139 1.00 97.06 335 ARG A CA 1
ATOM 2472 C C . ARG A 1 335 ? -13.415 24.060 1.665 1.00 97.06 335 ARG A C 1
ATOM 2474 O O . ARG A 1 335 ? -13.283 23.042 0.987 1.00 97.06 335 ARG A O 1
ATOM 2481 N N . GLU A 1 336 ? -13.852 25.219 1.173 1.00 97.62 336 GLU A N 1
ATOM 2482 C CA . GLU A 1 336 ? -14.214 25.419 -0.235 1.00 97.62 336 GLU A CA 1
ATOM 2483 C C . GLU A 1 336 ? -13.035 25.123 -1.171 1.00 97.62 336 GLU A C 1
ATOM 2485 O O . GLU A 1 336 ? -13.216 24.436 -2.176 1.00 97.62 336 GLU A O 1
ATOM 2490 N N . ASP A 1 337 ? -11.821 25.544 -0.809 1.00 97.94 337 ASP A N 1
ATOM 2491 C CA . ASP A 1 337 ? -10.609 25.293 -1.592 1.00 97.94 337 ASP A CA 1
ATOM 2492 C C . ASP A 1 337 ? -10.298 23.793 -1.715 1.00 97.94 337 ASP A C 1
ATOM 2494 O O . ASP A 1 337 ? -10.015 23.302 -2.810 1.00 97.94 337 ASP A O 1
ATOM 2498 N N . VAL A 1 338 ? -10.394 23.026 -0.621 1.00 98.00 338 VAL A N 1
ATOM 2499 C CA . VAL A 1 338 ? -10.180 21.564 -0.653 1.00 98.00 338 VAL A CA 1
ATOM 2500 C C . VAL A 1 338 ? -11.228 20.876 -1.533 1.00 98.00 338 VAL A C 1
ATOM 2502 O O . VAL A 1 338 ? -10.881 20.016 -2.350 1.00 98.00 338 VAL A O 1
ATOM 2505 N N . VAL A 1 339 ? -12.499 21.274 -1.422 1.00 98.19 339 VAL A N 1
ATOM 2506 C CA . VAL A 1 339 ? -13.577 20.749 -2.276 1.00 98.19 339 VAL A CA 1
ATOM 2507 C C . VAL A 1 339 ? -13.327 21.107 -3.743 1.00 98.19 339 VAL A C 1
ATOM 2509 O O . VAL A 1 339 ? -13.463 20.248 -4.619 1.00 98.19 339 VAL A O 1
ATOM 2512 N N . ALA A 1 340 ? -12.899 22.337 -4.033 1.00 98.19 340 ALA A N 1
ATOM 2513 C CA . ALA A 1 340 ? -12.562 22.772 -5.384 1.00 98.19 340 ALA A CA 1
ATOM 2514 C C . ALA A 1 340 ? -11.402 21.950 -5.971 1.00 98.19 340 ALA A C 1
ATOM 2516 O O . ALA A 1 340 ? -11.473 21.521 -7.126 1.00 98.19 340 ALA A O 1
ATOM 2517 N N . LEU A 1 341 ? -10.361 21.658 -5.183 1.00 98.19 341 LEU A N 1
ATOM 2518 C CA . LEU A 1 341 ? -9.253 20.793 -5.602 1.00 98.19 341 LEU A CA 1
ATOM 2519 C C . LEU A 1 341 ? -9.740 19.383 -5.969 1.00 98.19 341 LEU A C 1
ATOM 2521 O O . LEU A 1 341 ? -9.364 18.871 -7.030 1.00 98.19 341 LEU A O 1
ATOM 2525 N N . ALA A 1 342 ? -10.616 18.784 -5.154 1.00 98.00 342 ALA A N 1
ATOM 2526 C CA . ALA A 1 342 ? -11.220 17.481 -5.440 1.00 98.00 342 ALA A CA 1
ATOM 2527 C C . ALA A 1 342 ? -12.082 17.505 -6.715 1.00 98.00 342 ALA A C 1
ATOM 2529 O O . ALA A 1 342 ? -11.947 16.641 -7.584 1.00 98.00 342 ALA A O 1
ATOM 2530 N N . GLN A 1 343 ? -12.897 18.545 -6.907 1.00 97.75 343 GLN A N 1
ATOM 2531 C CA . GLN A 1 343 ? -13.709 18.718 -8.117 1.00 97.75 343 GLN A CA 1
ATOM 2532 C C . GLN A 1 343 ? -12.867 18.898 -9.387 1.00 97.75 343 GLN A C 1
ATOM 2534 O O . GLN A 1 343 ? -13.250 18.415 -10.457 1.00 97.75 343 GLN A O 1
ATOM 2539 N N . GLN A 1 344 ? -11.713 19.563 -9.293 1.00 97.50 344 GLN A N 1
ATOM 2540 C CA . GLN A 1 344 ? -10.768 19.689 -10.405 1.00 97.50 344 GLN A CA 1
ATOM 2541 C C . GLN A 1 344 ? -10.013 18.383 -10.701 1.00 97.50 344 GLN A C 1
ATOM 2543 O O . GLN A 1 344 ? -9.425 18.244 -11.774 1.00 97.50 344 GLN A O 1
ATOM 2548 N N . ALA A 1 345 ? -9.976 17.447 -9.754 1.00 96.75 345 ALA A N 1
ATOM 2549 C CA . ALA A 1 345 ? -9.271 16.175 -9.842 1.00 96.75 345 ALA A CA 1
ATOM 2550 C C . ALA A 1 345 ? -10.229 15.010 -9.554 1.00 96.75 345 ALA A C 1
ATOM 2552 O O . ALA A 1 345 ? -9.959 14.160 -8.716 1.00 96.75 345 ALA A O 1
ATOM 2553 N N . LYS A 1 346 ? -11.348 14.947 -10.291 1.00 96.81 346 LYS A N 1
ATOM 2554 C CA . LYS A 1 346 ? -12.449 13.991 -10.045 1.00 96.81 346 LYS A CA 1
ATOM 2555 C C . LYS A 1 346 ? -12.032 12.520 -9.979 1.00 96.81 346 LYS A C 1
ATOM 2557 O O . LYS A 1 346 ? -12.767 11.725 -9.411 1.00 96.81 346 LYS A O 1
ATOM 2562 N N . ILE A 1 347 ? -10.896 12.173 -10.579 1.00 96.06 347 ILE A N 1
ATOM 2563 C CA . ILE A 1 347 ? -10.325 10.822 -10.607 1.00 96.06 347 ILE A CA 1
ATOM 2564 C C . ILE A 1 347 ? -9.412 10.514 -9.408 1.00 96.06 347 ILE A C 1
ATOM 2566 O O . ILE A 1 347 ? -8.753 9.478 -9.393 1.00 96.06 347 ILE A O 1
ATOM 2570 N N . ASP A 1 348 ? -9.335 11.410 -8.425 1.00 96.50 348 ASP A N 1
ATOM 2571 C CA . ASP A 1 348 ? -8.481 11.269 -7.255 1.00 96.50 348 ASP A CA 1
ATOM 2572 C C . ASP A 1 348 ? -9.315 11.004 -5.998 1.00 96.50 348 ASP A C 1
ATOM 2574 O O . ASP A 1 348 ? -9.916 11.902 -5.408 1.00 96.50 348 ASP A O 1
ATOM 2578 N N . GLY A 1 349 ? -9.378 9.736 -5.594 1.00 96.25 349 GLY A N 1
ATOM 2579 C CA . GLY A 1 349 ? -10.173 9.338 -4.436 1.00 96.25 349 GLY A CA 1
ATOM 2580 C C . GLY A 1 349 ? -9.603 9.803 -3.092 1.00 96.25 349 GLY A C 1
ATOM 2581 O O . GLY A 1 349 ? -10.362 9.878 -2.130 1.00 96.25 349 GLY A O 1
ATOM 2582 N N . GLU A 1 350 ? -8.311 10.147 -3.008 1.00 96.25 350 GLU A N 1
ATOM 2583 C CA . GLU A 1 350 ? -7.727 10.729 -1.790 1.00 96.25 350 GLU A CA 1
ATOM 2584 C C . GLU A 1 350 ? -8.188 12.180 -1.618 1.00 96.25 350 GLU A C 1
ATOM 2586 O O . GLU A 1 350 ? -8.578 12.571 -0.522 1.00 96.25 350 GLU A O 1
ATOM 2591 N N . LEU A 1 351 ? -8.249 12.970 -2.696 1.00 98.00 351 LEU A N 1
ATOM 2592 C CA . LEU A 1 351 ? -8.808 14.326 -2.623 1.00 98.00 351 LEU A CA 1
ATOM 2593 C C . LEU A 1 351 ? -10.292 14.322 -2.234 1.00 98.00 351 LEU A C 1
ATOM 2595 O O . LEU A 1 351 ? -10.705 15.144 -1.421 1.00 98.00 351 LEU A O 1
ATOM 2599 N N . TRP A 1 352 ? -11.085 13.374 -2.744 1.00 98.38 352 TRP A N 1
ATOM 2600 C CA . TRP A 1 352 ? -12.473 13.204 -2.297 1.00 98.38 352 TRP A CA 1
ATOM 2601 C C . TRP A 1 352 ? -12.581 12.776 -0.829 1.00 98.38 352 TRP A C 1
ATOM 2603 O O . TRP A 1 352 ? -13.485 13.228 -0.129 1.00 98.38 352 TRP A O 1
ATOM 2613 N N . ASN A 1 353 ? -11.655 11.941 -0.347 1.00 97.81 353 ASN A N 1
ATOM 2614 C CA . ASN A 1 353 ? -11.578 11.576 1.066 1.00 97.81 353 ASN A CA 1
ATOM 2615 C C . ASN A 1 353 ? -11.306 12.814 1.938 1.00 97.81 353 ASN A C 1
ATOM 2617 O O . ASN A 1 353 ? -12.002 13.029 2.927 1.00 97.81 353 ASN A O 1
ATOM 2621 N N . LEU A 1 354 ? -10.350 13.659 1.543 1.00 97.06 354 LEU A N 1
ATOM 2622 C CA . LEU A 1 354 ? -10.043 14.912 2.239 1.00 97.06 354 LEU A CA 1
ATOM 2623 C C . LEU A 1 354 ? -11.222 15.897 2.197 1.00 97.06 354 LEU A C 1
ATOM 2625 O O . LEU A 1 354 ? -11.561 16.479 3.225 1.00 97.06 354 LEU A O 1
ATOM 2629 N N . ALA A 1 355 ? -11.898 16.032 1.052 1.00 98.06 355 ALA A N 1
ATOM 2630 C CA . ALA A 1 355 ? -13.100 16.858 0.915 1.00 98.06 355 ALA A CA 1
ATOM 2631 C C . ALA A 1 355 ? -14.218 16.418 1.876 1.00 98.06 355 ALA A C 1
ATOM 2633 O O . ALA A 1 355 ? -14.809 17.252 2.557 1.00 98.06 355 ALA A O 1
ATOM 2634 N N . ALA A 1 356 ? -14.456 15.109 2.003 1.00 97.94 356 ALA A N 1
ATOM 2635 C CA . ALA A 1 356 ? -15.442 14.560 2.935 1.00 97.94 356 ALA A CA 1
ATOM 2636 C C . ALA A 1 356 ? -15.123 14.853 4.414 1.00 97.94 356 ALA A C 1
ATOM 2638 O O . ALA A 1 356 ? -16.034 14.965 5.227 1.00 97.94 356 ALA A O 1
ATOM 2639 N N . GLN A 1 357 ? -13.845 14.999 4.780 1.00 95.88 357 GLN A N 1
ATOM 2640 C CA . GLN A 1 357 ? -13.458 15.314 6.160 1.00 95.88 357 GLN A CA 1
ATOM 2641 C C . GLN A 1 357 ? -13.710 16.781 6.538 1.00 95.88 357 GLN A C 1
ATOM 2643 O O . GLN A 1 357 ? -13.939 17.073 7.716 1.00 95.88 357 GLN A O 1
ATOM 2648 N N . VAL A 1 358 ? -13.653 17.698 5.565 1.00 96.69 358 VAL A N 1
ATOM 2649 C CA . VAL A 1 358 ? -13.733 19.149 5.809 1.00 96.69 358 VAL A CA 1
ATOM 2650 C C . VAL A 1 358 ? -15.115 19.743 5.532 1.00 96.69 358 VAL A C 1
ATOM 2652 O O . VAL A 1 358 ? -15.515 20.682 6.221 1.00 96.69 358 VAL A O 1
ATOM 2655 N N . ASP A 1 359 ? -15.855 19.198 4.565 1.00 97.12 359 ASP A N 1
ATOM 2656 C CA . ASP A 1 359 ? -17.192 19.651 4.170 1.00 97.12 359 ASP A CA 1
ATOM 2657 C C . ASP A 1 359 ? -18.263 18.707 4.732 1.00 97.12 359 ASP A C 1
ATOM 2659 O O . ASP A 1 359 ? -18.681 17.747 4.083 1.00 97.12 359 ASP A O 1
ATOM 2663 N N . ARG A 1 360 ? -18.675 18.968 5.979 1.00 96.00 360 ARG A N 1
ATOM 2664 C CA . ARG A 1 360 ? -19.611 18.114 6.729 1.00 96.00 360 ARG A CA 1
ATOM 2665 C C . ARG A 1 360 ? -21.011 18.066 6.127 1.00 96.00 360 ARG A C 1
ATOM 2667 O O . ARG A 1 360 ? -21.658 17.029 6.230 1.00 96.00 360 ARG A O 1
ATOM 2674 N N . ASP A 1 361 ? -21.438 19.122 5.444 1.00 97.06 361 ASP A N 1
ATOM 2675 C CA . ASP A 1 361 ? -22.781 19.197 4.861 1.00 97.06 361 ASP A CA 1
ATOM 2676 C C . ASP A 1 361 ? -22.927 18.258 3.652 1.00 97.06 361 ASP A C 1
ATOM 2678 O O . ASP A 1 361 ? -24.013 17.748 3.376 1.00 97.06 361 ASP A O 1
ATOM 2682 N N . GLN A 1 362 ? -21.825 17.980 2.945 1.00 98.00 362 GLN A N 1
ATOM 2683 C CA . GLN A 1 362 ? -21.787 17.074 1.789 1.00 98.00 362 GLN A CA 1
ATOM 2684 C C . GLN A 1 362 ? -20.873 15.856 1.996 1.00 98.00 362 GLN A C 1
ATOM 2686 O O . GLN A 1 362 ? -20.553 15.149 1.033 1.00 98.00 362 GLN A O 1
ATOM 2691 N N . ALA A 1 363 ? -20.484 15.560 3.239 1.00 98.00 363 ALA A N 1
ATOM 2692 C CA . ALA A 1 363 ? -19.498 14.526 3.551 1.00 98.00 363 ALA A CA 1
ATOM 2693 C C . ALA A 1 363 ? -19.882 13.147 2.997 1.00 98.00 363 ALA A C 1
ATOM 2695 O O . ALA A 1 363 ? -19.051 12.474 2.384 1.00 98.00 363 ALA A O 1
ATOM 2696 N N . LEU A 1 364 ? -21.159 12.758 3.096 1.00 98.38 364 LEU A N 1
ATOM 2697 C CA . LEU A 1 364 ? -21.657 11.500 2.532 1.00 98.38 364 LEU A CA 1
ATOM 2698 C C . LEU A 1 364 ? -21.485 11.426 1.003 1.00 98.38 364 LEU A C 1
ATOM 2700 O O . LEU A 1 364 ? -21.124 10.376 0.467 1.00 98.38 364 LEU A O 1
ATOM 2704 N N . ALA A 1 365 ? -21.741 12.522 0.283 1.00 98.44 365 ALA A N 1
ATOM 2705 C CA . ALA A 1 365 ? -21.592 12.567 -1.172 1.00 98.44 365 ALA A CA 1
ATOM 2706 C C . ALA A 1 365 ? -20.113 12.483 -1.579 1.00 98.44 365 ALA A C 1
ATOM 2708 O O . ALA A 1 365 ? -19.752 11.689 -2.453 1.00 98.44 365 ALA A O 1
ATOM 2709 N N . HIS A 1 366 ? -19.247 13.231 -0.893 1.00 98.44 366 HIS A N 1
ATOM 2710 C CA . HIS A 1 366 ? -17.801 13.196 -1.115 1.00 98.44 366 HIS A CA 1
ATOM 2711 C C . HIS A 1 366 ? -17.208 11.820 -0.785 1.00 98.44 366 HIS A C 1
ATOM 2713 O O . HIS A 1 366 ? -16.420 11.293 -1.568 1.00 98.44 366 HIS A O 1
ATOM 2719 N N . ALA A 1 367 ? -17.646 11.171 0.297 1.00 98.50 367 ALA A N 1
ATOM 2720 C CA . ALA A 1 367 ? -17.206 9.824 0.660 1.00 98.50 367 ALA A CA 1
ATOM 2721 C C . ALA A 1 367 ? -17.636 8.769 -0.378 1.00 98.50 367 ALA A C 1
ATOM 2723 O O . ALA A 1 367 ? -16.864 7.865 -0.706 1.00 98.50 367 ALA A O 1
ATOM 2724 N N . ARG A 1 368 ? -18.833 8.902 -0.970 1.00 98.50 368 ARG A N 1
ATOM 2725 C CA . ARG A 1 368 ? -19.262 8.054 -2.099 1.00 98.50 368 ARG A CA 1
ATOM 2726 C C . ARG A 1 368 ? -18.374 8.251 -3.327 1.00 98.50 368 ARG A C 1
ATOM 2728 O O . ARG A 1 368 ? -18.008 7.260 -3.958 1.00 98.50 368 ARG A O 1
ATOM 2735 N N . ASN A 1 369 ? -17.996 9.492 -3.639 1.00 98.31 369 ASN A N 1
ATOM 2736 C CA . ASN A 1 369 ? -17.055 9.788 -4.724 1.00 98.31 369 ASN A CA 1
ATOM 2737 C C . ASN A 1 369 ? -15.662 9.207 -4.439 1.00 98.31 369 ASN A C 1
ATOM 2739 O O . ASN A 1 369 ? -15.035 8.633 -5.327 1.00 98.31 369 ASN A O 1
ATOM 2743 N N . ALA A 1 370 ? -15.196 9.280 -3.189 1.00 98.00 370 ALA A N 1
ATOM 2744 C CA . ALA A 1 370 ? -13.935 8.669 -2.782 1.00 98.00 370 ALA A CA 1
ATOM 2745 C C . ALA A 1 370 ? -13.941 7.151 -3.017 1.00 98.00 370 ALA A C 1
ATOM 2747 O O . ALA A 1 370 ? -12.999 6.623 -3.604 1.00 98.00 370 ALA A O 1
ATOM 2748 N N . VAL A 1 371 ? -15.014 6.452 -2.624 1.00 97.69 371 VAL A N 1
ATOM 2749 C CA . VAL A 1 371 ? -15.149 4.996 -2.818 1.00 97.69 371 VAL A CA 1
ATOM 2750 C C . VAL A 1 371 ? -15.335 4.614 -4.289 1.00 97.69 371 VAL A C 1
ATOM 2752 O O . VAL A 1 371 ? -14.806 3.586 -4.706 1.00 97.69 371 VAL A O 1
ATOM 2755 N N . SER A 1 372 ? -16.058 5.406 -5.089 1.00 96.75 372 SER A N 1
ATOM 2756 C CA . SER A 1 372 ? -16.283 5.089 -6.510 1.00 96.75 372 SER A CA 1
ATOM 2757 C C . SER A 1 372 ? -15.005 5.177 -7.346 1.00 96.75 372 SER A C 1
ATOM 2759 O O . SER A 1 372 ? -14.846 4.432 -8.311 1.00 96.75 372 SER A O 1
ATOM 2761 N N . VAL A 1 373 ? -14.086 6.060 -6.955 1.00 95.69 373 VAL A N 1
ATOM 2762 C CA . VAL A 1 373 ? -12.802 6.284 -7.627 1.00 95.69 373 VAL A CA 1
ATOM 2763 C C . VAL A 1 373 ? -11.691 5.409 -7.041 1.00 95.69 373 VAL A C 1
ATOM 2765 O O . VAL A 1 373 ? -10.872 4.859 -7.776 1.00 95.69 373 VAL A O 1
ATOM 2768 N N . LEU A 1 374 ? -11.650 5.287 -5.713 1.00 95.00 374 LEU A N 1
ATOM 2769 C CA . LEU A 1 374 ? -10.620 4.583 -4.953 1.00 95.00 374 LEU A CA 1
ATOM 2770 C C . LEU A 1 374 ? -11.306 3.722 -3.874 1.00 95.00 374 LEU A C 1
ATOM 2772 O O . LEU A 1 374 ? -11.443 4.171 -2.733 1.00 95.00 374 LEU A O 1
ATOM 2776 N N . PRO A 1 375 ? -11.744 2.489 -4.196 1.00 95.25 375 PRO A N 1
ATOM 2777 C CA . PRO A 1 375 ? -12.454 1.605 -3.266 1.00 95.25 375 PRO A CA 1
ATOM 2778 C C . PRO A 1 375 ? -11.494 0.962 -2.247 1.00 95.25 375 PRO A C 1
ATOM 2780 O O . PRO A 1 375 ? -11.359 -0.256 -2.173 1.00 95.25 375 PRO A O 1
ATOM 2783 N N . SER A 1 376 ? -10.781 1.781 -1.474 1.00 94.56 376 SER A N 1
ATOM 2784 C CA . SER A 1 376 ? -9.910 1.338 -0.384 1.00 94.56 376 SER A CA 1
ATOM 2785 C C . SER A 1 376 ? -10.707 1.106 0.902 1.00 94.56 376 SER A C 1
ATOM 2787 O O . SER A 1 376 ? -11.741 1.736 1.129 1.00 94.56 376 SER A O 1
ATOM 2789 N N . THR A 1 377 ? -10.194 0.251 1.788 1.00 95.75 377 THR A N 1
ATOM 2790 C CA . THR A 1 377 ? -10.768 0.023 3.128 1.00 95.75 377 THR A CA 1
ATOM 2791 C C . THR A 1 377 ? -10.890 1.327 3.916 1.00 95.75 377 THR A C 1
ATOM 2793 O O . THR A 1 377 ? -11.911 1.577 4.549 1.00 95.75 377 THR A O 1
ATOM 2796 N N . ARG A 1 378 ? -9.896 2.219 3.805 1.00 95.56 378 ARG A N 1
ATOM 2797 C CA . ARG A 1 378 ? -9.920 3.571 4.383 1.00 95.56 378 ARG A CA 1
ATOM 2798 C C . ARG A 1 378 ? -11.111 4.399 3.887 1.00 95.56 378 ARG A C 1
ATOM 2800 O O . ARG A 1 378 ? -11.817 4.988 4.702 1.00 95.56 378 ARG A O 1
ATOM 2807 N N . ASN A 1 379 ? -11.356 4.431 2.577 1.00 97.31 379 ASN A N 1
ATOM 2808 C CA . ASN A 1 379 ? -12.475 5.184 2.002 1.00 97.31 379 ASN A CA 1
ATOM 2809 C C . ASN A 1 379 ? -13.828 4.554 2.344 1.00 97.31 379 ASN A C 1
ATOM 2811 O O . ASN A 1 379 ? -14.789 5.274 2.596 1.00 97.31 379 ASN A O 1
ATOM 2815 N N . MET A 1 380 ? -13.902 3.223 2.405 1.00 98.31 380 MET A N 1
ATOM 2816 C CA . MET A 1 380 ? -15.115 2.522 2.824 1.00 98.31 380 MET A CA 1
ATOM 2817 C C . MET A 1 380 ? -15.437 2.768 4.301 1.00 98.31 380 MET A C 1
ATOM 2819 O O . MET A 1 380 ? -16.590 3.028 4.621 1.00 98.31 380 MET A O 1
ATOM 2823 N N . ARG A 1 381 ? -14.439 2.781 5.194 1.00 98.00 381 ARG A N 1
ATOM 2824 C CA . ARG A 1 381 ? -14.639 3.152 6.604 1.00 98.00 381 ARG A CA 1
ATOM 2825 C C . ARG A 1 381 ? -15.118 4.592 6.757 1.00 98.00 381 ARG A C 1
ATOM 2827 O O . ARG A 1 381 ? -16.013 4.848 7.555 1.00 98.00 381 ARG A O 1
ATOM 2834 N N . LEU A 1 382 ? -14.558 5.525 5.983 1.00 97.75 382 LEU A N 1
ATOM 2835 C CA . LEU A 1 382 ? -15.051 6.903 5.952 1.00 97.75 382 LEU A CA 1
ATOM 2836 C C . LEU A 1 382 ? -16.515 6.953 5.496 1.00 97.75 382 LEU A C 1
ATOM 2838 O O . LEU A 1 382 ? -17.341 7.542 6.182 1.00 97.75 382 LEU A O 1
ATOM 2842 N N . LEU A 1 383 ? -16.852 6.283 4.389 1.00 98.56 383 LEU A N 1
ATOM 2843 C CA . LEU A 1 383 ? -18.229 6.209 3.902 1.00 98.56 383 LEU A CA 1
ATOM 2844 C C . LEU A 1 383 ? -19.176 5.604 4.946 1.00 98.56 383 LEU A C 1
ATOM 2846 O O . LEU A 1 383 ? -20.254 6.148 5.154 1.00 98.56 383 LEU A O 1
ATOM 2850 N N . ALA A 1 384 ? -18.769 4.534 5.629 1.00 98.50 384 ALA A N 1
ATOM 2851 C CA . ALA A 1 384 ? -19.565 3.910 6.678 1.00 98.50 384 ALA A CA 1
ATOM 2852 C C . ALA A 1 384 ? -19.846 4.870 7.845 1.00 98.50 384 ALA A C 1
ATOM 2854 O O . ALA A 1 384 ? -20.978 4.924 8.314 1.00 98.50 384 ALA A O 1
ATOM 2855 N N . ARG A 1 385 ? -18.865 5.679 8.271 1.00 98.12 385 ARG A N 1
ATOM 2856 C CA . ARG A 1 385 ? -19.069 6.705 9.314 1.00 98.12 385 ARG A CA 1
ATOM 2857 C C . ARG A 1 385 ? -20.092 7.760 8.888 1.00 98.12 385 ARG A C 1
ATOM 2859 O O . ARG A 1 385 ? -20.996 8.079 9.653 1.00 98.12 385 ARG A O 1
ATOM 2866 N N . GLU A 1 386 ? -19.996 8.256 7.657 1.00 98.25 386 GLU A N 1
ATOM 2867 C CA . GLU A 1 386 ? -20.950 9.250 7.143 1.00 98.25 386 GLU A CA 1
ATOM 2868 C C . GLU A 1 386 ? -22.349 8.642 6.906 1.00 98.25 386 GLU A C 1
ATOM 2870 O O . GLU A 1 386 ? -23.374 9.301 7.103 1.00 98.25 386 GLU A O 1
ATOM 2875 N N . GLN A 1 387 ? -22.421 7.359 6.528 1.00 98.38 387 GLN A N 1
ATOM 2876 C CA . GLN A 1 387 ? -23.678 6.611 6.446 1.00 98.38 387 GLN A CA 1
ATOM 2877 C C . GLN A 1 387 ? -24.296 6.376 7.819 1.00 98.38 387 GLN A C 1
ATOM 2879 O O . GLN A 1 387 ? -25.505 6.511 7.935 1.00 98.38 387 GLN A O 1
ATOM 2884 N N . LEU A 1 388 ? -23.507 6.077 8.851 1.00 97.88 388 LEU A N 1
ATOM 2885 C CA . LEU A 1 388 ? -24.016 5.914 10.210 1.00 97.88 388 LEU A CA 1
ATOM 2886 C C . LEU A 1 388 ? -24.721 7.191 10.679 1.00 97.88 388 LEU A C 1
ATOM 2888 O O . LEU A 1 388 ? -25.851 7.126 11.154 1.00 97.88 388 LEU A O 1
ATOM 2892 N N . ALA A 1 389 ? -24.089 8.348 10.460 1.00 97.12 389 ALA A N 1
ATOM 2893 C CA . ALA A 1 389 ? -24.633 9.647 10.847 1.00 97.12 389 ALA A CA 1
ATOM 2894 C C . ALA A 1 389 ? -25.904 10.048 10.070 1.00 97.12 389 ALA A C 1
ATOM 2896 O O . ALA A 1 389 ? -26.746 10.762 10.608 1.00 97.12 389 ALA A O 1
ATOM 2897 N N . THR A 1 390 ? -26.049 9.610 8.811 1.00 97.94 390 THR A N 1
ATOM 2898 C CA . THR A 1 390 ? -27.117 10.094 7.907 1.00 97.94 390 THR A CA 1
ATOM 2899 C C . THR A 1 390 ? -28.221 9.067 7.634 1.00 97.94 390 THR A C 1
ATOM 2901 O O . THR A 1 390 ? -29.382 9.426 7.466 1.00 97.94 390 THR A O 1
ATOM 2904 N N . LEU A 1 391 ? -27.855 7.791 7.513 1.00 98.00 391 LEU A N 1
ATOM 2905 C CA . LEU A 1 391 ? -28.699 6.687 7.038 1.00 98.00 391 LEU A CA 1
ATOM 2906 C C . LEU A 1 391 ? -28.891 5.575 8.085 1.00 98.00 391 LEU A C 1
ATOM 2908 O O . LEU A 1 391 ? -29.779 4.746 7.908 1.00 98.00 391 LEU A O 1
ATOM 2912 N N . GLY A 1 392 ? -28.081 5.542 9.148 1.00 97.50 392 GLY A N 1
ATOM 2913 C CA . GLY A 1 392 ? -28.160 4.559 10.232 1.00 97.50 392 GLY A CA 1
ATOM 2914 C C . GLY A 1 392 ? -27.196 3.370 10.107 1.00 97.50 392 GLY A C 1
ATOM 2915 O O . GLY A 1 392 ? -26.434 3.240 9.145 1.00 97.50 392 GLY A O 1
ATOM 2916 N N . ALA A 1 393 ? -27.231 2.498 11.121 1.00 97.69 393 ALA A N 1
ATOM 2917 C CA . ALA A 1 393 ? -26.249 1.429 11.332 1.00 97.69 393 ALA A CA 1
ATOM 2918 C C . ALA A 1 393 ? -26.234 0.359 10.229 1.00 97.69 393 ALA A C 1
ATOM 2920 O O . ALA A 1 393 ? -25.160 -0.079 9.824 1.00 97.69 393 ALA A O 1
ATOM 2921 N N . GLU A 1 394 ? -27.392 -0.023 9.681 1.00 97.50 394 GLU A N 1
ATOM 2922 C CA . GLU A 1 394 ? -27.475 -1.074 8.655 1.00 97.50 394 GLU A CA 1
ATOM 2923 C C . GLU A 1 394 ? -26.680 -0.709 7.389 1.00 97.50 394 GLU A C 1
ATOM 2925 O O . GLU A 1 394 ? -25.887 -1.506 6.884 1.00 97.50 394 GLU A O 1
ATOM 2930 N N . ALA A 1 395 ? -26.828 0.527 6.900 1.00 98.06 395 ALA A N 1
ATOM 2931 C CA . ALA A 1 395 ? -26.102 1.004 5.724 1.00 98.06 395 ALA A CA 1
ATOM 2932 C C . ALA A 1 395 ? -24.585 1.074 5.972 1.00 98.06 395 ALA A C 1
ATOM 2934 O O . ALA A 1 395 ? -23.797 0.775 5.070 1.00 98.06 395 ALA A O 1
ATOM 2935 N N . ALA A 1 396 ? -24.180 1.458 7.187 1.00 98.38 396 ALA A N 1
ATOM 2936 C CA . ALA A 1 396 ? -22.781 1.496 7.594 1.00 98.38 396 ALA A CA 1
ATOM 2937 C C . ALA A 1 396 ? -22.174 0.084 7.662 1.00 98.38 396 ALA A C 1
ATOM 2939 O O . ALA A 1 396 ? -21.115 -0.148 7.075 1.00 98.38 396 ALA A O 1
ATOM 2940 N N . LEU A 1 397 ? -22.873 -0.871 8.290 1.00 98.19 397 LEU A N 1
ATOM 2941 C CA . LEU A 1 397 ? -22.467 -2.277 8.374 1.00 98.19 397 LEU A CA 1
ATOM 2942 C C . LEU A 1 397 ? -22.294 -2.899 6.986 1.00 98.19 397 LEU A C 1
ATOM 2944 O O . LEU A 1 397 ? -21.257 -3.498 6.718 1.00 98.19 397 LEU A O 1
ATOM 2948 N N . GLN A 1 398 ? -23.228 -2.679 6.053 1.00 98.12 398 GLN A N 1
ATOM 2949 C CA . GLN A 1 398 ? -23.092 -3.176 4.675 1.00 98.12 398 GLN A CA 1
ATOM 2950 C C . GLN A 1 398 ? -21.815 -2.666 3.983 1.00 98.12 398 GLN A C 1
ATOM 2952 O O . GLN A 1 398 ? -21.155 -3.406 3.249 1.00 98.12 398 GLN A O 1
ATOM 2957 N N . THR A 1 399 ? -21.436 -1.406 4.204 1.00 98.50 399 THR A N 1
ATOM 2958 C CA . THR A 1 399 ? -20.195 -0.848 3.647 1.00 98.50 399 THR A CA 1
ATOM 2959 C C . THR A 1 399 ? -18.952 -1.400 4.345 1.00 98.50 399 THR A C 1
ATOM 2961 O O . THR A 1 399 ? -17.966 -1.701 3.669 1.00 98.50 399 THR A O 1
ATOM 2964 N N . LEU A 1 400 ? -18.982 -1.570 5.668 1.00 98.50 400 LEU A N 1
ATOM 2965 C CA . LEU A 1 400 ? -17.876 -2.174 6.416 1.00 98.50 400 LEU A CA 1
ATOM 2966 C C . LEU A 1 400 ? -17.669 -3.643 6.042 1.00 98.50 400 LEU A C 1
ATOM 2968 O O . LEU A 1 400 ? -16.530 -4.077 5.917 1.00 98.50 400 LEU A O 1
ATOM 2972 N N . GLU A 1 401 ? -18.735 -4.382 5.754 1.00 98.12 401 GLU A N 1
ATOM 2973 C CA . GLU A 1 401 ? -18.649 -5.754 5.253 1.00 98.12 401 GLU A CA 1
ATOM 2974 C C . GLU A 1 401 ? -17.950 -5.835 3.893 1.00 98.12 401 GLU A C 1
ATOM 2976 O O . GLU A 1 401 ? -17.119 -6.712 3.647 1.00 98.12 401 GLU A O 1
ATOM 2981 N N . ARG A 1 402 ? -18.192 -4.854 3.015 1.00 97.88 402 ARG A N 1
ATOM 2982 C CA . ARG A 1 402 ? -17.436 -4.728 1.760 1.00 97.88 402 ARG A CA 1
ATOM 2983 C C . ARG A 1 402 ? -15.961 -4.418 2.010 1.00 97.88 402 ARG A C 1
ATOM 2985 O O . ARG A 1 402 ? -15.116 -4.929 1.279 1.00 97.88 402 ARG A O 1
ATOM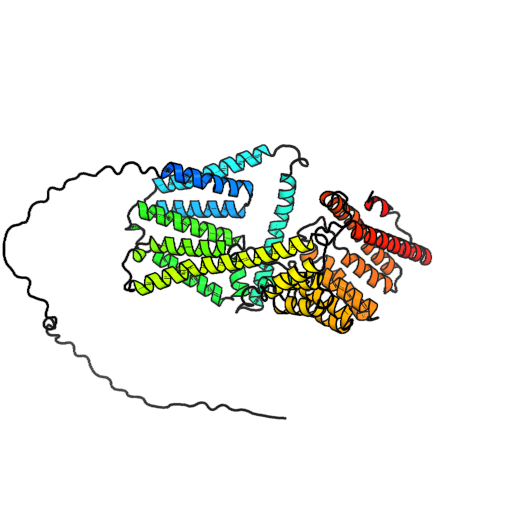 2992 N N . ALA A 1 403 ? -15.644 -3.616 3.027 1.00 97.62 403 ALA A N 1
ATOM 2993 C CA . ALA A 1 403 ? -14.261 -3.349 3.419 1.00 97.62 403 ALA A CA 1
ATOM 2994 C C . ALA A 1 403 ? -13.584 -4.609 3.986 1.00 97.62 403 ALA A C 1
ATOM 2996 O O . ALA A 1 403 ? -12.477 -4.944 3.562 1.00 97.62 403 ALA A O 1
ATOM 2997 N N . ARG A 1 404 ? -14.278 -5.356 4.855 1.00 97.38 404 ARG A N 1
ATOM 2998 C CA . ARG A 1 404 ? -13.832 -6.644 5.407 1.00 97.38 404 ARG A CA 1
ATOM 2999 C C . ARG A 1 404 ? -13.576 -7.673 4.307 1.00 97.38 404 ARG A C 1
ATOM 3001 O O . ARG A 1 404 ? -12.602 -8.408 4.373 1.00 97.38 404 ARG A O 1
ATOM 3008 N N . ALA A 1 405 ? -14.389 -7.694 3.251 1.00 96.75 405 ALA A N 1
ATOM 3009 C CA . ALA A 1 405 ? -14.170 -8.588 2.114 1.00 96.75 405 ALA A CA 1
ATOM 3010 C C . ALA A 1 405 ? -12.876 -8.289 1.322 1.00 96.75 405 ALA A C 1
ATOM 3012 O O . ALA A 1 405 ? -12.328 -9.195 0.688 1.00 96.75 405 ALA A O 1
ATOM 3013 N N . LEU A 1 406 ? -12.389 -7.040 1.333 1.00 95.44 406 LEU A N 1
ATOM 3014 C CA . LEU A 1 406 ? -11.129 -6.645 0.683 1.00 95.44 406 LEU A CA 1
ATOM 3015 C C . LEU A 1 406 ? -9.904 -6.922 1.562 1.00 95.44 406 LEU A C 1
ATOM 3017 O O . LEU A 1 406 ? -8.869 -7.365 1.061 1.00 95.44 406 LEU A O 1
ATOM 3021 N N . ASP A 1 407 ? -10.029 -6.670 2.863 1.00 96.81 407 ASP A N 1
ATOM 3022 C CA . ASP A 1 407 ? -8.984 -6.910 3.855 1.00 96.81 407 ASP A CA 1
ATOM 3023 C C . ASP A 1 407 ? -9.600 -7.538 5.115 1.00 96.81 407 ASP A C 1
ATOM 3025 O O . ASP A 1 407 ? -9.954 -6.824 6.060 1.00 96.81 407 ASP A O 1
ATOM 3029 N N . PRO A 1 408 ? -9.740 -8.878 5.146 1.00 96.75 408 PRO A N 1
ATOM 3030 C CA . PRO A 1 408 ? -10.355 -9.575 6.274 1.00 96.75 408 PRO A CA 1
ATOM 3031 C C . PRO A 1 408 ? -9.602 -9.369 7.588 1.00 96.75 408 PRO A C 1
ATOM 3033 O O . PRO A 1 408 ? -10.186 -9.539 8.650 1.00 96.75 408 PRO A O 1
ATOM 3036 N N . ALA A 1 409 ? -8.318 -8.994 7.518 1.00 95.44 409 ALA A N 1
ATOM 3037 C CA . ALA A 1 409 ? -7.445 -8.772 8.668 1.00 95.44 409 ALA A CA 1
ATOM 3038 C C . ALA A 1 409 ? -7.396 -7.328 9.161 1.00 95.44 409 ALA A C 1
ATOM 3040 O O . ALA A 1 409 ? -6.611 -7.016 10.057 1.00 95.44 409 ALA A O 1
ATOM 3041 N N . ASN A 1 410 ? -8.220 -6.446 8.600 1.00 95.62 410 ASN A N 1
ATOM 3042 C CA . ASN A 1 410 ? -8.218 -5.042 8.962 1.00 95.62 410 ASN A CA 1
ATOM 3043 C C . ASN A 1 410 ? -8.889 -4.813 10.325 1.00 95.62 410 ASN A C 1
ATOM 3045 O O . ASN A 1 410 ? -10.113 -4.692 10.410 1.00 95.62 410 ASN A O 1
ATOM 3049 N N . LEU A 1 411 ? -8.083 -4.726 11.386 1.00 95.62 411 LEU A N 1
ATOM 3050 C CA . LEU A 1 411 ? -8.578 -4.574 12.758 1.00 95.62 411 LEU A CA 1
ATOM 3051 C C . LEU A 1 411 ? -9.452 -3.339 12.948 1.00 95.62 411 LEU A C 1
ATOM 3053 O O . LEU A 1 411 ? -10.490 -3.442 13.588 1.00 95.62 411 LEU A O 1
ATOM 3057 N N . ASP A 1 412 ? -9.109 -2.209 12.330 1.00 95.44 412 ASP A N 1
ATOM 3058 C CA . ASP A 1 412 ? -9.944 -1.015 12.430 1.00 95.44 412 ASP A CA 1
ATOM 3059 C C . ASP A 1 412 ? -11.343 -1.222 11.823 1.00 95.44 412 ASP A C 1
ATOM 3061 O O . ASP A 1 412 ? -12.319 -0.619 12.263 1.00 95.44 412 ASP A O 1
ATOM 3065 N N . THR A 1 413 ? -11.442 -2.022 10.756 1.00 97.75 413 THR A N 1
ATOM 3066 C CA . THR A 1 413 ? -12.728 -2.334 10.116 1.00 97.75 413 THR A CA 1
ATOM 3067 C C . THR A 1 413 ? -13.532 -3.278 10.999 1.00 97.75 413 THR A C 1
ATOM 3069 O O . THR A 1 413 ? -14.709 -3.022 11.233 1.00 97.75 413 THR A O 1
ATOM 3072 N N . LEU A 1 414 ? -12.893 -4.325 11.531 1.00 97.94 414 LEU A N 1
ATOM 3073 C CA . LEU A 1 414 ? -13.529 -5.265 12.455 1.00 97.94 414 LEU A CA 1
ATOM 3074 C C . LEU A 1 414 ? -13.974 -4.582 13.753 1.00 97.94 414 LEU A C 1
ATOM 3076 O O . LEU A 1 414 ? -15.073 -4.847 14.220 1.00 97.94 414 LEU A O 1
ATOM 3080 N N . GLY A 1 415 ? -13.175 -3.656 14.287 1.00 97.69 415 GLY A N 1
ATOM 3081 C CA . GLY A 1 415 ? -13.523 -2.870 15.469 1.00 97.69 415 GLY A CA 1
ATOM 3082 C C . GLY A 1 415 ? -14.775 -2.019 15.256 1.00 97.69 415 GLY A C 1
ATOM 3083 O O . GLY A 1 415 ? -15.659 -2.029 16.103 1.00 97.69 415 GLY A O 1
ATOM 3084 N N . LEU A 1 416 ? -14.898 -1.355 14.098 1.00 97.94 416 LEU A N 1
ATOM 3085 C CA . LEU A 1 416 ? -16.108 -0.597 13.750 1.00 97.94 416 LEU A CA 1
ATOM 3086 C C . LEU A 1 416 ? -17.336 -1.497 13.540 1.00 97.94 416 LEU A C 1
ATOM 3088 O O . LEU A 1 416 ? -18.443 -1.087 13.873 1.00 97.94 416 LEU A O 1
ATOM 3092 N N . ILE A 1 417 ? -17.161 -2.698 12.976 1.00 98.56 417 ILE A N 1
ATOM 3093 C CA . ILE A 1 417 ? -18.252 -3.679 12.847 1.00 98.56 417 ILE A CA 1
ATOM 3094 C C . ILE A 1 417 ? -18.715 -4.121 14.236 1.00 98.56 417 ILE A C 1
ATOM 3096 O O . ILE A 1 417 ? -19.911 -4.079 14.510 1.00 98.56 417 ILE A O 1
ATOM 3100 N N . LEU A 1 418 ? -17.767 -4.477 15.107 1.00 98.44 418 LEU A N 1
ATOM 3101 C CA . LEU A 1 418 ? -18.033 -4.905 16.476 1.00 98.44 418 LEU A CA 1
ATOM 3102 C C . LEU A 1 418 ? -18.814 -3.835 17.249 1.00 98.44 418 LEU A C 1
ATOM 3104 O O . LEU A 1 418 ? -19.841 -4.147 17.841 1.00 98.44 418 LEU A O 1
ATOM 3108 N N . ASP A 1 419 ? -18.378 -2.575 17.176 1.00 97.69 419 ASP A N 1
ATOM 3109 C CA . ASP A 1 419 ? -19.070 -1.443 17.805 1.00 97.69 419 ASP A CA 1
ATOM 3110 C C . ASP A 1 419 ? -20.524 -1.317 17.368 1.00 97.69 419 ASP A C 1
ATOM 3112 O O . ASP A 1 419 ? -21.431 -1.277 18.197 1.00 97.69 419 ASP A O 1
ATOM 3116 N N . LEU A 1 420 ? -20.755 -1.304 16.056 1.00 98.00 420 LEU A N 1
ATOM 3117 C CA . LEU A 1 420 ? -22.096 -1.144 15.508 1.00 98.00 420 LEU A CA 1
ATOM 3118 C C . LEU A 1 420 ? -23.011 -2.324 15.836 1.00 98.00 420 LEU A C 1
ATOM 3120 O O . LEU A 1 420 ? -24.203 -2.120 16.056 1.00 98.00 420 LEU A O 1
ATOM 3124 N N . GLN A 1 421 ? -22.473 -3.543 15.877 1.00 98.25 421 GLN A N 1
ATOM 3125 C CA . GLN A 1 421 ? -23.225 -4.732 16.277 1.00 98.25 421 GLN A CA 1
ATOM 3126 C C . GLN A 1 421 ? -23.627 -4.659 17.755 1.00 98.25 421 GLN A C 1
ATOM 3128 O O . GLN A 1 421 ? -24.786 -4.923 18.076 1.00 98.25 421 GLN A O 1
ATOM 3133 N N . GLN A 1 422 ? -22.720 -4.231 18.641 1.00 97.88 422 GLN A N 1
ATOM 3134 C CA . GLN A 1 422 ? -23.028 -4.041 20.063 1.00 97.88 422 GLN A CA 1
ATOM 3135 C C . GLN A 1 422 ? -24.071 -2.938 20.284 1.00 97.88 422 GLN A C 1
ATOM 3137 O O . GLN A 1 422 ? -25.031 -3.137 21.025 1.00 97.88 422 GLN A O 1
ATOM 3142 N N . GLU A 1 423 ? -23.931 -1.792 19.613 1.00 97.06 423 GLU A N 1
ATOM 3143 C CA . GLU A 1 423 ? -24.905 -0.694 19.688 1.00 97.06 423 GLU A CA 1
ATOM 3144 C C . GLU A 1 423 ? -26.288 -1.098 19.150 1.00 97.06 423 GLU A C 1
ATOM 3146 O O . GLU A 1 423 ? -27.312 -0.623 19.644 1.00 97.06 423 GLU A O 1
ATOM 3151 N N . ALA A 1 424 ? -26.333 -1.995 18.161 1.00 96.81 424 ALA A N 1
ATOM 3152 C CA . ALA A 1 424 ? -27.566 -2.528 17.590 1.00 96.81 424 ALA A CA 1
ATOM 3153 C C . ALA A 1 424 ? -28.181 -3.696 18.391 1.00 96.81 424 ALA A C 1
ATOM 3155 O O . ALA A 1 424 ? -29.253 -4.174 18.013 1.00 96.81 424 ALA A O 1
ATOM 3156 N N . GLY A 1 425 ? -27.532 -4.167 19.466 1.00 96.88 425 GLY A N 1
ATOM 3157 C CA . GLY A 1 425 ? -27.971 -5.336 20.242 1.00 96.88 425 GLY A CA 1
ATOM 3158 C C . GLY A 1 425 ? -27.890 -6.658 19.467 1.00 96.88 425 GLY A C 1
ATOM 3159 O O . GLY A 1 425 ? -28.693 -7.564 19.690 1.00 96.88 425 GLY A O 1
ATOM 3160 N N . GLN A 1 426 ? -26.971 -6.755 18.504 1.00 97.62 426 GLN A N 1
ATOM 3161 C CA . GLN A 1 426 ? -26.708 -7.957 17.707 1.00 97.62 426 GLN A CA 1
ATOM 3162 C C . GLN A 1 426 ? -25.644 -8.826 18.393 1.00 97.62 426 GLN A C 1
ATOM 3164 O O . GLN A 1 426 ? -24.570 -9.056 17.838 1.00 97.62 426 GLN A O 1
ATOM 3169 N N . ASP A 1 427 ? -25.937 -9.286 19.611 1.00 97.38 427 ASP A N 1
ATOM 3170 C CA . ASP A 1 427 ? -24.955 -9.917 20.508 1.00 97.38 427 ASP A CA 1
ATOM 3171 C C . ASP A 1 427 ? -24.237 -11.122 19.866 1.00 97.38 427 ASP A C 1
ATOM 3173 O O . ASP A 1 427 ? -23.017 -11.224 19.917 1.00 97.38 427 ASP A O 1
ATOM 3177 N N . GLU A 1 428 ? -24.962 -12.000 19.164 1.00 97.88 428 GLU A N 1
ATOM 3178 C CA . GLU A 1 428 ? -24.361 -13.167 18.494 1.00 97.88 428 GLU A CA 1
ATOM 3179 C C . GLU A 1 428 ? -23.392 -12.785 17.360 1.00 97.88 428 GLU A C 1
ATOM 3181 O O . GLU A 1 428 ? -22.325 -13.392 17.222 1.00 97.88 428 GLU A O 1
ATOM 3186 N N . ASP A 1 429 ? -23.727 -11.762 16.567 1.00 98.00 429 ASP A N 1
ATOM 3187 C CA . ASP A 1 429 ? -22.862 -11.290 15.482 1.00 98.00 429 ASP A CA 1
ATOM 3188 C C . ASP A 1 429 ? -21.634 -10.554 16.048 1.00 98.00 429 ASP A C 1
ATOM 3190 O O . ASP A 1 429 ? -20.514 -10.746 15.563 1.00 98.00 429 ASP A O 1
ATOM 3194 N N . ALA A 1 430 ? -21.827 -9.763 17.114 1.00 98.31 430 ALA A N 1
ATOM 3195 C CA . ALA A 1 430 ? -20.749 -9.109 17.853 1.00 98.31 430 ALA A CA 1
ATOM 3196 C C . ALA A 1 430 ? -19.774 -10.142 18.437 1.00 98.31 430 ALA A C 1
ATOM 3198 O O . ALA A 1 430 ? -18.558 -10.013 18.260 1.00 98.31 430 ALA A O 1
ATOM 3199 N N . ARG A 1 431 ? -20.293 -11.214 19.050 1.00 98.31 431 ARG A N 1
ATOM 3200 C CA . ARG A 1 431 ? -19.495 -12.340 19.541 1.00 98.31 431 ARG A CA 1
ATOM 3201 C C . ARG A 1 431 ? -18.648 -12.952 18.437 1.00 98.31 431 ARG A C 1
ATOM 3203 O O . ARG A 1 431 ? -17.437 -13.086 18.600 1.00 98.31 431 ARG A O 1
ATOM 3210 N N . GLN A 1 432 ? -19.257 -13.282 17.298 1.00 98.19 432 GLN A N 1
ATOM 3211 C CA . GLN A 1 432 ? -18.548 -13.898 16.177 1.00 98.19 432 GLN A CA 1
ATOM 3212 C C . GLN A 1 432 ? -17.444 -12.979 15.624 1.00 98.19 432 GLN A C 1
ATOM 3214 O O . GLN A 1 432 ? -16.337 -13.434 15.303 1.00 98.19 432 GLN A O 1
ATOM 3219 N N . THR A 1 433 ? -17.713 -11.675 15.527 1.00 98.38 433 THR A N 1
ATOM 3220 C CA . THR A 1 433 ? -16.708 -10.681 15.130 1.00 98.38 433 THR A CA 1
ATOM 3221 C C . THR A 1 433 ? -15.562 -10.629 16.143 1.00 98.38 433 THR A C 1
ATOM 3223 O O . THR A 1 433 ? -14.396 -10.641 15.744 1.00 98.38 433 THR A O 1
ATOM 3226 N N . ALA A 1 434 ? -15.861 -10.638 17.444 1.00 98.50 434 ALA A N 1
ATOM 3227 C CA . ALA A 1 434 ? -14.854 -10.637 18.499 1.00 98.50 434 ALA A CA 1
ATOM 3228 C C . ALA A 1 434 ? -13.996 -11.918 18.500 1.00 98.50 434 ALA A C 1
ATOM 3230 O O . ALA A 1 434 ? -12.770 -11.833 18.592 1.00 98.50 434 ALA A O 1
ATOM 3231 N N . GLU A 1 435 ? -14.598 -13.097 18.322 1.00 98.06 435 GLU A N 1
ATOM 3232 C CA . GLU A 1 435 ? -13.869 -14.364 18.154 1.00 98.06 435 GLU A CA 1
ATOM 3233 C C . GLU A 1 435 ? -12.914 -14.294 16.961 1.00 98.06 435 GLU A C 1
ATOM 3235 O O . GLU A 1 435 ? -11.724 -14.582 17.103 1.00 98.06 435 GLU A O 1
ATOM 3240 N N . THR A 1 436 ? -13.403 -13.800 15.819 1.00 96.81 436 THR A N 1
ATOM 3241 C CA . THR A 1 436 ? -12.578 -13.584 14.622 1.00 96.81 436 THR A CA 1
ATOM 3242 C C . THR A 1 436 ? -11.392 -12.673 14.947 1.00 96.81 436 THR A C 1
ATOM 3244 O O . THR A 1 436 ? -10.245 -13.017 14.671 1.00 96.81 436 THR A O 1
ATOM 3247 N N . MET A 1 437 ? -11.621 -11.530 15.597 1.00 97.75 437 MET A N 1
ATOM 3248 C CA . MET A 1 437 ? -10.546 -10.610 15.982 1.00 97.75 437 MET A CA 1
ATOM 3249 C C . MET A 1 437 ? -9.508 -11.270 16.902 1.00 97.75 437 MET A C 1
ATOM 3251 O O . MET A 1 437 ? -8.311 -11.024 16.737 1.00 97.75 437 MET A O 1
ATOM 3255 N N . VAL A 1 438 ? -9.927 -12.115 17.847 1.00 97.12 438 VAL A N 1
ATOM 3256 C CA . VAL A 1 438 ? -9.023 -12.858 18.741 1.00 97.12 438 VAL A CA 1
ATOM 3257 C C . VAL A 1 438 ? -8.198 -13.894 17.976 1.00 97.12 438 VAL A C 1
ATOM 3259 O O . VAL A 1 438 ? -6.979 -13.961 18.156 1.00 97.12 438 VAL A O 1
ATOM 3262 N N . GLU A 1 439 ? -8.817 -14.662 17.078 1.00 95.12 439 GLU A N 1
ATOM 3263 C CA . GLU A 1 439 ? -8.109 -15.617 16.215 1.00 95.12 439 GLU A CA 1
ATOM 3264 C C . GLU A 1 439 ? -7.051 -14.916 15.352 1.00 95.12 439 GLU A C 1
ATOM 3266 O O . GLU A 1 439 ? -5.920 -15.396 15.196 1.00 95.12 439 GLU A O 1
ATOM 3271 N N . MET A 1 440 ? -7.381 -13.724 14.853 1.00 94.25 440 MET A N 1
ATOM 3272 C CA . MET A 1 440 ? -6.500 -12.925 14.010 1.00 94.25 440 MET A CA 1
ATOM 3273 C C . MET A 1 440 ? -5.321 -12.297 14.747 1.00 94.25 440 MET A C 1
ATOM 3275 O O . MET A 1 440 ? -4.359 -11.900 14.086 1.00 94.25 440 MET A O 1
ATOM 3279 N N . ALA A 1 441 ? -5.316 -12.244 16.080 1.00 93.19 441 ALA A N 1
ATOM 3280 C CA . ALA A 1 441 ? -4.191 -11.694 16.844 1.00 93.19 441 ALA A CA 1
ATOM 3281 C C . ALA A 1 441 ? -2.860 -12.405 16.540 1.00 93.19 441 ALA A C 1
ATOM 3283 O O . ALA A 1 441 ? -1.787 -11.808 16.616 1.00 93.19 441 ALA A O 1
ATOM 3284 N N . LYS A 1 442 ? -2.923 -13.681 16.137 1.00 91.56 442 LYS A N 1
ATOM 3285 C CA . LYS A 1 442 ? -1.752 -14.491 15.761 1.00 91.56 442 LYS A CA 1
ATOM 3286 C C . LYS A 1 442 ? -1.464 -14.492 14.257 1.00 91.56 442 LYS A C 1
ATOM 3288 O O . LYS A 1 442 ? -0.468 -15.077 13.831 1.00 91.56 442 LYS A O 1
ATOM 3293 N N . ALA A 1 443 ? -2.317 -13.873 13.442 1.00 91.44 443 ALA A N 1
ATOM 3294 C CA . ALA A 1 443 ? -2.151 -13.849 11.996 1.00 91.44 443 ALA A CA 1
ATOM 3295 C C . ALA A 1 443 ? -0.934 -13.002 11.579 1.00 91.44 443 ALA A C 1
ATOM 3297 O O . ALA A 1 443 ? -0.513 -12.066 12.267 1.00 91.44 443 ALA A O 1
ATOM 3298 N N . ALA A 1 444 ? -0.363 -13.316 10.413 1.00 90.00 444 ALA A N 1
ATOM 3299 C CA . ALA A 1 444 ? 0.811 -12.619 9.885 1.00 90.00 444 ALA A CA 1
ATOM 3300 C C . ALA A 1 444 ? 0.640 -11.083 9.764 1.00 90.00 444 ALA A C 1
ATOM 3302 O O . ALA A 1 444 ? 1.573 -10.379 10.149 1.00 90.00 444 ALA A O 1
ATOM 3303 N N . PRO A 1 445 ? -0.514 -10.533 9.319 1.00 88.06 445 PRO A N 1
ATOM 3304 C CA . PRO A 1 445 ? -0.720 -9.083 9.226 1.00 88.06 445 PRO A CA 1
ATOM 3305 C C . PRO A 1 445 ? -0.598 -8.350 10.570 1.00 88.06 445 PRO A C 1
ATOM 3307 O O . PRO A 1 445 ? -0.110 -7.225 10.604 1.00 88.06 445 PRO A O 1
ATOM 3310 N N . ASN A 1 446 ? -0.980 -9.003 11.672 1.00 88.50 446 ASN A N 1
ATOM 3311 C CA . ASN A 1 446 ? -1.011 -8.398 13.010 1.00 88.50 446 ASN A CA 1
ATOM 3312 C C . ASN A 1 446 ? 0.292 -8.622 13.794 1.00 88.50 446 ASN A C 1
ATOM 3314 O O . ASN A 1 446 ? 0.640 -7.859 14.697 1.00 88.50 446 ASN A O 1
ATOM 3318 N N . THR A 1 447 ? 1.069 -9.636 13.409 1.00 89.25 447 THR A N 1
ATOM 3319 C CA . THR A 1 447 ? 2.384 -9.926 14.002 1.00 89.25 447 THR A CA 1
ATOM 3320 C C . THR A 1 447 ? 3.528 -9.205 13.280 1.00 89.25 447 THR A C 1
ATOM 3322 O O . THR A 1 447 ? 4.474 -8.764 13.930 1.00 89.25 447 THR A O 1
ATOM 3325 N N . LEU A 1 448 ? 3.438 -9.013 11.959 1.00 85.44 448 LEU A N 1
ATOM 3326 C CA . LEU A 1 448 ? 4.447 -8.336 11.133 1.00 85.44 448 LEU A CA 1
ATOM 3327 C C . LEU A 1 448 ? 4.045 -6.881 10.844 1.00 85.44 448 LEU A C 1
ATOM 3329 O O . LEU A 1 448 ? 3.686 -6.524 9.722 1.00 85.44 448 LEU A O 1
ATOM 3333 N N . ARG A 1 449 ? 4.116 -6.027 11.867 1.00 83.25 449 ARG A N 1
ATOM 3334 C CA . ARG A 1 449 ? 3.683 -4.620 11.800 1.00 83.25 449 ARG A CA 1
ATOM 3335 C C . ARG A 1 449 ? 4.798 -3.691 11.359 1.00 83.25 449 ARG A C 1
ATOM 3337 O O . ARG A 1 449 ? 5.850 -3.704 11.979 1.00 83.25 449 ARG A O 1
ATOM 3344 N N . ALA A 1 450 ? 4.548 -2.822 10.376 1.00 81.81 450 ALA A N 1
ATOM 3345 C CA . ALA A 1 450 ? 5.524 -1.824 9.912 1.00 81.81 450 ALA A CA 1
ATOM 3346 C C . ALA A 1 450 ? 6.095 -0.945 11.044 1.00 81.81 450 ALA A C 1
ATOM 3348 O O . ALA A 1 450 ? 7.261 -0.568 10.985 1.00 81.81 450 ALA A O 1
ATOM 3349 N N . LEU A 1 451 ? 5.281 -0.670 12.068 1.00 88.44 451 LEU A N 1
ATOM 3350 C CA . LEU A 1 451 ? 5.667 0.005 13.304 1.00 88.44 451 LEU A CA 1
ATOM 3351 C C . LEU A 1 451 ? 5.388 -0.938 14.486 1.00 88.44 451 LEU A C 1
ATOM 3353 O O . LEU A 1 451 ? 4.265 -0.948 14.996 1.00 88.44 451 LEU A O 1
ATOM 3357 N N . PRO A 1 452 ? 6.351 -1.781 14.902 1.00 90.12 452 PRO A N 1
ATOM 3358 C CA . PRO A 1 452 ? 6.160 -2.691 16.034 1.00 90.12 452 PRO A CA 1
ATOM 3359 C C . PRO A 1 452 ? 5.910 -1.956 17.362 1.00 90.12 452 PRO A C 1
ATOM 3361 O O . PRO A 1 452 ? 5.400 -2.559 18.308 1.00 90.12 452 PRO A O 1
ATOM 3364 N N . GLU A 1 453 ? 6.247 -0.667 17.432 1.00 92.88 453 GLU A N 1
ATOM 3365 C CA . GLU A 1 453 ? 5.975 0.215 18.563 1.00 92.88 453 GLU A CA 1
ATOM 3366 C C . GLU A 1 453 ? 4.485 0.543 18.718 1.00 92.88 453 GLU A C 1
ATOM 3368 O O . GLU A 1 453 ? 4.051 0.797 19.838 1.00 92.88 453 GLU A O 1
ATOM 3373 N N . ILE A 1 454 ? 3.688 0.505 17.642 1.00 94.25 454 ILE A N 1
ATOM 3374 C CA . ILE A 1 454 ? 2.239 0.757 17.687 1.00 94.25 454 ILE A CA 1
ATOM 3375 C C . ILE A 1 454 ? 1.502 -0.561 17.935 1.00 94.25 454 ILE A C 1
ATOM 3377 O O . ILE A 1 454 ? 1.430 -1.423 17.055 1.00 94.25 454 ILE A O 1
ATOM 3381 N N . VAL A 1 455 ? 0.976 -0.736 19.147 1.00 95.75 455 VAL A N 1
ATOM 3382 C CA . VAL A 1 455 ? 0.237 -1.924 19.589 1.00 95.75 455 VAL A CA 1
ATOM 3383 C C . VAL A 1 455 ? -1.248 -1.755 19.265 1.00 95.75 455 VAL A C 1
ATOM 3385 O O . VAL A 1 455 ? -1.856 -0.813 19.757 1.00 95.75 455 VAL A O 1
ATOM 3388 N N . PRO A 1 456 ? -1.856 -2.638 18.455 1.00 95.06 456 PRO A N 1
ATOM 3389 C CA . PRO A 1 456 ? -3.285 -2.559 18.180 1.00 95.06 456 PRO A CA 1
ATOM 3390 C C . PRO A 1 456 ? -4.082 -2.939 19.433 1.00 95.06 456 PRO A C 1
ATOM 3392 O O . PRO A 1 456 ? -3.866 -3.999 20.026 1.00 95.06 456 PRO A O 1
ATOM 3395 N N . THR A 1 457 ? -5.005 -2.071 19.837 1.00 96.88 457 THR A N 1
ATOM 3396 C CA . THR A 1 457 ? -5.848 -2.266 21.037 1.00 96.88 457 THR A CA 1
ATOM 3397 C C . THR A 1 457 ? -7.216 -2.858 20.707 1.00 96.88 457 THR A C 1
ATOM 3399 O O . THR A 1 457 ? -7.933 -3.309 21.595 1.00 96.88 457 THR A O 1
ATOM 3402 N N . GLU A 1 458 ? -7.542 -2.975 19.423 1.00 96.75 458 GLU A N 1
ATOM 3403 C CA . GLU A 1 458 ? -8.776 -3.561 18.901 1.00 96.75 458 GLU A CA 1
ATOM 3404 C C . GLU A 1 458 ? -8.951 -5.013 19.376 1.00 96.75 458 GLU A C 1
ATOM 3406 O O . GLU A 1 458 ? -10.059 -5.451 19.678 1.00 96.75 458 GLU A O 1
ATOM 3411 N N . HIS A 1 459 ? -7.855 -5.761 19.533 1.00 97.25 459 HIS A N 1
ATOM 3412 C CA . HIS A 1 459 ? -7.896 -7.104 20.115 1.00 97.25 459 HIS A CA 1
ATOM 3413 C C . HIS A 1 459 ? -8.333 -7.103 21.587 1.00 97.25 459 HIS A C 1
ATOM 3415 O O . HIS A 1 459 ? -9.046 -8.011 22.006 1.00 97.25 459 HIS A O 1
ATOM 3421 N N . ALA A 1 460 ? -7.939 -6.098 22.378 1.00 97.56 460 ALA A N 1
ATOM 3422 C CA . ALA A 1 460 ? -8.346 -5.991 23.781 1.00 97.56 460 ALA A CA 1
ATOM 3423 C C . ALA A 1 460 ? -9.859 -5.777 23.894 1.00 97.56 460 ALA A C 1
ATOM 3425 O O . ALA A 1 460 ? -10.517 -6.394 24.731 1.00 97.56 460 ALA A O 1
ATOM 3426 N N . LYS A 1 461 ? -10.413 -4.974 22.981 1.00 97.00 461 LYS A N 1
ATOM 3427 C CA . LYS A 1 461 ? -11.853 -4.769 22.846 1.00 97.00 461 LYS A CA 1
ATOM 3428 C C . LYS A 1 461 ? -12.595 -6.066 22.537 1.00 97.00 461 LYS A C 1
ATOM 3430 O O . LYS A 1 461 ? -13.583 -6.366 23.195 1.00 97.00 461 LYS A O 1
A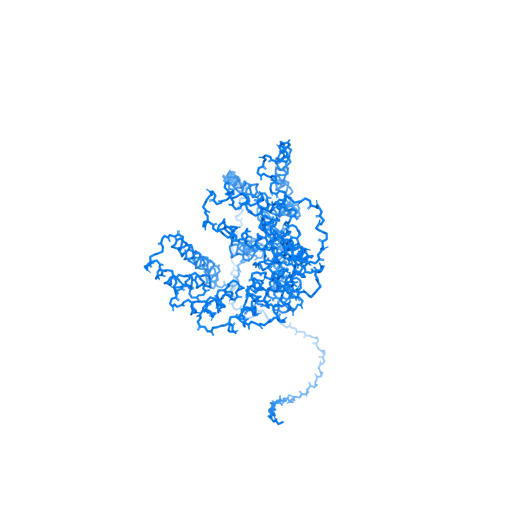TOM 3435 N N . ALA A 1 462 ? -12.085 -6.873 21.609 1.00 98.12 462 ALA A N 1
ATOM 3436 C CA . ALA A 1 462 ? -12.664 -8.180 21.312 1.00 98.12 462 ALA A CA 1
ATOM 3437 C C . ALA A 1 462 ? -12.681 -9.101 22.548 1.00 98.12 462 ALA A C 1
ATOM 3439 O O . ALA A 1 462 ? -13.713 -9.686 22.869 1.00 98.12 462 ALA A O 1
ATOM 3440 N N . TYR A 1 463 ? -11.579 -9.168 23.304 1.00 98.38 463 TYR A N 1
ATOM 3441 C CA . TYR A 1 463 ? -11.543 -9.922 24.562 1.00 98.38 463 TYR A CA 1
ATOM 3442 C C . TYR A 1 463 ? -12.559 -9.420 25.591 1.00 98.38 463 TYR A C 1
ATOM 3444 O O . TYR A 1 463 ? -13.142 -10.236 26.301 1.00 98.38 463 TYR A O 1
ATOM 3452 N N . LEU A 1 464 ? -12.792 -8.107 25.665 1.00 98.00 464 LEU A N 1
ATOM 3453 C CA . LEU A 1 464 ? -13.777 -7.515 26.569 1.00 98.00 464 LEU A CA 1
ATOM 3454 C C . LEU A 1 464 ? -15.211 -7.944 26.227 1.00 98.00 464 LEU A C 1
ATOM 3456 O O . LEU A 1 464 ? -15.969 -8.285 27.133 1.00 98.00 464 LEU A O 1
ATOM 3460 N N . VAL A 1 465 ? -15.573 -7.966 24.940 1.00 98.12 465 VAL A N 1
ATOM 3461 C CA . VAL A 1 465 ? -16.892 -8.455 24.492 1.00 98.12 465 VAL A CA 1
ATOM 3462 C C . VAL A 1 465 ? -17.082 -9.912 24.901 1.00 98.12 465 VAL A C 1
ATOM 3464 O O . VAL A 1 465 ? -18.028 -10.236 25.616 1.00 98.12 465 VAL A O 1
ATOM 3467 N N . LEU A 1 466 ? -16.111 -10.769 24.573 1.00 98.44 466 LEU A N 1
ATOM 3468 C CA . LEU A 1 466 ? -16.160 -12.187 24.934 1.00 98.44 466 LEU A CA 1
ATOM 3469 C C . LEU A 1 466 ? -16.178 -12.409 26.452 1.00 98.44 466 LEU A C 1
ATOM 3471 O O . LEU A 1 466 ? -16.804 -13.352 26.929 1.00 98.44 466 LEU A O 1
ATOM 3475 N N . ALA A 1 467 ? -15.491 -11.564 27.228 1.00 97.94 467 ALA A N 1
ATOM 3476 C CA . ALA A 1 467 ? -15.489 -11.651 28.685 1.00 97.94 467 ALA A CA 1
ATOM 3477 C C . ALA A 1 467 ? -16.877 -11.358 29.264 1.00 97.94 467 ALA A C 1
ATOM 3479 O O . ALA A 1 467 ? -17.319 -12.051 30.177 1.00 97.94 467 ALA A O 1
ATOM 3480 N N . ARG A 1 468 ? -17.579 -10.353 28.736 1.00 97.06 468 ARG A N 1
ATOM 3481 C CA . ARG A 1 468 ? -18.915 -9.961 29.213 1.00 97.06 468 ARG A CA 1
ATOM 3482 C C . ARG A 1 468 ? -19.985 -11.008 28.900 1.00 97.06 468 ARG A C 1
ATOM 3484 O O . ARG A 1 468 ? -20.919 -11.155 29.680 1.00 97.06 468 ARG A O 1
ATOM 3491 N N . GLU A 1 469 ? -19.812 -11.762 27.821 1.00 97.06 469 GLU A N 1
ATOM 3492 C CA . GLU A 1 469 ? -20.717 -12.846 27.421 1.00 97.06 469 GLU A CA 1
ATOM 3493 C C . GLU A 1 469 ? -20.366 -14.214 28.032 1.00 97.06 469 GLU A C 1
ATOM 3495 O O . GLU A 1 469 ? -21.155 -15.161 27.967 1.00 97.06 469 GLU A O 1
ATOM 3500 N N . ALA A 1 470 ? -19.178 -14.358 28.626 1.00 97.56 470 ALA A N 1
ATOM 3501 C CA . ALA A 1 470 ? -18.744 -15.616 29.217 1.00 97.56 470 ALA A CA 1
ATOM 3502 C C . ALA A 1 470 ? -19.530 -15.942 30.500 1.00 97.56 470 ALA A C 1
ATOM 3504 O O . ALA A 1 470 ? -19.472 -15.219 31.491 1.00 97.56 470 ALA A O 1
ATOM 3505 N N . ASN A 1 471 ? -20.202 -17.098 30.505 1.00 97.25 471 ASN A N 1
ATOM 3506 C CA . ASN A 1 471 ? -20.939 -17.596 31.674 1.00 97.25 471 ASN A CA 1
ATOM 3507 C C . ASN A 1 471 ? -20.036 -18.211 32.758 1.00 97.25 471 ASN A C 1
ATOM 3509 O O . ASN A 1 471 ? -20.446 -18.311 33.911 1.00 97.25 471 ASN A O 1
ATOM 3513 N N . ASP A 1 472 ? -18.835 -18.671 32.392 1.00 97.38 472 ASP A N 1
ATOM 3514 C CA . ASP A 1 472 ? -17.862 -19.240 33.330 1.00 97.38 472 ASP A CA 1
ATOM 3515 C C . ASP A 1 472 ? -16.971 -18.127 33.915 1.00 97.38 472 ASP A C 1
ATOM 3517 O O . ASP A 1 472 ? -16.202 -17.517 33.161 1.00 97.38 472 ASP A O 1
ATOM 3521 N N . PRO A 1 473 ? -17.006 -17.879 35.242 1.00 96.50 473 PRO A N 1
ATOM 3522 C CA . PRO A 1 473 ? -16.179 -16.858 35.879 1.00 96.50 473 PRO A CA 1
ATOM 3523 C C . PRO A 1 473 ? -14.677 -17.032 35.646 1.00 96.50 473 PRO A C 1
ATOM 3525 O O . PRO A 1 473 ? -13.952 -16.042 35.540 1.00 96.50 473 PRO A O 1
ATOM 3528 N N . ALA A 1 474 ? -14.186 -18.274 35.558 1.00 95.38 474 ALA A N 1
ATOM 3529 C CA . ALA A 1 474 ? -12.767 -18.524 35.320 1.00 95.38 474 ALA A CA 1
ATOM 3530 C C . ALA A 1 474 ? -12.366 -18.070 33.911 1.00 95.38 474 ALA A C 1
ATOM 3532 O O . ALA A 1 474 ? -11.377 -17.350 33.743 1.00 95.38 474 ALA A O 1
ATOM 3533 N N . ARG A 1 475 ? -13.175 -18.424 32.905 1.00 96.69 475 ARG A N 1
ATOM 3534 C CA . ARG A 1 475 ? -12.992 -17.964 31.526 1.00 96.69 475 ARG A CA 1
ATOM 3535 C C . ARG A 1 475 ? -13.126 -16.448 31.396 1.00 96.69 475 ARG A C 1
ATOM 3537 O O . ARG A 1 475 ? -12.300 -15.825 30.733 1.00 96.69 475 ARG A O 1
ATOM 3544 N N . GLN A 1 476 ? -14.125 -15.853 32.042 1.00 97.25 476 GLN A N 1
ATOM 3545 C CA . GLN A 1 476 ? -14.312 -14.403 32.073 1.00 97.25 476 GLN A CA 1
ATOM 3546 C C . GLN A 1 476 ? -13.059 -13.699 32.625 1.00 97.25 476 GLN A C 1
ATOM 3548 O O . GLN A 1 476 ? -12.528 -12.786 31.991 1.00 97.25 476 GLN A O 1
ATOM 3553 N N . TYR A 1 477 ? -12.520 -14.171 33.755 1.00 95.75 477 TYR A N 1
ATOM 3554 C CA . TYR A 1 477 ? -11.280 -13.656 34.349 1.00 95.75 477 TYR A CA 1
ATOM 3555 C C . TYR A 1 477 ? -10.063 -13.792 33.426 1.00 95.75 477 TYR A C 1
ATOM 3557 O O . TYR A 1 477 ? -9.248 -12.867 33.325 1.00 95.75 477 TYR A O 1
ATOM 3565 N N . GLU A 1 478 ? -9.935 -14.923 32.731 1.00 96.12 478 GLU A N 1
ATOM 3566 C CA . GLU A 1 478 ? -8.876 -15.148 31.748 1.00 96.12 478 GLU A CA 1
ATOM 3567 C C . GLU A 1 478 ? -8.949 -14.127 30.601 1.00 96.12 478 GLU A C 1
ATOM 3569 O O . GLU A 1 478 ? -7.939 -13.505 30.272 1.00 96.12 478 GLU A O 1
ATOM 3574 N N . LEU A 1 479 ? -10.138 -13.906 30.033 1.00 97.25 479 LEU A N 1
ATOM 3575 C CA . LEU A 1 479 ? -10.357 -12.981 28.917 1.00 97.25 479 LEU A CA 1
ATOM 3576 C C . LEU A 1 479 ? -10.047 -11.529 29.308 1.00 97.25 479 LEU A C 1
ATOM 3578 O O . LEU A 1 479 ? -9.296 -10.854 28.604 1.00 97.25 479 LEU A O 1
ATOM 3582 N N . TYR A 1 480 ? -10.512 -11.070 30.475 1.00 97.25 480 TYR A N 1
ATOM 3583 C CA . TYR A 1 480 ? -10.129 -9.755 31.002 1.00 97.25 480 TYR A CA 1
ATOM 3584 C C . TYR A 1 480 ? -8.615 -9.629 31.208 1.00 97.25 480 TYR A C 1
ATOM 3586 O O . TYR A 1 480 ? -8.017 -8.599 30.898 1.00 97.25 480 TYR A O 1
ATOM 3594 N N . THR A 1 481 ? -7.966 -10.689 31.692 1.00 95.00 481 THR A N 1
ATOM 3595 C CA . THR A 1 481 ? -6.508 -10.708 31.869 1.00 95.00 481 THR A CA 1
ATOM 3596 C C . THR A 1 481 ? -5.775 -10.587 30.528 1.00 95.00 481 THR A C 1
ATOM 3598 O O . THR A 1 481 ? -4.769 -9.880 30.447 1.00 95.00 481 THR A O 1
ATOM 3601 N N . GLN A 1 482 ? -6.284 -11.217 29.466 1.00 96.50 482 GLN A N 1
ATOM 3602 C CA . GLN A 1 482 ? -5.736 -11.090 28.111 1.00 96.50 482 GLN A CA 1
ATOM 3603 C C . GLN A 1 482 ? -5.933 -9.678 27.538 1.00 96.50 482 GLN A C 1
ATOM 3605 O O . GLN A 1 482 ? -4.992 -9.127 26.965 1.00 96.50 482 GLN A O 1
ATOM 3610 N N . ALA A 1 483 ? -7.094 -9.049 27.760 1.00 97.00 483 ALA A N 1
ATOM 3611 C CA . ALA A 1 483 ? -7.332 -7.655 27.375 1.00 97.00 483 ALA A CA 1
ATOM 3612 C C . ALA A 1 483 ? -6.333 -6.697 28.053 1.00 97.00 483 ALA A C 1
ATOM 3614 O O . ALA A 1 483 ? -5.666 -5.903 27.389 1.00 97.00 483 ALA A O 1
ATOM 3615 N N . LEU A 1 484 ? -6.156 -6.822 29.373 1.00 95.94 484 LEU A N 1
ATOM 3616 C CA . LEU A 1 484 ? -5.222 -5.996 30.146 1.00 95.94 484 LEU A CA 1
ATOM 3617 C C . LEU A 1 484 ? -3.762 -6.209 29.733 1.00 95.94 484 LEU A C 1
ATOM 3619 O O . LEU A 1 484 ? -2.971 -5.267 29.769 1.00 95.94 484 LEU A O 1
ATOM 3623 N N . ALA A 1 485 ? -3.385 -7.421 29.315 1.00 95.31 485 ALA A N 1
ATOM 3624 C CA . ALA A 1 485 ? -2.043 -7.690 28.803 1.00 95.31 485 ALA A CA 1
ATOM 3625 C C . ALA A 1 485 ? -1.729 -6.867 27.540 1.00 95.31 485 ALA A C 1
ATOM 3627 O O . ALA A 1 485 ? -0.621 -6.342 27.419 1.00 95.31 485 ALA A O 1
ATOM 3628 N N . ILE A 1 486 ? -2.707 -6.685 26.645 1.00 95.94 486 ILE A N 1
ATOM 3629 C CA . ILE A 1 486 ? -2.555 -5.855 25.440 1.00 95.94 486 ILE A CA 1
ATOM 3630 C C . ILE A 1 486 ? -2.389 -4.381 25.817 1.00 95.94 486 ILE A C 1
ATOM 3632 O O . ILE A 1 486 ? -1.468 -3.731 25.326 1.00 95.94 486 ILE A O 1
ATOM 3636 N N . TYR A 1 487 ? -3.212 -3.857 26.732 1.00 96.62 487 TYR A N 1
ATOM 3637 C CA . TYR A 1 487 ? -3.062 -2.474 27.201 1.00 96.62 487 TYR A CA 1
ATOM 3638 C C . TYR A 1 487 ? -1.721 -2.235 27.911 1.00 96.62 487 TYR A C 1
ATOM 3640 O O . TYR A 1 487 ? -1.123 -1.176 27.736 1.00 96.62 487 TYR A O 1
ATOM 3648 N N . ARG A 1 488 ? -1.193 -3.219 28.653 1.00 95.12 488 ARG A N 1
ATOM 3649 C CA . ARG A 1 488 ? 0.162 -3.145 29.239 1.00 95.12 488 ARG A CA 1
ATOM 3650 C C . ARG A 1 488 ? 1.240 -3.071 28.165 1.00 95.12 488 ARG A C 1
ATOM 3652 O O . ARG A 1 488 ? 2.167 -2.275 28.292 1.00 95.12 488 ARG A O 1
ATOM 3659 N N . GLU A 1 489 ? 1.129 -3.875 27.110 1.00 94.94 489 GLU A N 1
ATOM 3660 C CA . GLU A 1 489 ? 2.065 -3.814 25.985 1.00 94.94 489 GLU A CA 1
ATOM 3661 C C . GLU A 1 489 ? 1.974 -2.464 25.254 1.00 94.94 489 GLU A C 1
ATOM 3663 O O . GLU A 1 489 ? 3.008 -1.866 24.950 1.00 94.94 489 GLU A O 1
ATOM 3668 N N . TYR A 1 490 ? 0.758 -1.955 25.029 1.00 96.25 490 TYR A N 1
ATOM 3669 C CA . TYR A 1 490 ? 0.505 -0.630 24.456 1.00 96.25 490 TYR A CA 1
ATOM 3670 C C . TYR A 1 490 ? 1.149 0.481 25.287 1.00 96.25 490 TYR A C 1
ATOM 3672 O O . TYR A 1 490 ? 1.885 1.312 24.756 1.00 96.25 490 TYR A O 1
ATOM 3680 N N . ALA A 1 491 ? 0.943 0.461 26.601 1.00 96.19 491 ALA A N 1
ATOM 3681 C CA . ALA A 1 491 ? 1.546 1.414 27.521 1.00 96.19 491 ALA A CA 1
ATOM 3682 C C . ALA A 1 491 ? 3.080 1.354 27.478 1.00 96.19 491 ALA A C 1
ATOM 3684 O O . ALA A 1 491 ? 3.744 2.377 27.365 1.00 96.19 491 ALA A O 1
ATOM 3685 N N . ALA A 1 492 ? 3.655 0.149 27.476 1.00 94.88 492 ALA A N 1
ATOM 3686 C CA . ALA A 1 492 ? 5.103 -0.039 27.488 1.00 94.88 492 ALA A CA 1
ATOM 3687 C C . ALA A 1 492 ? 5.797 0.326 26.163 1.00 94.88 492 ALA A C 1
ATOM 3689 O O . ALA A 1 492 ? 6.968 0.708 26.174 1.00 94.88 492 ALA A O 1
ATOM 3690 N N . LYS A 1 493 ? 5.116 0.176 25.018 1.00 94.88 493 LYS A N 1
ATOM 3691 C CA . LYS A 1 493 ? 5.712 0.377 23.685 1.00 94.88 493 LYS A CA 1
ATOM 3692 C C . LYS A 1 493 ? 5.203 1.632 22.986 1.00 94.88 493 LYS A C 1
ATOM 3694 O O . LYS A 1 493 ? 6.001 2.469 22.566 1.00 94.88 493 LYS A O 1
ATOM 3699 N N . THR A 1 494 ? 3.886 1.766 22.864 1.00 95.81 494 THR A N 1
ATOM 3700 C CA . THR A 1 494 ? 3.245 2.803 22.049 1.00 95.81 494 THR A CA 1
ATOM 3701 C C . THR A 1 494 ? 3.314 4.164 22.713 1.00 95.81 494 THR A C 1
ATOM 3703 O O . THR A 1 494 ? 3.697 5.131 22.062 1.00 95.81 494 THR A O 1
ATOM 3706 N N . VAL A 1 495 ? 3.035 4.260 24.012 1.00 95.81 495 VAL A N 1
ATOM 3707 C CA . VAL A 1 495 ? 3.018 5.558 24.707 1.00 95.81 495 VAL A CA 1
ATOM 3708 C C . VAL A 1 495 ? 4.387 6.266 24.685 1.00 95.81 495 VAL A C 1
ATOM 3710 O O . VAL A 1 495 ? 4.432 7.424 24.259 1.00 95.81 495 VAL A O 1
ATOM 3713 N N . PRO A 1 496 ? 5.522 5.619 25.031 1.00 94.94 496 PRO A N 1
ATOM 3714 C CA . PRO A 1 496 ? 6.842 6.242 24.909 1.00 94.94 496 PRO A CA 1
ATOM 3715 C C . PRO A 1 496 ? 7.186 6.644 23.472 1.00 94.94 496 PRO A C 1
ATOM 3717 O O . PRO A 1 496 ? 7.792 7.694 23.246 1.00 94.94 496 PRO A O 1
ATOM 3720 N N . TYR A 1 497 ? 6.779 5.831 22.492 1.00 94.12 497 TYR A N 1
ATOM 3721 C CA . TYR A 1 497 ? 6.982 6.129 21.078 1.00 94.12 497 TYR A CA 1
ATOM 3722 C C . TYR A 1 497 ? 6.225 7.394 20.655 1.00 94.12 497 TYR A C 1
ATOM 3724 O O . TYR A 1 497 ? 6.838 8.304 20.090 1.00 94.12 497 TYR A O 1
ATOM 3732 N N . LEU A 1 498 ? 4.941 7.503 21.015 1.00 94.44 498 LEU A N 1
ATOM 3733 C CA . LEU A 1 498 ? 4.128 8.696 20.775 1.00 94.44 498 LEU A CA 1
ATOM 3734 C C . LEU A 1 498 ? 4.737 9.930 21.445 1.00 94.44 498 LEU A C 1
ATOM 3736 O O . LEU A 1 498 ? 4.936 10.936 20.770 1.00 94.44 498 LEU A O 1
ATOM 3740 N N . LYS A 1 499 ? 5.129 9.841 22.726 1.00 94.25 499 LYS A N 1
ATOM 3741 C CA . LYS A 1 499 ? 5.799 10.943 23.444 1.00 94.25 499 LYS A CA 1
ATOM 3742 C C . LYS A 1 499 ? 7.044 11.436 22.701 1.00 94.25 499 LYS A C 1
ATOM 3744 O O . LYS A 1 499 ? 7.243 12.641 22.558 1.00 94.25 499 LYS A O 1
ATOM 3749 N N . SER A 1 500 ? 7.865 10.508 22.203 1.00 93.94 500 SER A N 1
ATOM 3750 C CA . SER A 1 500 ? 9.124 10.840 21.527 1.00 93.94 500 SER A CA 1
ATOM 3751 C C . SER A 1 500 ? 8.945 11.594 20.205 1.00 93.94 500 SER A C 1
ATOM 3753 O O . SER A 1 500 ? 9.828 12.357 19.820 1.00 93.94 500 SER A O 1
ATOM 3755 N N . LEU A 1 501 ? 7.819 11.387 19.517 1.00 92.75 501 LEU A N 1
ATOM 3756 C CA . LEU A 1 501 ? 7.536 11.986 18.212 1.00 92.75 501 LEU A CA 1
ATOM 3757 C C . LEU A 1 501 ? 6.627 13.215 18.308 1.00 92.75 501 LEU A C 1
ATOM 3759 O O . LEU A 1 501 ? 6.819 14.163 17.553 1.00 92.75 501 LEU A O 1
ATOM 3763 N N . ALA A 1 502 ? 5.666 13.210 19.232 1.00 92.81 502 ALA A N 1
ATOM 3764 C CA . ALA A 1 502 ? 4.712 14.299 19.418 1.00 92.81 502 ALA A CA 1
ATOM 3765 C C . ALA A 1 502 ? 5.320 15.510 20.142 1.00 92.81 502 ALA A C 1
ATOM 3767 O O . ALA A 1 502 ? 4.766 16.603 20.087 1.00 92.81 502 ALA A O 1
ATOM 3768 N N . GLY A 1 503 ? 6.437 15.332 20.860 1.00 90.62 503 GLY A N 1
ATOM 3769 C CA . GLY A 1 503 ? 7.083 16.424 21.597 1.00 90.62 503 GLY A CA 1
ATOM 3770 C C . GLY A 1 503 ? 6.196 17.053 22.681 1.00 90.62 503 GLY A C 1
ATOM 3771 O O . GLY A 1 503 ? 6.429 18.196 23.060 1.00 90.62 503 GLY A O 1
ATOM 3772 N N . GLY A 1 504 ? 5.181 16.323 23.157 1.00 88.88 504 GLY A N 1
ATOM 3773 C CA . GLY A 1 504 ? 4.197 16.793 24.138 1.00 88.88 504 GLY A CA 1
ATOM 3774 C C . GLY A 1 504 ? 2.882 17.322 23.553 1.00 88.88 504 GLY A C 1
ATOM 3775 O O . GLY A 1 504 ? 1.974 17.602 24.329 1.00 88.88 504 GLY A O 1
ATOM 3776 N N . ASP A 1 505 ? 2.737 17.432 22.228 1.00 92.44 505 ASP A N 1
ATOM 3777 C CA . ASP A 1 505 ? 1.450 17.768 21.607 1.00 92.44 505 ASP A CA 1
ATOM 3778 C C . ASP A 1 505 ? 0.466 16.592 21.743 1.00 92.44 505 ASP A C 1
ATOM 3780 O O . ASP A 1 505 ? 0.663 15.521 21.165 1.00 92.44 505 ASP A O 1
ATOM 3784 N N . GLU A 1 506 ? -0.596 16.773 22.532 1.00 95.06 506 GLU A N 1
ATOM 3785 C CA . GLU A 1 506 ? -1.566 15.705 22.783 1.00 95.06 506 GLU A CA 1
ATOM 3786 C C . GLU A 1 506 ? -2.426 15.345 21.569 1.00 95.06 506 GLU A C 1
ATOM 3788 O O . GLU A 1 506 ? -2.964 14.232 21.508 1.00 95.06 506 GLU A O 1
ATOM 3793 N N . ASP A 1 507 ? -2.538 16.275 20.621 1.00 93.19 507 ASP A N 1
ATOM 3794 C CA . ASP A 1 507 ? -3.347 16.161 19.412 1.00 93.19 507 ASP A CA 1
ATOM 3795 C C . ASP A 1 507 ? -2.544 15.691 18.198 1.00 93.19 507 ASP A C 1
ATOM 3797 O O . ASP A 1 507 ? -3.134 15.333 17.175 1.00 93.19 507 ASP A O 1
ATOM 3801 N N . ALA A 1 508 ? -1.215 15.622 18.305 1.00 90.25 508 ALA A N 1
ATOM 3802 C CA . ALA A 1 508 ? -0.376 15.085 17.246 1.00 90.25 508 ALA A CA 1
ATOM 3803 C C . ALA A 1 508 ? -0.731 13.614 16.971 1.00 90.25 508 ALA A C 1
ATOM 3805 O O . ALA A 1 508 ? -0.524 12.726 17.803 1.00 90.25 508 ALA A O 1
ATOM 3806 N N . VAL A 1 509 ? -1.260 13.358 15.771 1.00 91.25 509 VAL A N 1
ATOM 3807 C CA . VAL A 1 509 ? -1.626 12.015 15.314 1.00 91.25 509 VAL A CA 1
ATOM 3808 C C . VAL A 1 509 ? -0.436 11.360 14.619 1.00 91.25 509 VAL A C 1
ATOM 3810 O O . VAL A 1 509 ? 0.006 11.793 13.554 1.00 91.25 509 VAL A O 1
ATOM 3813 N N . ILE A 1 510 ? 0.053 10.265 15.190 1.00 91.56 510 ILE A N 1
ATOM 3814 C CA . ILE A 1 510 ? 1.148 9.449 14.671 1.00 91.56 510 ILE A CA 1
ATOM 3815 C C . ILE A 1 510 ? 0.593 8.061 14.375 1.00 91.56 510 ILE A C 1
ATOM 3817 O O . ILE A 1 510 ? 0.175 7.341 15.277 1.00 91.56 510 ILE A O 1
ATOM 3821 N N . ALA A 1 511 ? 0.578 7.682 13.095 1.00 88.88 511 ALA A N 1
ATOM 3822 C CA . ALA A 1 511 ? 0.054 6.389 12.640 1.00 88.88 511 ALA A CA 1
ATOM 3823 C C . ALA A 1 511 ? -1.390 6.085 13.109 1.00 88.88 511 ALA A C 1
ATOM 3825 O O . ALA A 1 511 ? -1.751 4.928 13.286 1.00 88.88 511 ALA A O 1
ATOM 3826 N N . GLY A 1 512 ? -2.216 7.123 13.283 1.00 90.00 512 GLY A N 1
ATOM 3827 C CA . GLY A 1 512 ? -3.604 6.994 13.742 1.00 90.00 512 GLY A CA 1
ATOM 3828 C C . GLY A 1 512 ? -3.788 7.057 15.261 1.00 90.00 512 GLY A C 1
ATOM 3829 O O . GLY A 1 512 ? -4.926 7.075 15.715 1.00 90.00 512 GLY A O 1
ATOM 3830 N N . GLU A 1 513 ? -2.705 7.155 16.031 1.00 95.69 513 GLU A N 1
ATOM 3831 C CA . GLU A 1 513 ? -2.731 7.276 17.491 1.00 95.69 513 GLU A CA 1
ATOM 3832 C C . GLU A 1 513 ? -2.276 8.657 17.961 1.00 95.69 513 GLU A C 1
ATOM 3834 O O . GLU A 1 513 ? -1.516 9.338 17.278 1.00 95.69 513 GLU A O 1
ATOM 3839 N N . SER A 1 514 ? -2.706 9.063 19.152 1.00 96.44 514 SER A N 1
ATOM 3840 C CA . SER A 1 514 ? -2.279 10.307 19.804 1.00 96.44 514 SER A CA 1
ATOM 3841 C C . SER A 1 514 ? -2.128 10.106 21.311 1.00 96.44 514 SER A C 1
ATOM 3843 O O . SER A 1 514 ? -2.619 9.118 21.867 1.00 96.44 514 SER A O 1
ATOM 3845 N N . LEU A 1 515 ? -1.468 11.038 22.007 1.00 95.75 515 LEU A N 1
ATOM 3846 C CA . LEU A 1 515 ? -1.387 10.968 23.473 1.00 95.75 515 LEU A CA 1
ATOM 3847 C C . LEU A 1 515 ? -2.774 11.126 24.114 1.00 95.75 515 LEU A C 1
ATOM 3849 O O . LEU A 1 515 ? -3.049 10.481 25.124 1.00 95.75 515 LEU A O 1
ATOM 3853 N N . ARG A 1 516 ? -3.684 11.891 23.491 1.00 96.44 516 ARG A N 1
ATOM 3854 C CA . ARG A 1 516 ? -5.095 11.933 23.901 1.00 96.44 516 ARG A CA 1
ATOM 3855 C C . ARG A 1 516 ? -5.762 10.557 23.801 1.00 96.44 516 ARG A C 1
ATOM 3857 O O . ARG A 1 516 ? -6.357 10.110 24.775 1.00 96.44 516 ARG A O 1
ATOM 3864 N N . SER A 1 517 ? -5.618 9.867 22.665 1.00 95.75 517 SER A N 1
ATOM 3865 C CA . SER A 1 517 ? -6.114 8.488 22.483 1.00 95.75 517 SER A CA 1
ATOM 3866 C C . SER A 1 517 ? -5.524 7.539 23.535 1.00 95.75 517 SER A C 1
ATOM 3868 O O . SER A 1 517 ? -6.235 6.725 24.125 1.00 95.75 517 SER A O 1
ATOM 3870 N N . ALA A 1 518 ? -4.235 7.695 23.857 1.00 96.06 518 ALA A N 1
ATOM 3871 C CA . ALA A 1 518 ? -3.584 6.919 24.905 1.00 96.06 518 ALA A CA 1
ATOM 3872 C C . ALA A 1 518 ? -4.169 7.166 26.310 1.00 96.06 518 ALA A C 1
ATOM 3874 O O . ALA A 1 518 ? -4.276 6.209 27.075 1.00 96.06 518 ALA A O 1
ATOM 3875 N N . ARG A 1 519 ? -4.581 8.400 26.652 1.00 95.38 519 ARG A N 1
ATOM 3876 C CA . ARG A 1 519 ? -5.297 8.692 27.914 1.00 95.38 519 ARG A CA 1
ATOM 3877 C C . ARG A 1 519 ? -6.633 7.955 27.970 1.00 95.38 519 ARG A C 1
ATOM 3879 O O . ARG A 1 519 ? -6.901 7.285 28.959 1.00 95.38 519 ARG A O 1
ATOM 3886 N N . THR A 1 520 ? -7.421 8.005 26.897 1.00 95.81 520 THR A N 1
ATOM 3887 C CA . THR A 1 520 ? -8.697 7.274 26.821 1.00 95.81 520 THR A CA 1
ATOM 3888 C C . THR A 1 520 ? -8.491 5.771 27.019 1.00 95.81 520 THR A C 1
ATOM 3890 O O . THR A 1 520 ? -9.159 5.164 27.848 1.00 95.81 520 THR A O 1
ATOM 3893 N N . LYS A 1 521 ? -7.493 5.183 26.351 1.00 96.25 521 LYS A N 1
ATOM 3894 C CA . LYS A 1 521 ? -7.147 3.756 26.484 1.00 96.25 521 LYS A CA 1
ATOM 3895 C C . LYS A 1 521 ? -6.632 3.379 27.870 1.00 96.25 521 LYS A C 1
ATOM 3897 O O . LYS A 1 521 ? -6.866 2.264 28.329 1.00 96.25 521 LYS A O 1
ATOM 3902 N N . ARG A 1 522 ? -5.939 4.292 28.555 1.00 95.62 522 ARG A N 1
ATOM 3903 C CA . ARG A 1 522 ? -5.577 4.113 29.966 1.00 95.62 522 ARG A CA 1
ATOM 3904 C C . ARG A 1 522 ? -6.835 4.010 30.820 1.00 95.62 522 ARG A C 1
ATOM 3906 O O . ARG A 1 522 ? -6.937 3.087 31.616 1.00 95.62 522 ARG A O 1
ATOM 3913 N N . ASP A 1 523 ? -7.766 4.942 30.655 1.00 95.38 523 ASP A N 1
ATOM 3914 C CA . ASP A 1 523 ? -8.983 4.995 31.464 1.00 95.38 523 ASP A CA 1
ATOM 3915 C C . ASP A 1 523 ? -9.871 3.759 31.206 1.00 95.38 523 ASP A C 1
ATOM 3917 O O . ASP A 1 523 ? -10.385 3.162 32.151 1.00 95.38 523 ASP A O 1
ATOM 3921 N N . GLU A 1 524 ? -9.949 3.286 29.955 1.00 95.75 524 GLU A N 1
ATOM 3922 C CA . GLU A 1 524 ? -10.555 1.991 29.604 1.00 95.75 524 GLU A CA 1
ATOM 3923 C C . GLU A 1 524 ? -9.879 0.819 30.330 1.00 95.75 524 GLU A C 1
ATOM 3925 O O . GLU A 1 524 ? -10.554 -0.021 30.923 1.00 95.75 524 GLU A O 1
ATOM 3930 N N . ALA A 1 525 ? -8.544 0.762 30.323 1.00 95.88 525 ALA A N 1
ATOM 3931 C CA . ALA A 1 525 ? -7.801 -0.299 30.995 1.00 95.88 525 ALA A CA 1
ATOM 3932 C C . ALA A 1 525 ? -8.030 -0.302 32.519 1.00 95.88 525 ALA A C 1
ATOM 3934 O O . ALA A 1 525 ? -8.075 -1.373 33.124 1.00 95.88 525 ALA A O 1
ATOM 3935 N N . VAL A 1 526 ? -8.205 0.872 33.136 1.00 94.69 526 VAL A N 1
ATOM 3936 C CA . VAL A 1 526 ? -8.551 1.000 34.562 1.00 94.69 526 VAL A CA 1
ATOM 3937 C C . VAL A 1 526 ? -9.938 0.431 34.838 1.00 94.69 526 VAL A C 1
ATOM 3939 O O . VAL A 1 526 ? -10.073 -0.408 35.725 1.00 94.69 526 VAL A O 1
ATOM 3942 N N . ALA A 1 527 ? -10.940 0.808 34.040 1.00 96.19 527 ALA A N 1
ATOM 3943 C CA . ALA A 1 527 ? -12.293 0.274 34.184 1.00 96.19 527 ALA A CA 1
ATOM 3944 C C . ALA A 1 527 ? -12.321 -1.260 34.039 1.00 96.19 527 ALA A C 1
ATOM 3946 O O . ALA A 1 527 ? -12.987 -1.954 34.804 1.00 96.19 527 ALA A O 1
ATOM 3947 N N . ILE A 1 528 ? -11.540 -1.808 33.102 1.00 95.94 528 ILE A N 1
ATOM 3948 C CA . ILE A 1 528 ? -11.417 -3.259 32.907 1.00 95.94 528 ILE A CA 1
ATOM 3949 C C . ILE A 1 528 ? -10.769 -3.948 34.121 1.00 95.94 528 ILE A C 1
ATOM 3951 O O . ILE A 1 528 ? -11.185 -5.040 34.513 1.00 95.94 528 ILE A O 1
ATOM 3955 N N . GLU A 1 529 ? -9.741 -3.341 34.716 1.00 95.12 529 GLU A N 1
ATOM 3956 C CA . GLU A 1 529 ? -9.075 -3.869 35.912 1.00 95.12 529 GLU A CA 1
ATOM 3957 C C . GLU A 1 529 ? -10.029 -3.892 37.118 1.00 95.12 529 GLU A C 1
ATOM 3959 O O . GLU A 1 529 ? -10.075 -4.892 37.836 1.00 95.12 529 GLU A O 1
ATOM 3964 N N . GLU A 1 530 ? -10.842 -2.847 37.292 1.00 95.06 530 GLU A N 1
ATOM 3965 C CA . GLU A 1 530 ? -11.886 -2.778 38.323 1.00 95.06 530 GLU A CA 1
ATOM 3966 C C . GLU A 1 530 ? -12.963 -3.855 38.117 1.00 95.06 530 GLU A C 1
ATOM 3968 O O . GLU A 1 530 ? -13.231 -4.635 39.036 1.00 95.06 530 GLU A O 1
ATOM 3973 N N . GLU A 1 531 ? -13.511 -3.983 36.897 1.00 95.81 531 GLU A N 1
ATOM 3974 C CA . GLU A 1 531 ? -14.477 -5.039 36.543 1.00 95.81 531 GLU A CA 1
ATOM 3975 C C . GLU A 1 531 ? -13.910 -6.438 36.852 1.00 95.81 531 GLU A C 1
ATOM 3977 O O . GLU A 1 531 ? -14.586 -7.291 37.447 1.00 95.81 531 GLU A O 1
ATOM 3982 N N . ARG A 1 532 ? -12.640 -6.673 36.491 1.00 95.44 532 ARG A N 1
ATOM 3983 C CA . ARG A 1 532 ? -11.939 -7.937 36.740 1.00 95.44 532 ARG A CA 1
ATOM 3984 C C . ARG A 1 532 ? -11.765 -8.213 38.234 1.00 95.44 532 ARG A C 1
ATOM 3986 O O . ARG A 1 532 ? -12.000 -9.344 38.667 1.00 95.44 532 ARG A O 1
ATOM 3993 N N . ALA A 1 533 ? -11.351 -7.216 39.016 1.00 93.81 533 ALA A N 1
ATOM 3994 C CA . ALA A 1 533 ? -11.119 -7.344 40.454 1.00 93.81 533 ALA A CA 1
ATOM 3995 C C . ALA A 1 533 ? -12.421 -7.628 41.221 1.00 93.81 533 ALA A C 1
ATOM 3997 O O . ALA A 1 533 ? -12.474 -8.549 42.045 1.00 93.81 533 ALA A O 1
ATOM 3998 N N . ASP A 1 534 ? -13.495 -6.908 40.898 1.00 95.12 534 ASP A N 1
ATOM 3999 C CA . ASP A 1 534 ? -14.817 -7.121 41.491 1.00 95.12 534 ASP A CA 1
ATOM 4000 C C . ASP A 1 534 ? -15.361 -8.517 41.188 1.00 95.12 534 ASP A C 1
ATOM 4002 O O . ASP A 1 534 ? -15.959 -9.184 42.038 1.00 95.12 534 ASP A O 1
ATOM 4006 N N . MET A 1 535 ? -15.142 -8.998 39.968 1.00 94.56 535 MET A N 1
ATOM 4007 C CA . MET A 1 535 ? -15.540 -10.335 39.550 1.00 94.56 535 MET A CA 1
ATOM 4008 C C . MET A 1 535 ? -14.700 -11.436 40.218 1.00 94.56 535 MET A C 1
ATOM 4010 O O . MET A 1 535 ? -15.272 -12.425 40.682 1.00 94.56 535 MET A O 1
ATOM 4014 N N . ALA A 1 536 ? -13.387 -11.246 40.383 1.00 94.12 536 ALA A N 1
ATOM 4015 C CA . ALA A 1 536 ? -12.540 -12.171 41.139 1.00 94.12 536 ALA A CA 1
ATOM 4016 C C . ALA A 1 536 ? -12.972 -12.271 42.610 1.00 94.12 536 ALA A C 1
ATOM 4018 O O . ALA A 1 536 ? -13.102 -13.372 43.151 1.00 94.12 536 ALA A O 1
ATOM 4019 N N . LYS A 1 537 ? -13.285 -11.128 43.235 1.00 95.19 537 LYS A N 1
ATOM 4020 C CA . LYS A 1 537 ? -13.781 -11.056 44.614 1.00 95.19 537 LYS A CA 1
ATOM 4021 C C . LYS A 1 537 ? -15.124 -11.767 44.783 1.00 95.19 537 LYS A C 1
ATOM 4023 O O . LYS A 1 537 ? -15.284 -12.535 45.731 1.00 95.19 537 LYS A O 1
ATOM 4028 N N . ARG A 1 538 ? -16.079 -11.545 43.870 1.00 96.31 538 ARG A N 1
ATOM 4029 C CA . ARG A 1 538 ? -17.403 -12.198 43.904 1.00 96.31 538 ARG A CA 1
ATOM 4030 C C . ARG A 1 538 ? -17.316 -13.718 43.780 1.00 96.31 538 ARG A C 1
ATOM 4032 O O . ARG A 1 538 ? -18.067 -14.417 44.451 1.00 96.31 538 ARG A O 1
ATOM 4039 N N . ASN A 1 539 ? -16.387 -14.218 42.968 1.00 95.19 539 ASN A N 1
ATOM 4040 C CA . ASN A 1 539 ? -16.255 -15.645 42.672 1.00 95.19 539 ASN A CA 1
ATOM 4041 C C . ASN A 1 539 ? -15.171 -16.360 43.499 1.00 95.19 539 ASN A C 1
ATOM 4043 O O . ASN A 1 539 ? -14.879 -17.523 43.234 1.00 95.19 539 ASN A O 1
ATOM 4047 N N . GLN A 1 540 ? -14.572 -15.684 44.490 1.00 94.50 540 GLN A N 1
ATOM 4048 C CA . GLN A 1 540 ? -13.479 -16.214 45.323 1.00 94.50 540 GLN A CA 1
ATOM 4049 C C . GLN A 1 540 ? -12.297 -16.757 44.496 1.00 94.50 540 GLN A C 1
ATOM 4051 O O . GLN A 1 540 ? -11.599 -17.685 44.908 1.00 94.50 540 GLN A O 1
ATOM 4056 N N . LEU A 1 541 ? -12.061 -16.175 43.317 1.00 90.25 541 LEU A N 1
ATOM 4057 C CA . LEU A 1 541 ? -10.942 -16.554 42.463 1.00 90.25 541 LEU A CA 1
ATOM 4058 C C . LEU A 1 541 ? -9.651 -16.043 43.101 1.00 90.25 541 LEU A C 1
ATOM 4060 O O . LEU A 1 541 ? -9.523 -14.863 43.427 1.00 90.25 541 LEU A O 1
ATOM 4064 N N . THR A 1 542 ? -8.681 -16.940 43.294 1.00 84.19 542 THR A N 1
ATOM 4065 C CA . THR A 1 542 ? -7.366 -16.545 43.807 1.00 84.19 542 THR A CA 1
ATOM 4066 C C . THR A 1 542 ? -6.654 -15.741 42.726 1.00 84.19 542 THR A C 1
ATOM 4068 O O . THR A 1 542 ? -6.223 -16.295 41.715 1.00 84.19 542 THR A O 1
ATOM 4071 N N . ILE A 1 543 ? -6.543 -14.429 42.929 1.00 78.62 543 ILE A N 1
ATOM 4072 C CA . ILE A 1 543 ? -5.743 -13.556 42.071 1.00 78.62 543 ILE A CA 1
ATOM 4073 C C . ILE A 1 543 ? -4.294 -14.004 42.252 1.00 78.62 543 ILE A C 1
ATOM 4075 O O . ILE A 1 543 ? -3.714 -13.843 43.326 1.00 78.62 543 ILE A O 1
ATOM 4079 N N . GLY A 1 544 ? -3.723 -14.649 41.232 1.00 75.38 544 GLY A N 1
ATOM 4080 C CA . GLY A 1 544 ? -2.313 -15.015 41.262 1.00 75.38 544 GLY A CA 1
ATOM 4081 C C . GLY A 1 544 ? -1.485 -13.759 41.522 1.00 75.38 544 GLY A C 1
ATOM 4082 O O . GLY A 1 544 ? -1.655 -12.770 40.816 1.00 75.38 544 GLY A O 1
ATOM 4083 N N . SER A 1 545 ? -0.586 -13.797 42.508 1.00 64.94 545 SER A N 1
ATOM 4084 C CA . SER A 1 545 ? 0.271 -12.674 42.930 1.00 64.94 545 SER A CA 1
ATOM 4085 C C . SER A 1 545 ? 1.319 -12.254 41.881 1.00 64.94 545 SER A C 1
ATOM 4087 O O . SER A 1 545 ? 2.378 -11.725 42.223 1.00 64.94 545 SER A O 1
ATOM 4089 N N . GLY A 1 546 ? 1.091 -12.575 40.606 1.00 58.91 546 GLY A N 1
ATOM 4090 C CA . GLY A 1 546 ? 1.974 -12.265 39.495 1.00 58.91 546 GLY A CA 1
ATOM 4091 C C . GLY A 1 546 ? 2.001 -10.762 39.275 1.00 58.91 546 GLY A C 1
ATOM 4092 O O . GLY A 1 546 ? 1.058 -10.222 38.711 1.00 58.91 546 GLY A O 1
ATOM 4093 N N . SER A 1 547 ? 3.074 -10.136 39.772 1.00 52.59 547 SER A N 1
ATOM 4094 C CA . SER A 1 547 ? 3.444 -8.724 39.640 1.00 52.59 547 SER A CA 1
ATOM 4095 C C . SER A 1 547 ? 2.261 -7.803 39.333 1.00 52.59 547 SER A C 1
ATOM 4097 O O . SER A 1 547 ? 2.006 -7.461 38.176 1.00 52.59 547 SER A O 1
ATOM 4099 N N . GLU A 1 548 ? 1.586 -7.343 40.385 1.00 54.94 548 GLU A N 1
ATOM 4100 C CA . GLU A 1 548 ? 0.803 -6.104 40.369 1.00 54.94 548 GLU A CA 1
ATOM 4101 C C . GLU A 1 548 ? 1.736 -4.896 40.158 1.00 54.94 548 GLU A C 1
ATOM 4103 O O . GLU A 1 548 ? 1.740 -3.930 40.918 1.00 54.94 548 GLU A O 1
ATOM 4108 N N . THR A 1 549 ? 2.578 -4.924 39.124 1.00 60.06 549 THR A N 1
ATOM 4109 C CA . THR A 1 549 ? 3.040 -3.683 38.523 1.00 60.06 549 THR A CA 1
ATOM 4110 C C . THR A 1 549 ? 1.784 -3.031 37.987 1.00 60.06 549 THR A C 1
ATOM 4112 O O . THR A 1 549 ? 1.233 -3.441 36.963 1.00 60.06 549 THR A O 1
ATOM 4115 N N . SER A 1 550 ? 1.267 -2.097 38.781 1.00 68.06 550 SER A N 1
ATOM 4116 C CA . SER A 1 550 ? 0.020 -1.420 38.495 1.00 68.06 550 SER A CA 1
ATOM 4117 C C . SER A 1 550 ? 0.114 -0.855 37.074 1.00 68.06 550 SER A C 1
ATOM 4119 O O . SER A 1 550 ? 1.122 -0.248 36.697 1.00 68.06 550 SER A O 1
ATOM 4121 N N . ILE A 1 551 ? -0.909 -1.118 36.254 1.00 70.44 551 ILE A N 1
ATOM 4122 C CA . ILE A 1 551 ? -0.983 -0.651 34.856 1.00 70.44 551 ILE A CA 1
ATOM 4123 C C . ILE A 1 551 ? -0.676 0.851 34.761 1.00 70.44 551 ILE A C 1
ATOM 4125 O O . ILE A 1 551 ? -0.110 1.318 33.776 1.00 70.44 551 ILE A O 1
ATOM 4129 N N . PHE A 1 552 ? -0.988 1.578 35.836 1.00 71.19 552 PHE A N 1
ATOM 4130 C CA . PHE A 1 552 ? -0.785 3.004 36.011 1.00 71.19 552 PHE A CA 1
ATOM 4131 C C . PHE A 1 552 ? 0.672 3.443 35.826 1.00 71.19 552 PHE A C 1
ATOM 4133 O O . PHE A 1 552 ? 0.894 4.462 35.182 1.00 71.19 552 PHE A O 1
ATOM 4140 N N . GLY A 1 553 ? 1.657 2.667 36.295 1.00 75.94 553 GLY A N 1
ATOM 4141 C CA . GLY A 1 553 ? 3.072 3.020 36.118 1.00 75.94 553 GLY A CA 1
ATOM 4142 C C . GLY A 1 553 ? 3.530 2.967 34.656 1.00 75.94 553 GLY A C 1
ATOM 4143 O O . GLY A 1 553 ? 4.430 3.695 34.255 1.00 75.94 553 GLY A O 1
ATOM 4144 N N . ALA A 1 554 ? 2.890 2.136 33.827 1.00 75.06 554 ALA A N 1
ATOM 4145 C CA . ALA A 1 554 ? 3.224 2.030 32.406 1.00 75.06 554 ALA A CA 1
ATOM 4146 C C . ALA A 1 554 ? 2.609 3.163 31.562 1.00 75.06 554 ALA A C 1
ATOM 4148 O O . ALA A 1 554 ? 3.097 3.446 30.471 1.00 75.06 554 ALA A O 1
ATOM 4149 N N . PHE A 1 555 ? 1.557 3.817 32.065 1.00 81.44 555 PHE A N 1
ATOM 4150 C CA . PHE A 1 555 ? 0.891 4.959 31.433 1.00 81.44 555 PHE A CA 1
ATOM 4151 C C . PHE A 1 555 ? 1.296 6.302 32.062 1.00 81.44 555 PHE A C 1
ATOM 4153 O O . PHE A 1 555 ? 0.519 7.255 31.989 1.00 81.44 555 PHE A O 1
ATOM 4160 N N . GLU A 1 556 ? 2.474 6.416 32.687 1.00 78.38 556 GLU A N 1
ATOM 4161 C CA . GLU A 1 556 ? 2.979 7.716 33.143 1.00 78.38 556 GLU A CA 1
ATOM 4162 C C . GLU A 1 556 ? 3.110 8.659 31.937 1.00 78.38 556 GLU A C 1
ATOM 4164 O O . GLU A 1 556 ? 4.034 8.569 31.122 1.00 78.38 556 GLU A O 1
ATOM 4169 N N . LEU A 1 557 ? 2.102 9.521 31.779 1.00 69.62 557 LEU A N 1
ATOM 4170 C CA . LEU A 1 557 ? 1.961 10.473 30.680 1.00 69.62 557 LEU A CA 1
ATOM 4171 C C . LEU A 1 557 ? 2.556 11.841 31.008 1.00 69.62 557 LEU A C 1
ATOM 4173 O O . LEU A 1 557 ? 2.811 12.603 30.078 1.00 69.62 557 LEU A O 1
ATOM 4177 N N . ASP A 1 558 ? 2.871 12.074 32.277 1.00 63.88 558 ASP A N 1
ATOM 4178 C CA . ASP A 1 558 ? 3.464 13.311 32.781 1.00 63.88 558 ASP A CA 1
ATOM 4179 C C . ASP A 1 558 ? 4.978 13.405 32.521 1.00 63.88 558 ASP A C 1
ATOM 4181 O O . ASP A 1 558 ? 5.588 12.375 32.119 1.00 63.88 558 ASP A O 1
#

pLDDT: mean 84.91, std 18.04, range [34.5, 98.56]

Sequence (558 aa):
MGAGGDCVSHRCDEPARSHGIRRHARDRPDLAHLCGLPKPERGGGDLCRRHPARGGAQPYPPAPSQPLGAILILPLVLALLLTQSRGGLLAAGAGLVIAAGLLFALRQGRAGLAALVPLVLAVLLGFALTNSQSAKPGAAPTGRIGAAQEQSTGVRTNLWRTAIALSREAPMGHGLGSFRYLSGKPMQVAQTHNPHQNLLHLQVEGGVLALGLFLVVGGMAARHGFRGARSQSAERQILHACLFGALAALFANGMVESNWSFFGSLWLFWALAGLWLAVSADGSNPEPVGHPHRFAALAALGLTPIFVSLWTANLEWKRLQAALIINSPMTPTSREDVVALAQQAKIDGELWNLAAQVDRDQALAHARNAVSVLPSTRNMRLLAREQLATLGAEAALQTLERARALDPANLDTLGLILDLQQEAGQDEDARQTAETMVEMAKAAPNTLRALPEIVPTEHAKAYLVLAREANDPARQYELYTQALAIYREYAAKTVPYLKSLAGGDEDAVIAGESLRSARTKRDEAVAIEEERADMAKRNQLTIGSGSETSIFGAFELD

Radius of gyration: 34.35 Å; chains: 1; bounding box: 88×64×118 Å

Foldseek 3Di:
DDDDDDDDDDDDDDDDDDDDDDDDDDDDDDPPPPDPDDDDDPDDDDPPPPPDPPPCPPPPPPDPCVVVVVVVVVVVLVVCVVVVPPLLLVLLQQLLQQLLVLCVVLVNNVLSVVSCVVVVVSVVVVVVVVVVPPPDPPDDPCNVVVVLVVLLVQLLVLLLVLLVVLCVVPQQAPAPQCQQQFSQQVLSAFRDRHSFAALSRCCRHRHPVSSVVVVVVVVVLVVLLPVCLSVDDSVLSSVLSNLVSVLSSLNSSNGRGNCCVDLVSVLVNVVSSVVSSCSGPVVPDPPPDDPVVVVVVCCCSVVVSVVVVVVVVLLVVLLVLLVVLVPDDPDPVSLVSLVVSCVVVLLALSSLCSNLVRPVVCNLVSLVSSCVNPVALSSLQSNLVNCCVPPNLVVSLVSLVVNCNRRVLPLVSLLSNLVSCVVVVVLVVNLVSLVSNLVSCPTNHNVSDSQPLAQDLSNLVSLQSVLVVDPDLVSSLVSLVVSLVSLLSNLQRNLVVQCVPCVLPQPDADPNDGLVNNVVSLVVSVVSVVVSVVSCVVVVPPPPPPDPPPSVVSNPND

Secondary structure (DSSP, 8-state):
---------------------------------S--PPPPP------------------PPPPTHHHHHHHHHHHHHHHHHHHT-HHHHHHHHHHHHHHHHHHHHTT-HHHHHHHHHHHHHHHHHHHHHHHHT-S-TTSSTTHHHHHHHHHHHHHHHHHHHHHHHHHHH-TT-S-TTTHHHHTTTTSSS---S--S-HHHHHHHHHHHHHHHHHHHHHHHHHHHHHTTGGGS-HHHHHHHHHHHHHHHHHHHHTTTS-GGGSHHHHHHHHHHHHHHHHHSTGGGS--SS-HHHHHHHHHHHHHHHHHHHHHHHHHHHHHHHHHHHHTS---HHHHHHHHHHHHHTTT-HHHHHHHHHH-GGGHHHHHHHHHHH---HHHHHHHHHHHHHHH-HHHHHHHHHHHHHH-TT-HHHHHHHHHHHHHTT-HHHHHHHHHHHHHHTTSHHHHS-S-TTS---HHHHHHHHHHHH-SSHHHHHHHHHHHHHHHHHHHHHHHHHHHHHHTT-TT--BTTB-HHHHHHHHHHHHHHHHHHHHHHHHTT-----S----HHHHT---